Protein AF-0000000067282620 (afdb_homodimer)

Structure (mmCIF, N/CA/C/O backbone):
data_AF-0000000067282620-model_v1
#
loop_
_entity.id
_entity.type
_entity.pdbx_description
1 polymer 'Putative restriction endonuclease domain-containing protein'
#
loop_
_atom_site.group_PDB
_atom_site.id
_atom_site.type_symbol
_atom_site.label_atom_id
_atom_site.label_alt_id
_atom_site.label_comp_id
_atom_site.label_asym_id
_atom_site.label_entity_id
_atom_site.label_seq_id
_atom_site.pdbx_PDB_ins_code
_atom_site.Cartn_x
_atom_site.Cartn_y
_atom_site.Cartn_z
_atom_site.occupancy
_atom_site.B_iso_or_equiv
_atom_site.auth_seq_id
_atom_site.auth_comp_id
_atom_site.auth_asym_id
_atom_site.auth_atom_id
_atom_site.pdbx_PDB_model_num
ATOM 1 N N . MET A 1 1 ? 17.484 -0.849 -47.469 1 28.61 1 MET A N 1
ATOM 2 C CA . MET A 1 1 ? 17.656 -1.898 -46.469 1 28.61 1 MET A CA 1
ATOM 3 C C . MET A 1 1 ? 16.922 -1.557 -45.188 1 28.61 1 MET A C 1
ATOM 5 O O . MET A 1 1 ? 17.156 -0.508 -44.594 1 28.61 1 MET A O 1
ATOM 9 N N . LEU A 1 2 ? 15.68 -1.973 -45.031 1 34.75 2 LEU A N 1
ATOM 10 C CA . LEU A 1 2 ? 14.781 -1.646 -43.938 1 34.75 2 LEU A CA 1
ATOM 11 C C . LEU A 1 2 ? 15.398 -2.029 -42.594 1 34.75 2 LEU A C 1
ATOM 13 O O . LEU A 1 2 ? 15.711 -3.199 -42.344 1 34.75 2 LEU A O 1
ATOM 17 N N . GLN A 1 3 ? 16.203 -1.205 -41.875 1 32.97 3 GLN A N 1
ATOM 18 C CA . GLN A 1 3 ? 16.844 -1.386 -40.594 1 32.97 3 GLN A CA 1
ATOM 19 C C . GLN A 1 3 ? 15.867 -1.938 -39.562 1 32.97 3 GLN A C 1
ATOM 21 O O . GLN A 1 3 ? 14.852 -1.312 -39.281 1 32.97 3 GLN A O 1
ATOM 26 N N . TYR A 1 4 ? 15.594 -3.232 -39.562 1 32.47 4 TYR A N 1
ATOM 27 C CA . TYR A 1 4 ? 14.82 -4.016 -38.594 1 32.47 4 TYR A CA 1
ATOM 28 C C . TYR A 1 4 ? 15.234 -3.688 -37.156 1 32.47 4 TYR A C 1
ATOM 30 O O . TYR A 1 4 ? 16.391 -3.898 -36.781 1 32.47 4 TYR A O 1
ATOM 38 N N . ASN A 1 5 ? 14.789 -2.693 -36.531 1 41.19 5 ASN A N 1
ATOM 39 C CA . ASN A 1 5 ? 15.031 -2.467 -35.125 1 41.19 5 ASN A CA 1
ATOM 40 C C . ASN A 1 5 ? 14.562 -3.645 -34.281 1 41.19 5 ASN A C 1
ATOM 42 O O . ASN A 1 5 ? 13.367 -3.914 -34.188 1 41.19 5 ASN A O 1
ATOM 46 N N . PRO A 1 6 ? 15.43 -4.668 -34.031 1 45.75 6 PRO A N 1
ATOM 47 C CA . PRO A 1 6 ? 15.094 -5.859 -33.25 1 45.75 6 PRO A CA 1
ATOM 48 C C . PRO A 1 6 ? 14.156 -5.559 -32.094 1 45.75 6 PRO A C 1
ATOM 50 O O . PRO A 1 6 ? 13.484 -6.461 -31.578 1 45.75 6 PRO A O 1
ATOM 53 N N . LEU A 1 7 ? 14.359 -4.426 -31.594 1 50.19 7 LEU A N 1
ATOM 54 C CA . LEU A 1 7 ? 13.445 -4.09 -30.5 1 50.19 7 LEU A CA 1
ATOM 55 C C . LEU A 1 7 ? 12 -4.059 -31 1 50.19 7 LEU A C 1
ATOM 57 O O . LEU A 1 7 ? 11.07 -4.09 -30.188 1 50.19 7 LEU A O 1
ATOM 61 N N . ASP A 1 8 ? 11.828 -3.922 -32.312 1 51.12 8 ASP A N 1
ATOM 62 C CA . ASP A 1 8 ? 10.508 -3.832 -32.906 1 51.12 8 ASP A CA 1
ATOM 63 C C . ASP A 1 8 ? 9.719 -5.125 -32.688 1 51.12 8 ASP A C 1
ATOM 65 O O . ASP A 1 8 ? 8.492 -5.133 -32.812 1 51.12 8 ASP A O 1
ATOM 69 N N . CYS A 1 9 ? 10.43 -6.23 -32.406 1 59.09 9 CYS A N 1
ATOM 70 C CA . CYS A 1 9 ? 9.734 -7.512 -32.344 1 59.09 9 CYS A CA 1
ATOM 71 C C . CYS A 1 9 ? 9.484 -7.922 -30.891 1 59.09 9 CYS A C 1
ATOM 73 O O . CYS A 1 9 ? 9.008 -9.031 -30.641 1 59.09 9 CYS A O 1
ATOM 75 N N . LEU A 1 10 ? 9.883 -6.969 -29.969 1 66.19 10 LEU A N 1
ATOM 76 C CA . LEU A 1 10 ? 9.695 -7.398 -28.594 1 66.19 10 LEU A CA 1
ATOM 77 C C . LEU A 1 10 ? 8.289 -7.062 -28.109 1 66.19 10 LEU A C 1
ATOM 79 O O . LEU A 1 10 ? 7.719 -6.035 -28.5 1 66.19 10 LEU A O 1
ATOM 83 N N . PRO A 1 11 ? 7.656 -7.988 -27.406 1 68.94 11 PRO A N 1
ATOM 84 C CA . PRO A 1 11 ? 6.277 -7.766 -26.953 1 68.94 11 PRO A CA 1
ATOM 85 C C . PRO A 1 11 ? 6.152 -6.582 -26 1 68.94 11 PRO A C 1
ATOM 87 O O . PRO A 1 11 ? 7.086 -6.285 -25.25 1 68.94 11 PRO A O 1
ATOM 90 N N . SER A 1 12 ? 5.082 -5.84 -26.172 1 68.94 12 SER A N 1
ATOM 91 C CA . SER A 1 12 ? 4.73 -4.781 -25.234 1 68.94 12 SER A CA 1
ATOM 92 C C . SER A 1 12 ? 4.219 -5.363 -23.922 1 68.94 12 SER A C 1
ATOM 94 O O . SER A 1 12 ? 3.861 -6.539 -23.844 1 68.94 12 SER A O 1
ATOM 96 N N . SER A 1 13 ? 4.289 -4.566 -22.828 1 70.69 13 SER A N 1
ATOM 97 C CA . SER A 1 13 ? 3.721 -4.969 -21.547 1 70.69 13 SER A CA 1
ATOM 98 C C . SER A 1 13 ? 2.299 -5.492 -21.719 1 70.69 13 SER A C 1
ATOM 100 O O . SER A 1 13 ? 1.881 -6.402 -21 1 70.69 13 SER A O 1
ATOM 102 N N . ALA A 1 14 ? 1.51 -4.895 -22.656 1 67.75 14 ALA A N 1
ATOM 103 C CA . ALA A 1 14 ? 0.126 -5.293 -22.891 1 67.75 14 ALA A CA 1
ATOM 104 C C . ALA A 1 14 ? 0.056 -6.695 -23.484 1 67.75 14 ALA A C 1
ATOM 106 O O . ALA A 1 14 ? -0.948 -7.395 -23.328 1 67.75 14 ALA A O 1
ATOM 107 N N . GLU A 1 15 ? 1.157 -7.051 -24.141 1 65.06 15 GLU A N 1
ATOM 108 C CA . GLU A 1 15 ? 1.196 -8.32 -24.875 1 65.06 15 GLU A CA 1
ATOM 109 C C . GLU A 1 15 ? 1.812 -9.422 -24.016 1 65.06 15 GLU A C 1
ATOM 111 O O . GLU A 1 15 ? 1.669 -10.609 -24.328 1 65.06 15 GLU A O 1
ATOM 116 N N . LEU A 1 16 ? 2.516 -8.938 -23.125 1 64.56 16 LEU A N 1
ATOM 117 C CA . LEU A 1 16 ? 3.203 -9.906 -22.281 1 64.56 16 LEU A CA 1
ATOM 118 C C . LEU 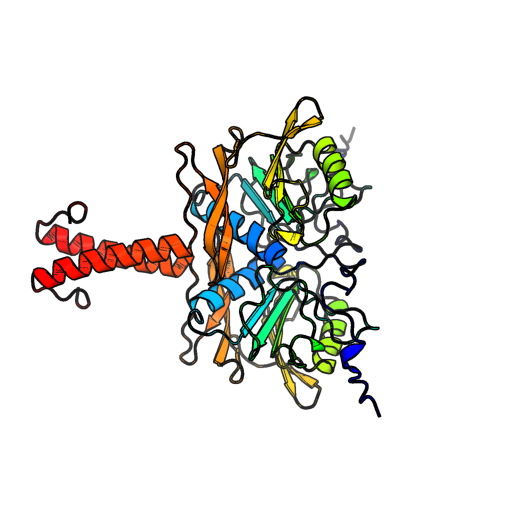A 1 16 ? 2.225 -10.594 -21.344 1 64.56 16 LEU A C 1
ATOM 120 O O . LEU A 1 16 ? 1.248 -9.984 -20.891 1 64.56 16 LEU A O 1
ATOM 124 N N . PRO A 1 17 ? 2.254 -11.969 -21.375 1 53.03 17 PRO A N 1
ATOM 125 C CA . PRO A 1 17 ? 1.319 -12.688 -20.5 1 53.03 17 PRO A CA 1
ATOM 126 C C . PRO A 1 17 ? 1.278 -12.133 -19.078 1 53.03 17 PRO A C 1
ATOM 128 O O . PRO A 1 17 ? 2.275 -11.594 -18.594 1 53.03 17 PRO A O 1
ATOM 131 N N . ASP A 1 18 ? 0.059 -11.781 -18.703 1 50.16 18 ASP A N 1
ATOM 132 C CA . ASP A 1 18 ? -0.019 -11.734 -17.25 1 50.16 18 ASP A CA 1
ATOM 133 C C . ASP A 1 18 ? 0.651 -12.953 -16.625 1 50.16 18 ASP A C 1
ATOM 135 O O . ASP A 1 18 ? 0.652 -14.039 -17.203 1 50.16 18 ASP A O 1
ATOM 139 N N . SER A 1 19 ? 1.735 -12.875 -16.062 1 43.75 19 SER A N 1
ATOM 140 C CA . SER A 1 19 ? 2.436 -14.047 -15.547 1 43.75 19 SER A CA 1
ATOM 141 C C . SER A 1 19 ? 1.463 -15.172 -15.227 1 43.75 19 SER A C 1
ATOM 143 O O . SER A 1 19 ? 0.627 -15.047 -14.328 1 43.75 19 SER A O 1
ATOM 145 N N . ASP A 1 20 ? 0.919 -15.812 -16.141 1 44.66 20 ASP A N 1
ATOM 146 C CA . ASP A 1 20 ? -0.034 -16.906 -15.984 1 44.66 20 ASP A CA 1
ATOM 147 C C . ASP A 1 20 ? 0.125 -17.578 -14.625 1 44.66 20 ASP A C 1
ATOM 149 O O . ASP A 1 20 ? -0.857 -18.031 -14.031 1 44.66 20 ASP A O 1
ATOM 153 N N . ASP A 1 21 ? 1.394 -17.938 -14.273 1 47.19 21 ASP A N 1
ATOM 154 C CA . ASP A 1 21 ? 1.599 -18.812 -13.125 1 47.19 21 ASP A CA 1
ATOM 155 C C . ASP A 1 21 ? 1.882 -18 -11.859 1 47.19 21 ASP A C 1
ATOM 157 O O . ASP A 1 21 ? 2.039 -18.578 -10.781 1 47.19 21 ASP A O 1
ATOM 161 N N . THR A 1 22 ? 2.117 -16.734 -12.031 1 52.91 22 THR A N 1
ATOM 162 C CA . THR A 1 22 ? 2.406 -16.016 -10.797 1 52.91 22 THR A CA 1
ATOM 163 C C . THR A 1 22 ? 1.599 -14.727 -10.711 1 52.91 22 THR A C 1
ATOM 165 O O . THR A 1 22 ? 1.734 -13.844 -11.562 1 52.91 22 THR A O 1
ATOM 168 N N . PRO A 1 23 ? 0.46 -14.758 -9.984 1 60 23 PRO A N 1
ATOM 169 C CA . PRO A 1 23 ? -0.313 -13.523 -9.852 1 60 23 PRO A CA 1
ATOM 170 C C . PRO A 1 23 ? 0.559 -12.312 -9.508 1 60 23 PRO A C 1
ATOM 172 O O . PRO A 1 23 ? 1.429 -12.398 -8.641 1 60 23 PRO A O 1
ATOM 175 N N . VAL A 1 24 ? 0.784 -11.445 -10.484 1 76.62 24 VAL A N 1
ATOM 176 C CA . VAL A 1 24 ? 1.475 -10.172 -10.305 1 76.62 24 VAL A CA 1
ATOM 177 C C . VAL A 1 24 ? 0.468 -9.023 -10.359 1 76.62 24 VAL A C 1
ATOM 179 O O . VAL A 1 24 ? -0.653 -9.195 -10.844 1 76.62 24 VAL A O 1
ATOM 182 N N . ASP A 1 25 ? 0.843 -8.031 -9.625 1 85.06 25 ASP A N 1
ATOM 183 C CA . ASP A 1 25 ? 0.034 -6.812 -9.68 1 85.06 25 ASP A CA 1
ATOM 184 C C . ASP A 1 25 ? 0.589 -5.832 -10.711 1 85.06 25 ASP A C 1
ATOM 186 O O . ASP A 1 25 ? 1.804 -5.742 -10.898 1 85.06 25 ASP A O 1
ATOM 190 N N . ASN A 1 26 ? -0.401 -5.289 -11.406 1 90.31 26 ASN A N 1
ATOM 191 C CA . ASN A 1 26 ? 0.007 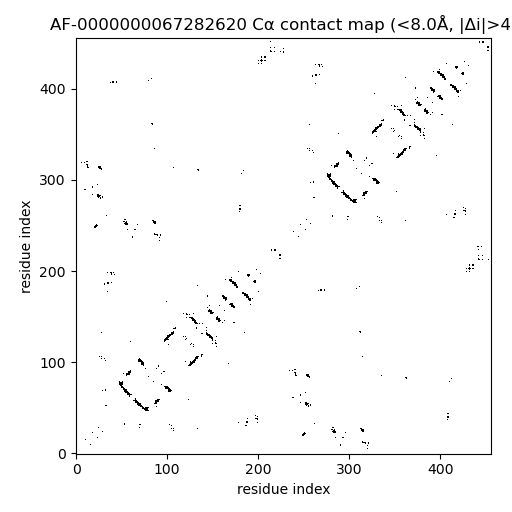-4.031 -12.023 1 90.31 26 ASN A CA 1
ATOM 192 C C . ASN A 1 26 ? 0.006 -2.883 -11.023 1 90.31 26 ASN A C 1
ATOM 194 O O . ASN A 1 26 ? -0.309 -3.08 -9.852 1 90.31 26 ASN A O 1
ATOM 198 N N . GLU A 1 27 ? 0.425 -1.759 -11.477 1 94.06 27 GLU A N 1
ATOM 199 C CA . GLU A 1 27 ? 0.611 -0.617 -10.586 1 94.06 27 GLU A CA 1
ATOM 200 C C . GLU A 1 27 ? -0.694 -0.239 -9.891 1 94.06 27 GLU A C 1
ATOM 202 O O . GLU A 1 27 ? -0.734 -0.094 -8.672 1 94.06 27 GLU A O 1
ATOM 207 N N . LEU A 1 28 ? -1.809 -0.119 -10.617 1 94.31 28 LEU A N 1
ATOM 208 C CA . LEU A 1 28 ? -3.072 0.348 -10.062 1 94.31 28 LEU A CA 1
ATOM 209 C C . LEU A 1 28 ? -3.715 -0.73 -9.195 1 94.31 28 LEU A C 1
ATOM 211 O O . LEU A 1 28 ? -4.387 -0.421 -8.211 1 94.31 28 LEU A O 1
ATOM 215 N N . GLN A 1 29 ? -3.479 -1.974 -9.508 1 93.44 29 GLN A N 1
ATOM 216 C CA . GLN A 1 29 ? -3.994 -3.074 -8.703 1 93.44 29 GLN A CA 1
ATOM 217 C C . GLN A 1 29 ? -3.373 -3.076 -7.309 1 93.44 29 GLN A C 1
ATOM 219 O O . GLN A 1 29 ? -3.992 -3.535 -6.348 1 93.44 29 GLN A O 1
ATOM 224 N N . ASN A 1 30 ? -2.168 -2.57 -7.242 1 95.88 30 ASN A N 1
ATOM 225 C CA . ASN A 1 30 ? -1.55 -2.393 -5.934 1 95.88 30 ASN A CA 1
ATOM 226 C C . ASN A 1 30 ? -2.033 -1.112 -5.258 1 95.88 30 ASN A C 1
ATOM 228 O O . ASN A 1 30 ? -2.455 -1.14 -4.098 1 95.88 30 ASN A O 1
ATOM 232 N N . LEU A 1 31 ? -2.055 -0.033 -5.977 1 97.31 31 LEU A N 1
ATOM 233 C CA . LEU A 1 31 ? -2.279 1.283 -5.391 1 97.31 31 LEU A CA 1
ATOM 234 C C . LEU A 1 31 ? -3.711 1.416 -4.883 1 97.31 31 LEU A C 1
ATOM 236 O O . LEU A 1 31 ? -3.943 1.951 -3.799 1 97.31 31 LEU A O 1
ATOM 240 N N . ILE A 1 32 ? -4.672 0.927 -5.594 1 97.88 32 ILE A N 1
ATOM 241 C CA . ILE A 1 32 ? -6.078 1.21 -5.32 1 97.88 32 ILE A CA 1
ATOM 242 C C . ILE A 1 32 ? -6.488 0.558 -4.004 1 97.88 32 ILE A C 1
ATOM 244 O O . ILE A 1 32 ? -6.984 1.232 -3.096 1 97.88 32 ILE A O 1
ATOM 248 N N . PRO A 1 33 ? -6.301 -0.745 -3.832 1 98.38 33 PRO A N 1
ATOM 249 C CA . PRO A 1 33 ? -6.707 -1.311 -2.543 1 98.38 33 PRO A CA 1
ATOM 250 C C . PRO A 1 33 ? -5.895 -0.754 -1.374 1 98.38 33 PRO A C 1
ATOM 252 O O . PRO A 1 33 ? -6.422 -0.61 -0.267 1 98.38 33 PRO A O 1
ATOM 255 N N . ASN A 1 34 ? -4.617 -0.454 -1.576 1 98.62 34 ASN A N 1
ATOM 256 C CA . ASN A 1 34 ? -3.797 0.059 -0.483 1 98.62 34 ASN A CA 1
ATOM 257 C C . ASN A 1 34 ? -4.203 1.479 -0.096 1 98.62 34 ASN A C 1
ATOM 259 O O . ASN A 1 34 ? -4.109 1.858 1.072 1 98.62 34 ASN A O 1
ATOM 263 N N . LEU A 1 35 ? -4.691 2.254 -1.069 1 98.69 35 LEU A N 1
ATOM 264 C CA . LEU A 1 35 ? -5.281 3.553 -0.759 1 98.69 35 LEU A CA 1
ATOM 265 C C . LEU A 1 35 ? -6.5 3.396 0.143 1 98.69 35 LEU A C 1
ATOM 267 O O . LEU A 1 35 ? -6.609 4.07 1.17 1 98.69 35 LEU A O 1
ATOM 271 N N . LEU A 1 36 ? -7.375 2.498 -0.233 1 98.88 36 LEU A N 1
ATOM 272 C CA . LEU A 1 36 ? -8.586 2.258 0.551 1 98.88 36 LEU A CA 1
ATOM 273 C C . LEU A 1 36 ? -8.234 1.784 1.957 1 98.88 36 LEU A C 1
ATOM 275 O O . LEU A 1 36 ? -8.852 2.211 2.934 1 98.88 36 LEU A O 1
ATOM 279 N N . ALA A 1 37 ? -7.246 0.935 2.051 1 98.75 37 ALA A N 1
ATOM 280 C CA . ALA A 1 37 ? -6.789 0.439 3.348 1 98.75 37 ALA A CA 1
ATOM 281 C C . ALA A 1 37 ? -6.246 1.574 4.207 1 98.75 37 ALA A C 1
ATOM 283 O O . ALA A 1 37 ? -6.539 1.651 5.402 1 98.75 37 ALA A O 1
ATOM 284 N N . ALA A 1 38 ? -5.469 2.434 3.635 1 98.5 38 ALA A N 1
ATOM 285 C CA . ALA A 1 38 ? -4.859 3.543 4.363 1 98.5 38 ALA A CA 1
ATOM 286 C C . ALA A 1 38 ? -5.926 4.496 4.902 1 98.5 38 ALA A C 1
ATOM 288 O O . ALA A 1 38 ? -5.828 4.965 6.039 1 98.5 38 ALA A O 1
ATOM 289 N N . ILE A 1 39 ? -6.91 4.781 4.102 1 98.69 39 ILE A N 1
ATOM 290 C CA . ILE A 1 39 ? -7.996 5.66 4.516 1 98.69 39 ILE A CA 1
ATOM 291 C C . ILE A 1 39 ? -8.742 5.043 5.695 1 98.69 39 ILE A C 1
ATOM 293 O O . ILE A 1 39 ? -9.031 5.727 6.684 1 98.69 39 ILE A O 1
ATOM 297 N N . LEU A 1 40 ? -9.023 3.754 5.602 1 98.56 40 LEU A N 1
ATOM 298 C CA . LEU A 1 40 ? -9.742 3.068 6.672 1 98.56 40 LEU A CA 1
ATOM 299 C C . LEU A 1 40 ? -8.922 3.061 7.957 1 98.56 40 LEU A C 1
ATOM 301 O O . LEU A 1 40 ? -9.469 3.248 9.047 1 98.56 40 LEU A O 1
ATOM 305 N N . ALA A 1 41 ? -7.625 2.811 7.801 1 98.19 41 ALA A N 1
ATOM 306 C CA . ALA A 1 41 ? -6.742 2.779 8.969 1 98.19 41 ALA A CA 1
ATOM 307 C C . ALA A 1 41 ? -6.793 4.102 9.727 1 98.19 41 ALA A C 1
ATOM 309 O O . ALA A 1 41 ? -6.699 4.117 10.953 1 98.19 41 ALA A O 1
ATOM 310 N N . LEU A 1 42 ? -6.922 5.137 8.984 1 97.19 42 LEU A N 1
ATOM 311 C CA . LEU A 1 42 ? -7.023 6.453 9.602 1 97.19 42 LEU A CA 1
ATOM 312 C C . LEU A 1 42 ? -8.414 6.68 10.18 1 97.19 42 LEU A C 1
ATOM 314 O O . LEU A 1 42 ? -8.555 7.082 11.336 1 97.19 42 LEU A O 1
ATOM 318 N N . ALA A 1 43 ? -9.438 6.41 9.43 1 97.69 43 ALA A N 1
ATOM 319 C CA . ALA A 1 43 ? -10.82 6.688 9.812 1 97.69 43 ALA A CA 1
ATOM 320 C C . ALA A 1 43 ? -11.242 5.828 11 1 97.69 43 ALA A C 1
ATOM 322 O O . ALA A 1 43 ? -12.008 6.281 11.859 1 97.69 43 ALA A O 1
ATOM 323 N N . TRP A 1 44 ? -10.75 4.617 11.008 1 98.19 44 TRP A N 1
ATOM 324 C CA . TRP A 1 44 ? -11.141 3.66 12.039 1 98.19 44 TRP A CA 1
ATOM 325 C C . TRP A 1 44 ? -9.969 3.363 12.977 1 98.19 44 TRP A C 1
ATOM 327 O O . TRP A 1 44 ? -9.789 2.221 13.406 1 98.19 44 TRP A O 1
ATOM 337 N N . SER A 1 45 ? -9.188 4.359 13.297 1 96.81 45 SER A N 1
ATOM 338 C CA . SER A 1 45 ? -7.965 4.188 14.07 1 96.81 45 SER A CA 1
ATOM 339 C C . SER A 1 45 ? -8.273 3.713 15.484 1 96.81 45 SER A C 1
ATOM 341 O O . SER A 1 45 ? -7.434 3.08 16.125 1 96.81 45 SER A O 1
ATOM 343 N N . GLN A 1 46 ? -9.492 3.938 15.969 1 96.56 46 GLN A N 1
ATOM 344 C CA . GLN A 1 46 ? -9.844 3.568 17.328 1 96.56 46 GLN A CA 1
ATOM 345 C C . GLN A 1 46 ? -10.594 2.24 17.359 1 96.56 46 GLN A C 1
ATOM 347 O O . GLN A 1 46 ? -10.867 1.702 18.438 1 96.56 46 GLN A O 1
ATOM 352 N N . ARG A 1 47 ? -10.961 1.786 16.219 1 96.88 47 ARG A N 1
ATOM 353 C CA . ARG A 1 47 ? -11.672 0.515 16.109 1 96.88 47 ARG A CA 1
ATOM 354 C C . ARG A 1 47 ? -10.695 -0.652 16.031 1 96.88 47 ARG A C 1
ATOM 356 O O . ARG A 1 47 ? -9.633 -0.54 15.414 1 96.88 47 ARG A O 1
ATOM 363 N N . THR A 1 48 ? -11.062 -1.848 16.594 1 97.12 48 THR A N 1
ATOM 364 C CA . THR A 1 48 ? -10.125 -2.967 16.609 1 97.12 48 THR A CA 1
ATOM 365 C C . THR A 1 48 ? -10.773 -4.223 16.031 1 97.12 48 THR A C 1
ATOM 367 O O . THR A 1 48 ? -10.172 -5.297 16.047 1 97.12 48 THR A O 1
ATOM 370 N N . ASP A 1 49 ? -11.969 -4.176 15.523 1 98.38 49 ASP A N 1
ATOM 371 C CA . ASP A 1 49 ? -12.719 -5.344 15.07 1 98.38 49 ASP A CA 1
ATOM 372 C C . ASP A 1 49 ? -12.906 -5.324 13.562 1 98.38 49 ASP A C 1
ATOM 374 O O . ASP A 1 49 ? -14.023 -5.508 13.062 1 98.38 49 ASP A O 1
ATOM 378 N N . TRP A 1 50 ? -11.852 -5.137 12.875 1 98.69 50 TRP A N 1
ATOM 379 C CA . TRP A 1 50 ? -11.906 -5.141 11.422 1 98.69 50 TRP A CA 1
ATOM 380 C C . TRP A 1 50 ? -10.562 -5.539 10.828 1 98.69 50 TRP A C 1
ATOM 382 O O . TRP A 1 50 ? -9.539 -5.488 11.508 1 98.69 50 TRP A O 1
ATOM 392 N N . PHE A 1 51 ? -10.617 -5.957 9.594 1 98.56 51 PHE A N 1
ATOM 393 C CA . PHE A 1 51 ? -9.398 -6.289 8.859 1 98.56 51 PHE A CA 1
ATOM 394 C C . PHE A 1 51 ? -9.586 -6.035 7.363 1 98.56 51 PHE A C 1
ATOM 396 O O . PHE A 1 51 ? -10.617 -6.395 6.789 1 98.56 51 PHE A O 1
ATOM 403 N N . PHE A 1 52 ? -8.656 -5.359 6.793 1 98.81 52 PHE A N 1
ATOM 404 C CA . PHE A 1 52 ? -8.625 -5.168 5.348 1 98.81 52 PHE A CA 1
ATOM 405 C C . PHE A 1 52 ? -7.438 -5.895 4.727 1 98.81 52 PHE A C 1
ATOM 407 O O . PHE A 1 52 ? -6.285 -5.535 4.973 1 98.81 52 PHE A O 1
ATOM 414 N N . GLY A 1 53 ? -7.672 -6.883 3.943 1 97.75 53 GLY A N 1
ATOM 415 C CA . GLY A 1 53 ? -6.633 -7.652 3.277 1 97.75 53 GLY A CA 1
ATOM 416 C C . GLY A 1 53 ? -6.418 -7.238 1.835 1 97.75 53 GLY A C 1
ATOM 417 O O . GLY A 1 53 ? -7.367 -6.879 1.137 1 97.75 53 GLY A O 1
ATOM 418 N N . VAL A 1 54 ? -5.16 -7.238 1.442 1 96.94 54 VAL A N 1
ATOM 419 C CA . VAL A 1 54 ? -4.793 -6.918 0.067 1 96.94 54 VAL A CA 1
ATOM 420 C C . VAL A 1 54 ? -3.986 -8.07 -0.535 1 96.94 54 VAL A C 1
ATOM 422 O O . VAL A 1 54 ? -2.969 -8.484 0.026 1 96.94 54 VAL A O 1
ATOM 425 N N . ASP A 1 55 ? -4.441 -8.555 -1.627 1 93.75 55 ASP A N 1
ATOM 426 C CA . ASP A 1 55 ? -3.775 -9.641 -2.34 1 93.75 55 ASP A CA 1
ATOM 427 C C . ASP A 1 55 ? -3.527 -10.836 -1.417 1 93.75 55 ASP A C 1
ATOM 429 O O . ASP A 1 55 ? -2.463 -11.453 -1.466 1 93.75 55 ASP A O 1
ATOM 433 N N . MET A 1 56 ? -4.457 -11.086 -0.571 1 94.19 56 MET A N 1
ATOM 434 C CA . MET A 1 56 ? -4.348 -12.148 0.421 1 94.19 56 MET A CA 1
ATOM 435 C C . MET A 1 56 ? -5.328 -13.281 0.121 1 94.19 56 MET A C 1
ATOM 437 O O . MET A 1 56 ? -6.48 -13.023 -0.231 1 94.19 56 MET A O 1
ATOM 441 N N . ALA A 1 57 ? -4.863 -14.477 0.34 1 92.38 57 ALA A N 1
ATOM 442 C CA . ALA A 1 57 ? -5.715 -15.633 0.103 1 92.38 57 ALA A CA 1
ATOM 443 C C . ALA A 1 57 ? -6.781 -15.766 1.188 1 92.38 57 ALA A C 1
ATOM 445 O O . ALA A 1 57 ? -6.496 -15.57 2.371 1 92.38 57 ALA A O 1
ATOM 446 N N . ILE A 1 58 ? -7.957 -16.047 0.763 1 94.88 58 ILE A N 1
ATOM 447 C CA . ILE A 1 58 ? -9.055 -16.422 1.646 1 94.88 58 ILE A CA 1
ATOM 448 C C . ILE A 1 58 ? -9.281 -17.938 1.562 1 94.88 58 ILE A C 1
ATOM 450 O O . ILE A 1 58 ? -9.734 -18.438 0.531 1 94.88 58 ILE A O 1
ATOM 454 N N . TYR A 1 59 ? -8.977 -18.656 2.613 1 92.31 59 TYR A N 1
ATOM 455 C CA . TYR A 1 59 ? -9.234 -20.078 2.689 1 92.31 59 TYR A CA 1
ATOM 456 C C . TYR A 1 59 ? -10.602 -20.359 3.314 1 92.31 59 TYR A C 1
ATOM 458 O O . TYR A 1 59 ? -10.852 -19.984 4.465 1 92.31 59 TYR A O 1
ATOM 466 N N . TYR A 1 60 ? -11.445 -20.984 2.547 1 93 60 TYR A N 1
ATOM 467 C CA . TYR A 1 60 ? -12.805 -21.219 3.01 1 93 60 TYR A CA 1
ATOM 468 C C . TYR A 1 60 ? -13.117 -22.719 3.078 1 93 60 TYR A C 1
ATOM 470 O O . TYR A 1 60 ? -14.141 -23.125 3.635 1 93 60 TYR A O 1
ATOM 478 N N . ALA A 1 61 ? -12.234 -23.516 2.494 1 85.62 61 ALA A N 1
ATOM 479 C CA . ALA A 1 61 ? -12.289 -24.969 2.584 1 85.62 61 ALA A CA 1
ATOM 480 C C . ALA A 1 61 ? -10.906 -25.594 2.352 1 85.62 61 ALA A C 1
ATOM 482 O O . ALA A 1 61 ? -10.164 -25.141 1.472 1 85.62 61 ALA A O 1
ATOM 483 N N . PRO A 1 62 ? -10.555 -26.578 3.135 1 77.81 62 PRO A N 1
ATOM 484 C CA . PRO A 1 62 ? -9.211 -27.156 3.047 1 77.81 62 PRO A CA 1
ATOM 485 C C . PRO A 1 62 ? -8.922 -27.766 1.679 1 77.81 62 PRO A C 1
ATOM 487 O O . PRO A 1 62 ? -7.773 -27.766 1.226 1 77.81 62 PRO A O 1
ATOM 490 N N . SER A 1 63 ? -9.898 -28.234 0.973 1 80.81 63 SER A N 1
ATOM 491 C CA . SER A 1 63 ? -9.672 -28.984 -0.261 1 80.81 63 SER A CA 1
ATOM 492 C C . SER A 1 63 ? -9.898 -28.109 -1.487 1 80.81 63 SER A C 1
ATOM 494 O O . SER A 1 63 ? -9.727 -28.547 -2.621 1 80.81 63 SER A O 1
ATOM 496 N N . GLN A 1 64 ? -10.188 -26.859 -1.229 1 82.75 64 GLN A N 1
ATOM 497 C CA . GLN A 1 64 ? -10.477 -25.969 -2.348 1 82.75 64 GLN A CA 1
ATOM 498 C C . GLN A 1 64 ? -9.398 -24.906 -2.5 1 82.75 64 GLN A C 1
ATOM 500 O O . GLN A 1 64 ? -8.75 -24.531 -1.521 1 82.75 64 GLN A O 1
ATOM 505 N N . SER A 1 65 ? -9.203 -24.453 -3.721 1 86.12 65 SER A N 1
ATOM 506 C CA . SER A 1 65 ? -8.32 -23.312 -3.959 1 86.12 65 SER A CA 1
ATOM 507 C C . SER A 1 65 ? -8.836 -22.047 -3.283 1 86.12 65 SER A C 1
ATOM 509 O O . SER A 1 65 ? -10.047 -21.781 -3.293 1 86.12 65 SER A O 1
ATOM 511 N N . PRO A 1 66 ? -7.973 -21.328 -2.668 1 90.12 66 PRO A N 1
ATOM 512 C CA . PRO A 1 66 ? -8.422 -20.094 -2.002 1 90.12 66 PRO A CA 1
ATOM 513 C C . PRO A 1 66 ? -8.859 -19.016 -2.99 1 90.12 66 PRO A C 1
ATOM 515 O O . PRO A 1 66 ? -8.508 -19.078 -4.172 1 90.12 66 PRO A O 1
ATOM 518 N N . LEU A 1 67 ? -9.68 -18.156 -2.525 1 91.75 67 LEU A N 1
ATOM 519 C CA . LEU A 1 67 ? -10.008 -16.938 -3.264 1 91.75 67 LEU A CA 1
ATOM 520 C C . LEU A 1 67 ? -8.992 -15.836 -2.971 1 91.75 67 LEU A C 1
ATOM 522 O O . LEU A 1 67 ? -8.547 -15.68 -1.832 1 91.75 67 LEU A O 1
ATOM 526 N N . VAL A 1 68 ? -8.594 -15.07 -4.004 1 92.56 68 VAL A N 1
ATOM 527 C CA . VAL A 1 68 ? -7.602 -14.016 -3.822 1 92.56 68 VAL A CA 1
ATOM 528 C C . VAL A 1 68 ? -8.125 -12.711 -4.414 1 92.56 68 VAL A C 1
ATOM 530 O O . VAL A 1 68 ? -7.793 -12.352 -5.547 1 92.56 68 VAL A O 1
ATOM 533 N N . PRO A 1 69 ? -8.961 -11.992 -3.664 1 94.69 69 PRO A N 1
ATOM 534 C CA . PRO A 1 69 ? -9.367 -10.664 -4.117 1 94.69 69 PRO A CA 1
ATOM 535 C C . PRO A 1 69 ? -8.219 -9.664 -4.133 1 94.69 69 PRO A C 1
ATOM 537 O O . PRO A 1 69 ? -7.215 -9.859 -3.439 1 94.69 69 PRO A O 1
ATOM 540 N N . ASP A 1 70 ? -8.359 -8.594 -4.918 1 94.25 70 ASP A N 1
ATOM 541 C CA . ASP A 1 70 ? -7.391 -7.504 -4.852 1 94.25 70 ASP A CA 1
ATOM 542 C C . ASP A 1 70 ? -7.434 -6.812 -3.49 1 94.25 70 ASP A C 1
ATOM 544 O O . ASP A 1 70 ? -6.414 -6.332 -3.002 1 94.25 70 ASP A O 1
ATOM 548 N N . GLY A 1 71 ? -8.547 -6.715 -2.949 1 97.38 71 GLY A N 1
ATOM 549 C CA . GLY A 1 71 ? -8.797 -6.238 -1.599 1 97.38 71 GLY A CA 1
ATOM 550 C C . GLY A 1 71 ? -10.062 -6.797 -0.988 1 97.38 71 GLY A C 1
ATOM 551 O O . GLY A 1 71 ? -11.008 -7.145 -1.706 1 97.38 71 GLY A O 1
ATOM 552 N N . PHE A 1 72 ? -10.062 -6.93 0.332 1 98.75 72 PHE A N 1
ATOM 553 C CA . PHE A 1 72 ? -11.305 -7.316 0.991 1 98.75 72 PHE A CA 1
ATOM 554 C C . PHE A 1 72 ? -11.359 -6.77 2.414 1 98.75 72 PHE A C 1
ATOM 556 O O . PHE A 1 72 ? -10.32 -6.488 3.012 1 98.75 72 PHE A O 1
ATOM 563 N N . LEU A 1 73 ? -12.586 -6.613 2.938 1 98.94 73 LEU A N 1
ATOM 564 C CA . LEU A 1 73 ? -12.836 -6.082 4.273 1 98.94 73 LEU A CA 1
ATOM 565 C C . LEU A 1 73 ? -13.656 -7.066 5.102 1 98.94 73 LEU A C 1
ATOM 567 O O . LEU A 1 73 ? -14.68 -7.578 4.645 1 98.94 73 LEU A O 1
ATOM 571 N N . SER A 1 74 ? -13.164 -7.426 6.234 1 98.88 74 SER A N 1
ATOM 572 C CA . SER A 1 74 ? -13.914 -8.195 7.223 1 98.88 74 SER A CA 1
ATOM 573 C C . SER A 1 74 ? -14.195 -7.363 8.469 1 98.88 74 SER A C 1
ATOM 575 O O . SER A 1 74 ? -13.328 -6.621 8.938 1 98.88 74 SER A O 1
ATOM 577 N N . LEU A 1 75 ? -15.375 -7.43 8.93 1 98.81 75 LEU A N 1
ATOM 578 C CA . LEU A 1 75 ? -15.781 -6.812 10.188 1 98.81 75 LEU A CA 1
ATOM 579 C C . LEU A 1 75 ? -15.977 -7.867 11.273 1 98.81 75 LEU A C 1
ATOM 581 O O . LEU A 1 75 ? -16.281 -9.023 10.969 1 98.81 75 LEU A O 1
ATOM 585 N N . GLY A 1 76 ? -15.734 -7.488 12.523 1 98.25 76 GLY A N 1
ATOM 586 C CA . GLY A 1 76 ? -15.953 -8.398 13.633 1 98.25 76 GLY A CA 1
ATOM 587 C C . GLY A 1 76 ? -14.789 -9.336 13.883 1 98.25 76 GLY A C 1
ATOM 588 O O . GLY A 1 76 ? -14.938 -10.352 14.562 1 98.25 76 GLY A O 1
ATOM 589 N N . VAL A 1 77 ? -13.688 -9.078 13.297 1 98.31 77 VAL A N 1
ATOM 590 C CA . VAL A 1 77 ? -12.477 -9.859 13.516 1 98.31 77 VAL A CA 1
ATOM 591 C C . VAL A 1 77 ? -11.406 -8.992 14.18 1 98.31 77 VAL A C 1
ATOM 593 O O . VAL A 1 77 ? -11.438 -7.766 14.055 1 98.31 77 VAL A O 1
ATOM 596 N N . GLU A 1 78 ? -10.477 -9.57 14.805 1 97.38 78 GLU A N 1
ATOM 597 C CA . GLU A 1 78 ? -9.398 -8.82 15.445 1 97.38 78 GLU A CA 1
ATOM 598 C C . GLU A 1 78 ? -8.531 -8.109 14.414 1 97.38 78 GLU A C 1
ATOM 600 O O . GLU A 1 78 ? -8.07 -8.734 13.453 1 97.38 78 GLU A O 1
ATOM 605 N N . ARG A 1 79 ? -8.359 -6.859 14.57 1 97.06 79 ARG A N 1
ATOM 606 C CA . ARG A 1 79 ? -7.629 -6.055 13.602 1 97.06 79 ARG A CA 1
ATOM 607 C C . ARG A 1 79 ? -6.184 -6.531 13.469 1 97.06 79 ARG A C 1
ATOM 609 O O . ARG A 1 79 ? -5.68 -6.711 12.359 1 97.06 79 ARG A O 1
ATOM 616 N N . PHE A 1 80 ? -5.496 -6.715 14.562 1 95.5 80 PHE A N 1
ATOM 617 C CA . PHE A 1 80 ? -4.105 -7.145 14.602 1 95.5 80 PHE A CA 1
ATOM 618 C C . PHE A 1 80 ? -3.971 -8.492 15.289 1 95.5 80 PHE A C 1
ATOM 620 O O . PHE A 1 80 ? -4.191 -8.609 16.5 1 95.5 80 PHE A O 1
ATOM 627 N N . VAL A 1 81 ? -3.607 -9.461 14.359 1 90.25 81 VAL A N 1
ATOM 628 C CA . VAL A 1 81 ? -3.42 -10.797 14.914 1 90.25 81 VAL A CA 1
ATOM 629 C C . VAL A 1 81 ? -1.93 -11.078 15.086 1 90.25 81 VAL A C 1
ATOM 631 O O . VAL A 1 81 ? -1.139 -10.859 14.164 1 90.25 81 VAL A O 1
ATOM 634 N N . ASP A 1 82 ? -1.423 -11.344 16.172 1 80.25 82 ASP A N 1
ATOM 635 C CA . ASP A 1 82 ? -0.061 -11.773 16.469 1 80.25 82 ASP A CA 1
ATOM 636 C C . ASP A 1 82 ? 0.962 -10.766 15.961 1 80.25 82 ASP A C 1
ATOM 638 O O . ASP A 1 82 ? 0.61 -9.828 15.234 1 80.25 82 ASP A O 1
ATOM 642 N N . GLU A 1 83 ? 2.191 -10.906 16.188 1 80.12 83 GLU A N 1
ATOM 643 C CA . GLU A 1 83 ? 3.281 -10.023 15.773 1 80.12 83 GLU A CA 1
ATOM 644 C C . GLU A 1 83 ? 3.598 -10.188 14.289 1 80.12 83 GLU A C 1
ATOM 646 O O . GLU A 1 83 ? 4.051 -9.242 13.641 1 80.12 83 GLU A O 1
ATOM 651 N N . ASP A 1 84 ? 3.189 -11.266 13.727 1 81.06 84 ASP A N 1
ATOM 652 C CA . ASP A 1 84 ? 3.578 -11.586 12.359 1 81.06 84 ASP A CA 1
ATOM 653 C C . ASP A 1 84 ? 2.475 -11.211 11.375 1 81.06 84 ASP A C 1
ATOM 655 O O . ASP A 1 84 ? 2.66 -11.305 10.156 1 81.06 84 ASP A O 1
ATOM 659 N N . GLY A 1 85 ? 1.373 -10.797 11.859 1 88.62 85 GLY A N 1
ATOM 660 C CA . GLY A 1 85 ? 0.25 -10.508 10.984 1 88.62 85 GLY A CA 1
ATOM 661 C C . GLY A 1 85 ? -0.382 -11.75 10.383 1 88.62 85 GLY A C 1
ATOM 662 O O . GLY A 1 85 ? 0.041 -12.867 10.68 1 88.62 85 GLY A O 1
ATOM 663 N N . ARG A 1 86 ? -1.394 -11.602 9.641 1 91.75 86 ARG A N 1
ATOM 664 C CA . ARG A 1 86 ? -2.061 -12.711 8.969 1 91.75 86 ARG A CA 1
ATOM 665 C C . ARG A 1 86 ? -1.245 -13.211 7.781 1 91.75 86 ARG A C 1
ATOM 667 O O . ARG A 1 86 ? -0.854 -12.422 6.918 1 91.75 86 ARG A O 1
ATOM 674 N N . LEU A 1 87 ? -0.982 -14.477 7.777 1 88.38 87 LEU A N 1
ATOM 675 C CA . LEU A 1 87 ? -0.351 -15.078 6.609 1 88.38 87 LEU A CA 1
ATOM 676 C C . LEU A 1 87 ? -1.357 -15.258 5.477 1 88.38 87 LEU A C 1
ATOM 678 O O . LEU A 1 87 ? -0.991 -15.219 4.301 1 88.38 87 LEU A O 1
ATOM 682 N N . SER A 1 88 ? -2.492 -15.508 5.789 1 91.69 88 SER A N 1
ATOM 683 C CA . SER A 1 88 ? -3.691 -15.625 4.965 1 91.69 88 SER A CA 1
ATOM 684 C C . SER A 1 88 ? -4.953 -15.406 5.793 1 91.69 88 SER A C 1
ATOM 686 O O . SER A 1 88 ? -4.887 -15.266 7.016 1 91.69 88 SER A O 1
ATOM 688 N N . TYR A 1 89 ? -6.059 -15.211 5.137 1 95.31 89 TYR A N 1
ATOM 689 C CA . TYR A 1 89 ? -7.34 -15.125 5.828 1 95.31 89 TYR A CA 1
ATOM 690 C C . TYR A 1 89 ? -8.031 -16.484 5.855 1 95.31 89 TYR A C 1
ATOM 692 O O . TYR A 1 89 ? -8.609 -16.922 4.855 1 95.31 89 TYR A O 1
ATOM 700 N N . VAL A 1 90 ? -7.953 -17.141 6.988 1 93.94 90 VAL A N 1
ATOM 701 C CA . VAL A 1 90 ? -8.477 -18.5 7.145 1 93.94 90 VAL A CA 1
ATOM 702 C C . VAL A 1 90 ? -9.789 -18.453 7.918 1 93.94 90 VAL A C 1
ATOM 704 O O . VAL A 1 90 ? -9.805 -18.156 9.117 1 93.94 90 VAL A O 1
ATOM 707 N N . LEU A 1 91 ? -10.867 -18.859 7.332 1 95.25 91 LEU A N 1
ATOM 708 C CA . LEU A 1 91 ? -12.195 -18.672 7.902 1 95.25 91 LEU A CA 1
ATOM 709 C C . LEU A 1 91 ? -12.312 -19.375 9.25 1 95.25 91 LEU A C 1
ATOM 711 O O . LEU A 1 91 ? -12.891 -18.828 10.195 1 95.25 91 LEU A O 1
ATOM 715 N N . TRP A 1 92 ? -11.797 -20.578 9.406 1 92.94 92 TRP A N 1
ATOM 716 C CA . TRP A 1 92 ? -11.961 -21.312 10.656 1 92.94 92 TRP A CA 1
ATOM 717 C C . TRP A 1 92 ? -11 -20.797 11.719 1 92.94 92 TRP A C 1
ATOM 719 O O . TRP A 1 92 ? -11.133 -21.125 12.898 1 92.94 92 TRP A O 1
ATOM 729 N N . GLU A 1 93 ? -10.07 -19.953 11.328 1 92.12 93 GLU A N 1
ATOM 730 C CA . GLU A 1 93 ? -9.273 -19.234 12.312 1 92.12 93 GLU A CA 1
ATOM 731 C C . GLU A 1 93 ? -9.914 -17.891 12.672 1 92.12 93 GLU A C 1
ATOM 733 O O . GLU A 1 93 ? -9.484 -17.234 13.617 1 92.12 93 GLU A O 1
ATOM 738 N N . GLU A 1 94 ? -10.938 -17.453 11.836 1 96.25 94 GLU A N 1
ATOM 739 C CA . GLU A 1 94 ? -11.625 -16.172 12.008 1 96.25 94 GLU A CA 1
ATOM 740 C C . GLU A 1 94 ? -13.078 -16.391 12.438 1 96.25 94 GLU A C 1
ATOM 742 O O . GLU A 1 94 ? -13.969 -15.641 12.023 1 96.25 94 GLU A O 1
ATOM 747 N N . ASP A 1 95 ? -13.312 -17.516 13.133 1 96.12 95 ASP A N 1
ATOM 748 C CA . ASP A 1 95 ? -14.633 -17.859 13.68 1 96.12 95 ASP A CA 1
ATOM 749 C C . ASP A 1 95 ? -15.672 -17.969 12.562 1 96.12 95 ASP A C 1
ATOM 751 O O . ASP A 1 95 ? -16.828 -17.594 12.758 1 96.12 95 ASP A O 1
ATOM 755 N N . GLY A 1 96 ? -15.203 -18.266 11.391 1 96.25 96 GLY A N 1
ATOM 756 C CA . GLY A 1 96 ? -16.109 -18.484 10.273 1 96.25 96 GLY A CA 1
ATOM 757 C C . GLY A 1 96 ? -16.609 -17.188 9.656 1 96.25 96 GLY A C 1
ATOM 758 O O . GLY A 1 96 ? -17.5 -17.203 8.805 1 96.25 96 GLY A O 1
ATOM 759 N N . ILE A 1 97 ? -16.062 -16.062 10.008 1 98.38 97 ILE A N 1
ATOM 760 C CA . ILE A 1 97 ? -16.531 -14.766 9.531 1 98.38 97 ILE A CA 1
ATOM 761 C C . ILE A 1 97 ? -16.062 -14.547 8.094 1 98.38 97 ILE A C 1
ATOM 763 O O . ILE A 1 97 ? -14.867 -14.523 7.824 1 98.38 97 ILE A O 1
ATOM 767 N N . VAL A 1 98 ? -17.047 -14.406 7.234 1 98.5 98 VAL A N 1
ATOM 768 C CA . VAL A 1 98 ? -16.812 -14.141 5.82 1 98.5 98 VAL A CA 1
ATOM 769 C C . VAL A 1 98 ? -16.578 -12.641 5.609 1 98.5 98 VAL A C 1
ATOM 771 O O . VAL A 1 98 ? -17.25 -11.812 6.234 1 98.5 98 VAL A O 1
ATOM 774 N N . PRO A 1 99 ? -15.648 -12.258 4.742 1 98.88 99 PRO A N 1
ATOM 775 C CA . PRO A 1 99 ? -15.523 -10.836 4.43 1 98.88 99 PRO A CA 1
ATOM 776 C C . PRO A 1 99 ? -16.844 -10.203 3.998 1 98.88 99 PRO A C 1
ATOM 778 O O . PRO A 1 99 ? -17.625 -10.828 3.281 1 98.88 99 PRO A O 1
ATOM 781 N N . VAL A 1 100 ? -17.031 -8.961 4.371 1 98.94 100 VAL A N 1
ATOM 782 C CA . VAL A 1 100 ? -18.281 -8.266 4.051 1 98.94 100 VAL A CA 1
ATOM 783 C C . VAL A 1 100 ? -18.156 -7.598 2.686 1 98.94 100 VAL A C 1
ATOM 785 O O . VAL A 1 100 ? -19.172 -7.277 2.053 1 98.94 100 VAL A O 1
ATOM 788 N N . PHE A 1 101 ? -16.969 -7.422 2.199 1 98.88 101 PHE A N 1
ATOM 789 C CA . PHE A 1 101 ? -16.688 -6.66 0.988 1 98.88 101 PHE A CA 1
ATOM 790 C C . PHE A 1 101 ? -15.469 -7.234 0.258 1 98.88 101 PHE A C 1
ATOM 792 O O . PHE A 1 101 ? -14.469 -7.586 0.885 1 98.88 101 PHE A O 1
ATOM 799 N N . ALA A 1 102 ? -15.523 -7.402 -1.052 1 98.56 102 ALA A N 1
ATOM 800 C CA . ALA A 1 102 ? -14.398 -7.762 -1.917 1 98.56 102 ALA A CA 1
ATOM 801 C C . ALA A 1 102 ? -14.281 -6.797 -3.094 1 98.56 102 ALA A C 1
ATOM 803 O O . ALA A 1 102 ? -15.297 -6.34 -3.633 1 98.56 102 ALA A O 1
ATOM 804 N N . LEU A 1 103 ? -13.062 -6.527 -3.5 1 97.81 103 LEU A N 1
ATOM 805 C CA . LEU A 1 103 ? -12.75 -5.602 -4.586 1 97.81 103 LEU A CA 1
ATOM 806 C C . LEU A 1 103 ? -11.891 -6.281 -5.645 1 97.81 103 LEU A C 1
ATOM 808 O O . LEU A 1 103 ? -10.914 -6.965 -5.312 1 97.81 103 LEU A O 1
ATOM 812 N N . GLU A 1 104 ? -12.25 -6.141 -6.867 1 94.56 104 GLU A N 1
ATOM 813 C CA . GLU A 1 104 ? -11.422 -6.488 -8.016 1 94.56 104 GLU A CA 1
ATOM 814 C C . GLU A 1 104 ? -11.094 -5.254 -8.859 1 94.56 104 GLU A C 1
ATOM 816 O O . GLU A 1 104 ? -11.992 -4.48 -9.203 1 94.56 104 GLU A O 1
ATOM 821 N N . VAL A 1 105 ? -9.852 -5.055 -9.07 1 93.69 105 VAL A N 1
ATOM 822 C CA . VAL A 1 105 ? -9.383 -4 -9.961 1 93.69 105 VAL A CA 1
ATOM 823 C C . VAL A 1 105 ? -8.969 -4.609 -11.305 1 93.69 105 VAL A C 1
ATOM 825 O O . VAL A 1 105 ? -7.977 -5.34 -11.375 1 93.69 105 VAL A O 1
ATOM 828 N N . VAL A 1 106 ? -9.656 -4.27 -12.32 1 86.62 106 VAL A N 1
ATOM 829 C CA . VAL A 1 106 ? -9.508 -4.922 -13.617 1 86.62 106 VAL A CA 1
ATOM 830 C C . VAL A 1 106 ? -8.5 -4.148 -14.469 1 86.62 106 VAL A C 1
ATOM 832 O O . VAL A 1 106 ? -8.578 -2.922 -14.57 1 86.62 106 VAL A O 1
ATOM 835 N N . SER A 1 107 ? -7.445 -4.73 -14.969 1 75.56 107 SER A N 1
ATOM 836 C CA . SER A 1 107 ? -6.41 -4.07 -15.758 1 75.56 107 SER A CA 1
ATOM 837 C C . SER A 1 107 ? -6.527 -4.43 -17.234 1 75.56 107 SER A C 1
ATOM 839 O O . SER A 1 107 ? -5.828 -3.863 -18.078 1 75.56 107 SER A O 1
ATOM 841 N N . LYS A 1 108 ? -7.039 -5.484 -17.547 1 68.94 108 LYS A N 1
ATOM 842 C CA . LYS A 1 108 ? -7.176 -5.887 -18.938 1 68.94 108 LYS A CA 1
ATOM 843 C C . LYS A 1 108 ? -8.641 -6.043 -19.328 1 68.94 108 LYS A C 1
ATOM 845 O O . LYS A 1 108 ? -9.531 -5.609 -18.594 1 68.94 108 LYS A O 1
ATOM 850 N N . THR A 1 109 ? -8.75 -6.449 -20.453 1 59.84 109 THR A N 1
ATOM 851 C CA . THR A 1 109 ? -10.109 -6.629 -20.938 1 59.84 109 THR A CA 1
ATOM 852 C C . THR A 1 109 ? -10.906 -7.531 -20 1 59.84 109 THR A C 1
ATOM 854 O O . THR A 1 109 ? -10.414 -8.578 -19.562 1 59.84 109 THR A O 1
ATOM 857 N N . TYR A 1 110 ? -11.914 -6.863 -19.562 1 58.19 110 TYR A N 1
ATOM 858 C CA . TYR A 1 110 ? -12.852 -7.602 -18.734 1 58.19 110 TYR A CA 1
ATOM 859 C C . TYR A 1 110 ? -13.172 -8.961 -19.344 1 58.19 110 TYR A C 1
ATOM 861 O O . TYR A 1 110 ? -13.539 -9.047 -20.516 1 58.19 110 TYR A O 1
ATOM 869 N N . GLY A 1 111 ? -12.68 -10 -18.703 1 60.62 111 GLY A N 1
ATOM 870 C CA . GLY A 1 111 ? -12.938 -11.297 -19.297 1 60.62 111 GLY A CA 1
ATOM 871 C C . GLY A 1 111 ? -13.648 -12.25 -18.344 1 60.62 111 GLY A C 1
ATOM 872 O O . GLY A 1 111 ? -14.133 -11.844 -17.297 1 60.62 111 GLY A O 1
ATOM 873 N N . GLY A 1 112 ? -13.883 -13.422 -18.703 1 63.56 112 GLY A N 1
ATOM 874 C CA . GLY A 1 112 ? -14.594 -14.508 -18.047 1 63.56 112 GLY A CA 1
ATOM 875 C C . GLY A 1 112 ? -14.102 -14.773 -16.641 1 63.56 112 GLY A C 1
ATOM 876 O O . GLY A 1 112 ? -14.836 -15.305 -15.805 1 63.56 112 GLY A O 1
ATOM 877 N N . GLU A 1 113 ? -12.938 -14.328 -16.234 1 70.62 113 GLU A N 1
ATOM 878 C CA . GLU A 1 113 ? -12.367 -14.531 -14.906 1 70.62 113 GLU A CA 1
ATOM 879 C C . GLU A 1 113 ? -13.148 -13.758 -13.844 1 70.62 113 GLU A C 1
ATOM 881 O O . GLU A 1 113 ? -13.367 -14.258 -12.742 1 70.62 113 GLU A O 1
ATOM 886 N N . TYR A 1 114 ? -13.695 -12.703 -14.234 1 75.56 114 TYR A N 1
ATOM 887 C CA . TYR A 1 114 ? -14.422 -11.883 -13.273 1 75.56 114 TYR A CA 1
ATOM 888 C C . TYR A 1 114 ? -15.828 -12.422 -13.047 1 75.56 114 TYR A C 1
ATOM 890 O O . TYR A 1 114 ? -16.391 -12.273 -11.961 1 75.56 114 TYR A O 1
ATOM 898 N N . GLU A 1 115 ? -16.312 -13.109 -13.992 1 79.25 115 GLU A N 1
ATOM 899 C CA . GLU A 1 115 ? -17.594 -13.766 -13.82 1 79.25 115 GLU A CA 1
ATO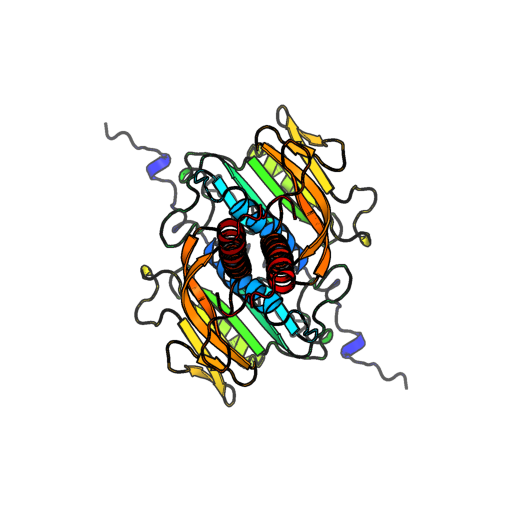M 900 C C . GLU A 1 115 ? -17.5 -14.945 -12.867 1 79.25 115 GLU A C 1
ATOM 902 O O . GLU A 1 115 ? -18.391 -15.164 -12.031 1 79.25 115 GLU A O 1
ATOM 907 N N . GLN A 1 116 ? -16.469 -15.664 -13.039 1 86.75 116 GLN A N 1
ATOM 908 C CA . GLN A 1 116 ? -16.25 -16.781 -12.141 1 86.75 116 GLN A CA 1
ATOM 909 C C . GLN A 1 116 ? -16.031 -16.312 -10.703 1 86.75 116 GLN A C 1
ATOM 911 O O . GLN A 1 116 ? -16.547 -16.906 -9.758 1 86.75 116 GLN A O 1
ATOM 916 N N . LYS A 1 117 ? -15.297 -15.266 -10.562 1 88.75 117 LYS A N 1
ATOM 917 C CA . LYS A 1 117 ? -15.086 -14.719 -9.227 1 88.75 117 LYS A CA 1
ATOM 918 C C . LYS A 1 117 ? -16.406 -14.258 -8.602 1 88.75 117 LYS A C 1
ATOM 920 O O . LYS A 1 117 ? -16.641 -14.438 -7.406 1 88.75 117 LYS A O 1
ATOM 925 N N . LYS A 1 118 ? -17.172 -13.742 -9.461 1 92.12 118 LYS A N 1
ATOM 926 C CA . LYS A 1 118 ? -18.484 -13.289 -9 1 92.12 118 LYS A CA 1
ATOM 927 C C . LYS A 1 118 ? -19.281 -14.445 -8.398 1 92.12 118 LYS A C 1
ATOM 929 O O . LYS A 1 118 ? -19.844 -14.312 -7.309 1 92.12 118 LYS A O 1
ATOM 934 N N . LEU A 1 119 ? -19.297 -15.539 -9.039 1 94.19 119 LEU A N 1
ATOM 935 C CA . LEU A 1 119 ? -20 -16.719 -8.562 1 94.19 119 LEU A CA 1
ATOM 936 C C . LEU A 1 119 ? -19.359 -17.25 -7.277 1 94.19 119 LEU A C 1
ATOM 938 O O . LEU A 1 119 ? -20.062 -17.594 -6.324 1 94.19 119 LEU A O 1
ATOM 942 N N . ASP A 1 120 ? -18.078 -17.297 -7.211 1 94.94 120 ASP A N 1
ATOM 943 C CA . ASP A 1 120 ? -17.344 -17.797 -6.055 1 94.94 120 ASP A CA 1
ATOM 944 C C . ASP A 1 120 ? -17.594 -16.938 -4.824 1 94.94 120 ASP A C 1
ATOM 946 O O . ASP A 1 120 ? -17.828 -17.453 -3.729 1 94.94 120 ASP A O 1
ATOM 950 N N . TYR A 1 121 ? -17.594 -15.602 -5.008 1 97.81 121 TYR A N 1
ATOM 951 C CA . TYR A 1 121 ? -17.828 -14.68 -3.895 1 97.81 121 TYR A CA 1
ATOM 952 C C . TYR A 1 121 ? -19.25 -14.797 -3.375 1 97.81 121 TYR A C 1
ATOM 954 O O . TYR A 1 121 ? -19.484 -14.773 -2.162 1 97.81 121 TYR A O 1
ATOM 962 N N . ALA A 1 122 ? -20.188 -14.969 -4.293 1 98 122 ALA A N 1
ATOM 963 C CA . ALA A 1 122 ? -21.578 -15.148 -3.902 1 98 122 ALA A CA 1
ATOM 964 C C . ALA A 1 122 ? -21.766 -16.422 -3.094 1 98 122 ALA A C 1
ATOM 966 O O . ALA A 1 122 ? -22.438 -16.422 -2.057 1 98 122 ALA A O 1
ATOM 967 N N . GLN A 1 123 ? -21.172 -17.469 -3.561 1 96.75 123 GLN A N 1
ATOM 968 C CA . GLN A 1 123 ? -21.266 -18.75 -2.877 1 96.75 123 GLN A CA 1
ATOM 969 C C . GLN A 1 123 ? -20.656 -18.672 -1.479 1 96.75 123 GLN A C 1
ATOM 971 O O . GLN A 1 123 ? -21.188 -19.281 -0.538 1 96.75 123 GLN A O 1
ATOM 976 N N . LEU A 1 124 ? -19.594 -17.953 -1.343 1 97.44 124 LEU A N 1
ATOM 977 C CA . LEU A 1 124 ? -18.922 -17.812 -0.052 1 97.44 124 LEU A CA 1
ATOM 978 C C . LEU A 1 124 ? -19.75 -16.938 0.891 1 97.44 124 LEU A C 1
ATOM 980 O O . LEU A 1 124 ? -19.656 -17.078 2.111 1 97.44 124 LEU A O 1
ATOM 984 N N . GLY A 1 125 ? -20.484 -15.984 0.306 1 98.31 125 GLY A N 1
ATOM 985 C CA . GLY A 1 125 ? -21.359 -15.156 1.123 1 98.31 125 GLY A CA 1
ATOM 986 C C . GLY A 1 125 ? -20.812 -13.758 1.339 1 98.31 125 GLY A C 1
ATOM 987 O O . GLY A 1 125 ? -21.203 -13.078 2.289 1 98.31 125 GLY A O 1
ATOM 988 N N . ILE A 1 126 ? -19.953 -13.344 0.475 1 98.81 126 ILE A N 1
ATOM 989 C CA . ILE A 1 126 ? -19.469 -11.969 0.555 1 98.81 126 ILE A CA 1
ATOM 990 C C . ILE A 1 126 ? -20.594 -11 0.189 1 98.81 126 ILE A C 1
ATOM 992 O O . ILE A 1 126 ? -21.141 -11.07 -0.91 1 98.81 126 ILE A O 1
ATOM 996 N N . LEU A 1 127 ? -20.844 -10.125 1.021 1 98.88 127 LEU A N 1
ATOM 997 C CA . LEU A 1 127 ? -22.047 -9.32 0.907 1 98.88 127 LEU A CA 1
ATOM 998 C C . LEU A 1 127 ? -21.922 -8.297 -0.219 1 98.88 127 LEU A C 1
ATOM 1000 O O . LEU A 1 127 ? -22.859 -8.117 -1.002 1 98.88 127 LEU A O 1
ATOM 1004 N N . TYR A 1 128 ? -20.812 -7.613 -0.313 1 98.88 128 TYR A N 1
ATOM 1005 C CA . TYR A 1 128 ? -20.594 -6.613 -1.35 1 98.88 128 TYR A CA 1
ATOM 1006 C C . TYR A 1 128 ? -19.422 -7.004 -2.246 1 98.88 128 TYR A C 1
ATOM 1008 O O . TYR A 1 128 ? -18.359 -7.406 -1.757 1 98.88 128 TYR A O 1
ATOM 1016 N N . TYR A 1 129 ? -19.609 -6.961 -3.514 1 98.25 129 TYR A N 1
ATOM 1017 C CA . TYR A 1 129 ? -18.594 -7.207 -4.523 1 98.25 129 TYR A CA 1
ATOM 1018 C C . TYR A 1 129 ? -18.422 -5.996 -5.434 1 98.25 129 TYR A C 1
ATOM 1020 O O . TYR A 1 129 ? -19.375 -5.566 -6.094 1 98.25 129 TYR A O 1
ATOM 1028 N N . ALA A 1 130 ? -17.25 -5.418 -5.445 1 97.38 130 ALA A N 1
ATOM 1029 C CA . ALA A 1 130 ? -16.953 -4.238 -6.246 1 97.38 130 ALA A CA 1
ATOM 1030 C C . ALA A 1 130 ? -15.992 -4.586 -7.387 1 97.38 130 ALA A C 1
ATOM 1032 O O . ALA A 1 130 ? -15 -5.281 -7.184 1 97.38 130 ALA A O 1
ATOM 1033 N N . ILE A 1 131 ? -16.328 -4.133 -8.508 1 94.5 131 ILE A N 1
ATOM 1034 C CA . ILE A 1 131 ? -15.469 -4.238 -9.688 1 94.5 131 ILE A CA 1
ATOM 1035 C C . ILE A 1 131 ? -15.102 -2.842 -10.188 1 94.5 131 ILE A C 1
ATOM 1037 O O . ILE A 1 131 ? -15.984 -2.043 -10.516 1 94.5 131 ILE A O 1
ATOM 1041 N N . TYR A 1 132 ? -13.828 -2.598 -10.219 1 94.94 132 TYR A N 1
ATOM 1042 C CA . TYR A 1 132 ? -13.344 -1.296 -10.664 1 94.94 132 TYR A CA 1
ATOM 1043 C C . TYR A 1 132 ? -12.461 -1.432 -11.898 1 94.94 132 TYR A C 1
ATOM 1045 O O . TYR A 1 132 ? -11.523 -2.229 -11.914 1 94.94 132 TYR A O 1
ATOM 1053 N N . VAL A 1 133 ? -12.812 -0.695 -12.898 1 90.62 133 VAL A N 1
ATOM 1054 C CA . VAL A 1 133 ? -12.039 -0.646 -14.133 1 90.62 133 VAL A CA 1
ATOM 1055 C C . VAL A 1 133 ? -11.391 0.73 -14.281 1 90.62 133 VAL A C 1
ATOM 1057 O O . VAL A 1 133 ? -12 1.649 -14.844 1 90.62 133 VAL A O 1
ATOM 1060 N N . PRO A 1 134 ? -10.18 0.839 -13.883 1 89.44 134 PRO A N 1
ATOM 1061 C CA . PRO A 1 134 ? -9.555 2.16 -13.828 1 89.44 134 PRO A CA 1
ATOM 1062 C C . PRO A 1 134 ? -9.266 2.738 -15.211 1 89.44 134 PRO A C 1
ATOM 1064 O O . PRO A 1 134 ? -9.203 3.959 -15.375 1 89.44 134 PRO A O 1
ATOM 1067 N N . THR A 1 135 ? -9.102 1.904 -16.156 1 82.44 135 THR A N 1
ATOM 1068 C CA . THR A 1 135 ? -8.703 2.369 -17.484 1 82.44 135 THR A CA 1
ATOM 1069 C C . THR A 1 135 ? -9.922 2.467 -18.406 1 82.44 135 THR A C 1
ATOM 1071 O O . THR A 1 135 ? -10.625 1.477 -18.625 1 82.44 135 THR A O 1
ATOM 1074 N N . ARG A 1 136 ? -10.109 3.566 -18.969 1 75.31 136 ARG A N 1
ATOM 1075 C CA . ARG A 1 136 ? -11.281 3.863 -19.797 1 75.31 136 ARG A CA 1
ATOM 1076 C C . ARG A 1 136 ? -11.352 2.936 -21 1 75.31 136 ARG A C 1
ATOM 1078 O O . ARG A 1 136 ? -12.43 2.5 -21.391 1 75.31 136 ARG A O 1
ATOM 1085 N N . ARG A 1 137 ? -10.234 2.658 -21.516 1 73.06 137 ARG A N 1
ATOM 1086 C CA . ARG A 1 137 ? -10.164 1.869 -22.734 1 73.06 137 ARG A CA 1
ATOM 1087 C C . ARG A 1 137 ? -10.75 0.476 -22.531 1 73.06 137 ARG A C 1
ATOM 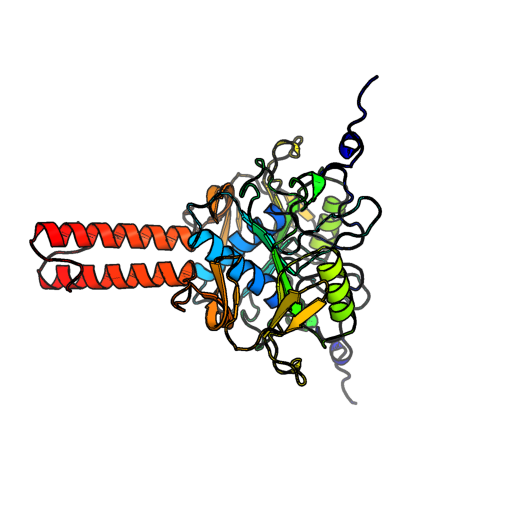1089 O O . ARG A 1 137 ? -11.18 -0.174 -23.484 1 73.06 137 ARG A O 1
ATOM 1096 N N . TYR A 1 138 ? -10.789 0.171 -21.266 1 68.44 138 TYR A N 1
ATOM 1097 C CA . TYR A 1 138 ? -11.227 -1.193 -20.984 1 68.44 138 TYR A CA 1
ATOM 1098 C C . TYR A 1 138 ? -12.68 -1.221 -20.531 1 68.44 138 TYR A C 1
ATOM 1100 O O . TYR A 1 138 ? -13.203 -2.279 -20.172 1 68.44 138 TYR A O 1
ATOM 1108 N N . ARG A 1 139 ? -13.367 -0.052 -20.344 1 67.25 139 ARG A N 1
ATOM 1109 C CA . ARG A 1 139 ? -14.711 0.045 -19.781 1 67.25 139 ARG A CA 1
ATOM 1110 C C . ARG A 1 139 ? -15.766 -0.355 -20.812 1 67.25 139 ARG A C 1
ATOM 1112 O O . ARG A 1 139 ? -16.922 -0.559 -20.453 1 67.25 139 ARG A O 1
ATOM 1119 N N . ARG A 1 140 ? -15.484 -0.943 -21.75 1 68.62 140 ARG A N 1
ATOM 1120 C CA . ARG A 1 140 ? -16.516 -1.222 -22.75 1 68.62 140 ARG A CA 1
ATOM 1121 C C . ARG A 1 140 ? -17.828 -0.523 -22.391 1 68.62 140 ARG A C 1
ATOM 1123 O O . ARG A 1 140 ? -17.859 0.697 -22.219 1 68.62 140 ARG A O 1
ATOM 1130 N N . LYS A 1 141 ? -18.922 -1.086 -22.297 1 70.69 141 LYS A N 1
ATOM 1131 C CA . LYS A 1 141 ? -20.234 -0.54 -21.969 1 70.69 141 LYS A CA 1
ATOM 1132 C C . LYS A 1 141 ? -20.5 -0.598 -20.469 1 70.69 141 LYS A C 1
ATOM 1134 O O . LYS A 1 141 ? -21.641 -0.484 -20.016 1 70.69 141 LYS A O 1
ATOM 1139 N N . ARG A 1 142 ? -19.422 -0.689 -19.781 1 77.88 142 ARG A N 1
ATOM 1140 C CA . ARG A 1 142 ? -19.609 -0.84 -18.344 1 77.88 142 ARG A CA 1
ATOM 1141 C C . ARG A 1 142 ? -19.219 0.442 -17.609 1 77.88 142 ARG A C 1
ATOM 1143 O O . ARG A 1 142 ? -18.469 1.265 -18.125 1 77.88 142 ARG A O 1
ATOM 1150 N N . GLU A 1 143 ? -19.875 0.578 -16.453 1 86.38 143 GLU A N 1
ATOM 1151 C CA . GLU A 1 143 ? -19.469 1.659 -15.547 1 86.38 143 GLU A CA 1
ATOM 1152 C C . GLU A 1 143 ? -18.078 1.426 -14.984 1 86.38 143 GLU A C 1
ATOM 1154 O O . GLU A 1 143 ? -17.656 0.28 -14.805 1 86.38 143 GLU A O 1
ATOM 1159 N N . PRO A 1 144 ? -17.406 2.438 -14.75 1 91.19 144 PRO A N 1
ATOM 1160 C CA . PRO A 1 144 ? -16.047 2.291 -14.219 1 91.19 144 PRO A CA 1
ATOM 1161 C C . PRO A 1 144 ? -16.016 1.563 -12.883 1 91.19 144 PRO A C 1
ATOM 1163 O O . PRO A 1 144 ? -15.047 0.858 -12.578 1 91.19 144 PRO A O 1
ATOM 1166 N N . LEU A 1 145 ? -17.078 1.787 -12.133 1 95.44 145 LEU A N 1
ATOM 1167 C CA . LEU A 1 145 ? -17.219 1.133 -10.836 1 95.44 145 LEU A CA 1
ATOM 1168 C C . LEU A 1 145 ? -18.594 0.492 -10.688 1 95.44 145 LEU A C 1
ATOM 1170 O O . LEU A 1 145 ? -19.609 1.173 -10.797 1 95.44 145 LEU A O 1
ATOM 1174 N N . GLU A 1 146 ? -18.562 -0.771 -10.5 1 95 146 GLU A N 1
ATOM 1175 C CA . GLU A 1 146 ? -19.781 -1.523 -10.227 1 95 146 GLU A CA 1
ATOM 1176 C C . GLU A 1 146 ? -19.75 -2.139 -8.836 1 95 146 GLU A C 1
ATOM 1178 O O . GLU A 1 146 ? -18.766 -2.781 -8.453 1 95 146 GLU A O 1
ATOM 1183 N N . ILE A 1 147 ? -20.812 -1.869 -8.109 1 97.62 147 ILE A N 1
ATOM 1184 C CA . ILE A 1 147 ? -20.953 -2.469 -6.785 1 97.62 147 ILE A CA 1
ATOM 1185 C C . ILE A 1 147 ? -22.172 -3.4 -6.773 1 97.62 147 ILE A C 1
ATOM 1187 O O . ILE A 1 147 ? -23.281 -3.002 -7.148 1 97.62 147 ILE A O 1
ATOM 1191 N N . TYR A 1 148 ? -21.906 -4.594 -6.426 1 97.88 148 TYR A N 1
ATOM 1192 C CA . TYR A 1 148 ? -22.969 -5.582 -6.297 1 97.88 148 TYR A CA 1
ATOM 1193 C C . TYR A 1 148 ? -23.25 -5.906 -4.832 1 97.88 148 TYR A C 1
ATOM 1195 O O . TYR A 1 148 ? -22.328 -5.941 -4.016 1 97.88 148 TYR A O 1
ATOM 1203 N N . ARG A 1 149 ? -24.484 -6.125 -4.527 1 98.75 149 ARG A N 1
ATOM 1204 C CA . ARG A 1 149 ? -24.891 -6.594 -3.211 1 98.75 149 ARG A CA 1
ATOM 1205 C C . ARG A 1 149 ? -25.516 -7.984 -3.295 1 98.75 149 ARG A C 1
ATOM 1207 O O . ARG A 1 149 ? -26.297 -8.273 -4.207 1 98.75 149 ARG A O 1
ATOM 1214 N N . LEU A 1 150 ? -25.141 -8.852 -2.377 1 98.75 150 LEU A N 1
ATOM 1215 C CA . LEU A 1 150 ? -25.688 -10.203 -2.346 1 98.75 150 LEU A CA 1
ATOM 1216 C C . LEU A 1 150 ? -27.109 -10.211 -1.789 1 98.75 150 LEU A C 1
ATOM 1218 O O . LEU A 1 150 ? -27.328 -9.789 -0.653 1 98.75 150 LEU A O 1
ATOM 1222 N N . VAL A 1 151 ? -28.094 -10.609 -2.549 1 98.06 151 VAL A N 1
ATOM 1223 C CA . VAL A 1 151 ? -29.5 -10.727 -2.172 1 98.06 151 VAL A CA 1
ATOM 1224 C C . VAL A 1 151 ? -30.016 -12.117 -2.523 1 98.06 151 VAL A C 1
ATOM 1226 O O . VAL A 1 151 ? -30.094 -12.469 -3.701 1 98.06 151 VAL A O 1
ATOM 1229 N N . GLU A 1 152 ? -30.344 -12.883 -1.499 1 96.69 152 GLU A N 1
ATOM 1230 C CA . GLU A 1 152 ? -30.859 -14.234 -1.678 1 96.69 152 GLU A CA 1
ATOM 1231 C C . GLU A 1 152 ? -29.969 -15.055 -2.596 1 96.69 152 GLU A C 1
ATOM 1233 O O . GLU A 1 152 ? -30.438 -15.648 -3.566 1 96.69 152 GLU A O 1
ATOM 1238 N N . GLY A 1 153 ? -28.719 -14.883 -2.434 1 95.94 153 GLY A N 1
ATOM 1239 C CA . GLY A 1 153 ? -27.75 -15.734 -3.107 1 95.94 153 GLY A CA 1
ATOM 1240 C C . GLY A 1 153 ? -27.297 -15.18 -4.445 1 95.94 153 GLY A C 1
ATOM 1241 O O . GLY A 1 153 ? -26.438 -15.773 -5.113 1 95.94 153 GLY A O 1
ATOM 1242 N N . ASN A 1 154 ? -27.859 -13.969 -4.785 1 96.69 154 ASN A N 1
ATOM 1243 C CA . ASN A 1 154 ? -27.516 -13.375 -6.07 1 96.69 154 ASN A CA 1
ATOM 1244 C C . ASN A 1 154 ? -26.984 -11.953 -5.91 1 96.69 154 ASN A C 1
ATOM 1246 O O . ASN A 1 154 ? -27.484 -11.188 -5.086 1 96.69 154 ASN A O 1
ATOM 1250 N N . TYR A 1 155 ? -25.969 -11.711 -6.746 1 97.69 155 TYR A N 1
ATOM 1251 C CA . TYR A 1 155 ? -25.453 -10.344 -6.738 1 97.69 155 TYR A CA 1
ATOM 1252 C C . TYR A 1 155 ? -26.344 -9.422 -7.562 1 97.69 155 TYR A C 1
ATOM 1254 O O . TYR A 1 155 ? -26.656 -9.719 -8.719 1 97.69 155 TYR A O 1
ATOM 1262 N N . VAL A 1 156 ? -26.75 -8.367 -6.988 1 98.12 156 VAL A N 1
ATOM 1263 C CA . VAL A 1 156 ? -27.562 -7.344 -7.645 1 98.12 156 VAL A CA 1
ATOM 1264 C C . VAL A 1 156 ? -26.781 -6.043 -7.75 1 98.12 156 VAL A C 1
ATOM 1266 O O . VAL A 1 156 ? -26.266 -5.535 -6.75 1 98.12 156 VAL A O 1
ATOM 1269 N N . LEU A 1 157 ? -26.688 -5.531 -8.938 1 96.94 157 LEU A N 1
ATOM 1270 C CA . LEU A 1 157 ? -25.984 -4.277 -9.172 1 96.94 157 LEU A CA 1
ATOM 1271 C C . LEU A 1 157 ? -26.656 -3.129 -8.422 1 96.94 157 LEU A C 1
ATOM 1273 O O . LEU A 1 157 ? -27.875 -2.969 -8.492 1 96.94 157 LEU A O 1
ATOM 1277 N N . GLN A 1 158 ? -25.844 -2.385 -7.641 1 97.94 158 GLN A N 1
ATOM 1278 C CA . GLN A 1 158 ? -26.359 -1.226 -6.914 1 97.94 158 GLN A CA 1
ATOM 1279 C C . GLN A 1 158 ? -26.281 0.037 -7.766 1 97.94 158 GLN A C 1
ATOM 1281 O O . GLN A 1 158 ? -25.266 0.279 -8.438 1 97.94 158 GLN A O 1
ATOM 1286 N N . PRO A 1 159 ? -27.312 0.84 -7.758 1 94.69 159 PRO A N 1
ATOM 1287 C CA . PRO A 1 159 ? -27.297 2.057 -8.57 1 94.69 159 PRO A CA 1
ATOM 1288 C C . PRO A 1 159 ? -26.484 3.184 -7.949 1 94.69 159 PRO A C 1
ATOM 1290 O O . PRO A 1 159 ? -26.312 3.219 -6.727 1 94.69 159 PRO A O 1
ATOM 1293 N N . GLY A 1 160 ? -26 4.113 -8.828 1 91.81 160 GLY A N 1
ATOM 1294 C CA . GLY A 1 160 ? -25.344 5.324 -8.359 1 91.81 160 GLY A CA 1
ATOM 1295 C C . GLY A 1 160 ? -23.828 5.262 -8.477 1 91.81 160 GLY A C 1
ATOM 1296 O O . GLY A 1 160 ? -23.25 4.176 -8.617 1 91.81 160 GLY A O 1
ATOM 1297 N N . ALA A 1 161 ? -23.266 6.434 -8.43 1 91.44 161 ALA A N 1
ATOM 1298 C CA . ALA A 1 161 ? -21.812 6.566 -8.539 1 91.44 161 ALA A CA 1
ATOM 1299 C C . ALA A 1 161 ? -21.141 6.379 -7.188 1 91.44 161 ALA A C 1
ATOM 1301 O O . ALA A 1 161 ? -19.938 6.102 -7.117 1 91.44 161 ALA A O 1
ATOM 1302 N N . ARG A 1 162 ? -21.875 6.633 -6.148 1 96.5 162 ARG A N 1
ATOM 1303 C CA . ARG A 1 162 ? -21.484 6.41 -4.762 1 96.5 162 ARG A CA 1
ATOM 1304 C C . ARG A 1 162 ? -22.484 5.508 -4.051 1 96.5 162 ARG A C 1
ATOM 1306 O O . ARG A 1 162 ? -23.672 5.855 -3.938 1 96.5 162 ARG A O 1
ATOM 1313 N N . VAL A 1 163 ? -22.016 4.43 -3.607 1 98.31 163 VAL A N 1
ATOM 1314 C CA . VAL A 1 163 ? -22.938 3.43 -3.072 1 98.31 163 VAL A CA 1
ATOM 1315 C C . VAL A 1 163 ? -22.75 3.318 -1.56 1 98.31 163 VAL A C 1
ATOM 1317 O O . VAL A 1 163 ? -21.672 2.986 -1.081 1 98.31 163 VAL A O 1
ATOM 1320 N N . TRP A 1 164 ? -23.828 3.666 -0.836 1 98.5 164 TRP A N 1
ATOM 1321 C CA . TRP A 1 164 ? -23.844 3.492 0.613 1 98.5 164 TRP A CA 1
ATOM 1322 C C . TRP A 1 164 ? -24.016 2.021 0.981 1 98.5 164 TRP A C 1
ATOM 1324 O O . TRP A 1 164 ? -24.875 1.332 0.428 1 98.5 164 TRP A O 1
ATOM 1334 N N . MET A 1 165 ? -23.188 1.515 1.822 1 98.81 165 MET A N 1
ATOM 1335 C CA . MET A 1 165 ? -23.25 0.155 2.35 1 98.81 165 MET A CA 1
ATOM 1336 C C . MET A 1 165 ? -23.531 0.163 3.848 1 98.81 165 MET A C 1
ATOM 1338 O O . MET A 1 165 ? -22.594 0.248 4.656 1 98.81 165 MET A O 1
ATOM 1342 N N . PRO A 1 166 ? -24.75 0.063 4.223 1 98.44 166 PRO A N 1
ATOM 1343 C CA . PRO A 1 166 ? -25.141 0.288 5.613 1 98.44 166 PRO A CA 1
ATOM 1344 C C . PRO A 1 166 ? -24.484 -0.7 6.578 1 98.44 166 PRO A C 1
ATOM 1346 O O . PRO A 1 166 ? -24.172 -0.344 7.719 1 98.44 166 PRO A O 1
ATOM 1349 N N . GLU A 1 167 ? -24.266 -1.968 6.164 1 98.5 167 GLU A N 1
ATOM 1350 C CA . GLU A 1 167 ? -23.672 -2.984 7.027 1 98.5 167 GLU A CA 1
ATOM 1351 C C . GLU A 1 167 ? -22.219 -2.639 7.367 1 98.5 167 GLU A C 1
ATOM 1353 O O . GLU A 1 167 ? -21.672 -3.121 8.367 1 98.5 167 GLU A O 1
ATOM 1358 N N . ILE A 1 168 ? -21.641 -1.793 6.52 1 98.69 168 ILE A N 1
ATOM 1359 C CA . ILE A 1 168 ? -20.266 -1.393 6.723 1 98.69 168 ILE A CA 1
ATOM 1360 C C . ILE A 1 168 ? -20.219 -0.019 7.391 1 98.69 168 ILE A C 1
ATOM 1362 O O . ILE A 1 168 ? -19.281 0.279 8.148 1 98.69 168 ILE A O 1
ATOM 1366 N N . GLY A 1 169 ? -21.219 0.77 7.195 1 98.5 169 GLY A N 1
ATOM 1367 C CA . GLY A 1 169 ? -21.234 2.143 7.672 1 98.5 169 GLY A CA 1
ATOM 1368 C C . GLY A 1 169 ? -20.375 3.074 6.844 1 98.5 169 GLY A C 1
ATOM 1369 O O . GLY A 1 169 ? -19.766 4.008 7.379 1 98.5 169 GLY A O 1
ATOM 1370 N N . LEU A 1 170 ? -20.172 2.793 5.57 1 98.81 170 LEU A N 1
ATOM 1371 C CA . LEU A 1 170 ? -19.391 3.584 4.625 1 98.81 170 LEU A CA 1
ATOM 1372 C C . LEU A 1 170 ? -20.016 3.525 3.23 1 98.81 170 LEU A C 1
ATOM 1374 O O . LEU A 1 170 ? -20.766 2.598 2.92 1 98.81 170 LEU A O 1
ATOM 1378 N N . ALA A 1 171 ? -19.75 4.488 2.496 1 98.81 171 ALA A N 1
ATOM 1379 C CA . ALA A 1 171 ? -19.969 4.426 1.055 1 98.81 171 ALA A CA 1
ATOM 1380 C C . ALA A 1 171 ? -18.641 4.324 0.297 1 98.81 171 ALA A C 1
ATOM 1382 O O . ALA A 1 171 ? -17.594 4.684 0.824 1 98.81 171 ALA A O 1
ATOM 1383 N N . ILE A 1 172 ? -18.734 3.775 -0.858 1 98.81 172 ILE A N 1
ATOM 1384 C CA . ILE A 1 172 ? -17.578 3.74 -1.75 1 98.81 172 ILE A CA 1
ATOM 1385 C C . ILE A 1 172 ? -17.922 4.438 -3.064 1 98.81 172 ILE A C 1
ATOM 1387 O O . ILE A 1 172 ? -19.062 4.332 -3.553 1 98.81 172 ILE A O 1
ATOM 1391 N N . GLY A 1 173 ? -17.016 5.18 -3.562 1 98.5 173 GLY A N 1
ATOM 1392 C CA . GLY A 1 173 ? -17.188 5.895 -4.816 1 98.5 173 GLY A CA 1
ATOM 1393 C C . GLY A 1 173 ? -15.867 6.312 -5.449 1 98.5 173 GLY A C 1
ATOM 1394 O O . GLY A 1 173 ? -14.797 5.926 -4.977 1 98.5 173 GLY A O 1
ATOM 1395 N N . ARG A 1 174 ? -15.984 6.984 -6.582 1 97.38 174 ARG A N 1
ATOM 1396 C CA . ARG A 1 174 ? -14.828 7.449 -7.348 1 97.38 174 ARG A CA 1
ATOM 1397 C C . ARG A 1 174 ? -14.727 8.969 -7.312 1 97.38 174 ARG A C 1
ATOM 1399 O O . ARG A 1 174 ? -15.742 9.672 -7.336 1 97.38 174 ARG A O 1
ATOM 1406 N N . GLU A 1 175 ? -13.555 9.469 -7.273 1 97.19 175 GLU A N 1
ATOM 1407 C CA . GLU A 1 175 ? -13.305 10.906 -7.301 1 97.19 175 GLU A CA 1
ATOM 1408 C C . GLU A 1 175 ? -11.891 11.211 -7.789 1 97.19 175 GLU A C 1
ATOM 1410 O O . GLU A 1 175 ? -10.969 10.438 -7.547 1 97.19 175 GLU A O 1
ATOM 1415 N N . GLN A 1 176 ? -11.797 12.375 -8.5 1 96.31 176 GLN A N 1
ATOM 1416 C CA . GLN A 1 176 ? -10.469 12.852 -8.859 1 96.31 176 GLN A CA 1
ATOM 1417 C C . GLN A 1 176 ? -9.664 13.234 -7.621 1 96.31 176 GLN A C 1
ATOM 1419 O O . GLN A 1 176 ? -10.203 13.82 -6.68 1 96.31 176 GLN A O 1
ATOM 1424 N N . GLY A 1 177 ? -8.438 12.773 -7.555 1 95.94 177 GLY A N 1
ATOM 1425 C CA . GLY A 1 177 ? -7.566 13.094 -6.438 1 95.94 177 GLY A CA 1
ATOM 1426 C C . GLY A 1 177 ? -6.117 12.719 -6.688 1 95.94 177 GLY A C 1
ATOM 1427 O O . GLY A 1 177 ? -5.77 12.266 -7.777 1 95.94 177 GLY A O 1
ATOM 1428 N N . THR A 1 178 ? -5.305 13.086 -5.762 1 95.75 178 THR A N 1
ATOM 1429 C CA . THR A 1 178 ? -3.879 12.781 -5.848 1 95.75 178 THR A CA 1
ATOM 1430 C C . THR A 1 178 ? -3.465 11.805 -4.754 1 95.75 178 THR A C 1
ATOM 1432 O O . THR A 1 178 ? -3.795 11.992 -3.584 1 95.75 178 THR A O 1
ATOM 1435 N N . TYR A 1 179 ? -2.867 10.758 -5.164 1 96.75 179 TYR A N 1
ATOM 1436 C CA . TYR A 1 179 ? -2.332 9.75 -4.254 1 96.75 179 TYR A CA 1
ATOM 1437 C C . TYR A 1 179 ? -0.926 9.336 -4.672 1 96.75 179 TYR A C 1
ATOM 1439 O O . TYR A 1 179 ? -0.704 8.93 -5.816 1 96.75 179 TYR A O 1
ATOM 1447 N N . GLN A 1 180 ? 0.017 9.445 -3.734 1 97.12 180 GLN A N 1
ATOM 1448 C CA . GLN A 1 180 ? 1.436 9.195 -3.963 1 97.12 180 GLN A CA 1
ATOM 1449 C C . GLN A 1 180 ? 1.931 9.93 -5.207 1 97.12 180 GLN A C 1
ATOM 1451 O O . GLN A 1 180 ? 2.648 9.352 -6.027 1 97.12 180 GLN A O 1
ATOM 1456 N N . GLY A 1 181 ? 1.371 11.102 -5.359 1 94.81 181 GLY A N 1
ATOM 1457 C CA . GLY A 1 181 ? 1.839 12.016 -6.387 1 94.81 181 GLY A CA 1
ATOM 1458 C C . GLY A 1 181 ? 1.092 11.875 -7.699 1 94.81 181 GLY A C 1
ATOM 1459 O O . GLY A 1 181 ? 1.23 12.711 -8.594 1 94.81 181 GLY A O 1
ATOM 1460 N N . ARG A 1 182 ? 0.292 10.883 -7.832 1 95.25 182 ARG A N 1
ATOM 1461 C CA . ARG A 1 182 ? -0.443 10.664 -9.07 1 95.25 182 ARG A CA 1
ATOM 1462 C C . ARG A 1 182 ? -1.856 11.227 -8.984 1 95.25 182 ARG A C 1
ATOM 1464 O O . ARG A 1 182 ? -2.607 10.883 -8.062 1 95.25 182 ARG A O 1
ATOM 1471 N N . THR A 1 183 ? -2.178 12.094 -9.93 1 95.12 183 THR A N 1
ATOM 1472 C CA . THR A 1 183 ? -3.527 12.633 -10.016 1 95.12 183 THR A CA 1
ATOM 1473 C C . THR A 1 183 ? -4.359 11.867 -11.039 1 95.12 183 THR A C 1
ATOM 1475 O O . THR A 1 183 ? -3.969 11.75 -12.203 1 95.12 183 THR A O 1
ATOM 1478 N N . ARG A 1 184 ? -5.418 11.344 -10.57 1 95.25 184 ARG A N 1
ATOM 1479 C CA . ARG A 1 184 ? -6.34 10.555 -11.383 1 95.25 184 ARG A CA 1
ATOM 1480 C C . ARG A 1 184 ? -7.617 10.242 -10.617 1 95.25 184 ARG A C 1
ATOM 1482 O O . ARG A 1 184 ? -7.844 10.781 -9.531 1 95.25 184 ARG A O 1
ATOM 1489 N N . GLU A 1 185 ? -8.477 9.492 -11.273 1 95.38 185 GLU A N 1
ATOM 1490 C CA . GLU A 1 185 ? -9.641 8.977 -10.555 1 95.38 185 GLU A CA 1
ATOM 1491 C C . GLU A 1 185 ? -9.258 7.824 -9.633 1 95.38 185 GLU A C 1
ATOM 1493 O O . GLU A 1 185 ? -8.625 6.859 -10.062 1 95.38 185 GLU A O 1
ATOM 1498 N N . TRP A 1 186 ? -9.516 8 -8.383 1 97.31 186 TRP A N 1
ATOM 1499 C CA . TRP A 1 186 ? -9.258 6.984 -7.371 1 97.31 186 TRP A CA 1
ATOM 1500 C C . TRP A 1 186 ? -10.555 6.512 -6.723 1 97.31 186 TRP A C 1
ATOM 1502 O O . TRP A 1 186 ? -11.625 7.066 -6.988 1 97.31 186 TRP A O 1
ATOM 1512 N N . LEU A 1 187 ? -10.508 5.449 -6.004 1 98.56 187 LEU A N 1
ATOM 1513 C CA . LEU A 1 187 ? -11.602 5.016 -5.148 1 98.56 187 LEU A CA 1
ATOM 1514 C C . LEU A 1 187 ? -11.445 5.578 -3.736 1 98.56 187 LEU A C 1
ATOM 1516 O O . LEU A 1 187 ? -10.344 5.602 -3.193 1 98.56 187 LEU A O 1
ATOM 1520 N N . TYR A 1 188 ? -12.562 6.02 -3.164 1 98.88 188 TYR A N 1
ATOM 1521 C CA . TYR A 1 188 ? -12.562 6.57 -1.814 1 98.88 188 TYR A CA 1
ATOM 1522 C C . TYR A 1 188 ? -13.719 6.012 -0.996 1 98.88 188 TYR A C 1
ATOM 1524 O O . TYR A 1 188 ? -14.703 5.523 -1.555 1 98.88 188 TYR A O 1
ATOM 1532 N N . TRP A 1 189 ? -13.547 6.102 0.303 1 98.88 189 TRP A N 1
ATOM 1533 C CA . TRP A 1 189 ? -14.633 5.887 1.252 1 98.88 189 TRP A CA 1
ATOM 1534 C C . TRP A 1 189 ? -15.336 7.203 1.578 1 98.88 189 TRP A C 1
ATOM 1536 O O . TRP A 1 189 ? -14.703 8.258 1.603 1 98.88 189 TRP A O 1
ATOM 1546 N N . TYR A 1 190 ? -16.578 7.082 1.876 1 98.81 190 TYR A N 1
ATOM 1547 C CA . TYR A 1 190 ? -17.375 8.227 2.289 1 98.81 190 TYR A CA 1
ATOM 1548 C C . TYR A 1 190 ? -18.172 7.91 3.547 1 98.81 190 TYR A C 1
ATOM 1550 O O . TYR A 1 190 ? -18.562 6.762 3.768 1 98.81 190 TYR A O 1
ATOM 1558 N N . ASP A 1 191 ? -18.375 8.938 4.309 1 98.38 191 ASP A N 1
ATOM 1559 C CA . ASP A 1 191 ? -19.172 8.719 5.516 1 98.38 191 ASP A CA 1
ATOM 1560 C C . ASP A 1 191 ? -20.672 8.859 5.219 1 98.38 191 ASP A C 1
ATOM 1562 O O . ASP A 1 191 ? -21.062 8.977 4.059 1 98.38 191 ASP A O 1
ATOM 1566 N N . GLN A 1 192 ? -21.5 8.734 6.258 1 97.06 192 GLN A N 1
ATOM 1567 C CA . GLN A 1 192 ? -22.953 8.695 6.121 1 97.06 192 GLN A CA 1
ATOM 1568 C C . GLN A 1 192 ? -23.484 10.008 5.539 1 97.06 192 GLN A C 1
ATOM 1570 O O . GLN A 1 192 ? -24.516 10.016 4.867 1 97.06 192 GLN A O 1
ATOM 1575 N N . GLU A 1 193 ? -22.75 11.078 5.766 1 97.62 193 GLU A N 1
ATOM 1576 C CA . GLU A 1 193 ? -23.172 12.391 5.277 1 97.62 193 GLU A CA 1
ATOM 1577 C C . GLU A 1 193 ? -22.672 12.633 3.854 1 97.62 193 GLU A C 1
ATOM 1579 O O . GLU A 1 193 ? -22.953 13.68 3.266 1 97.62 193 GLU A O 1
ATOM 1584 N N . GLY A 1 194 ? -21.891 11.734 3.295 1 96.56 194 GLY A N 1
ATOM 1585 C CA . GLY A 1 194 ? -21.406 11.859 1.932 1 96.56 194 GLY A CA 1
ATOM 1586 C C . GLY A 1 194 ? -20.062 12.547 1.84 1 96.56 194 GLY A C 1
ATOM 1587 O O . GLY A 1 194 ? -19.625 12.93 0.75 1 96.56 194 GLY A O 1
ATOM 1588 N N . ARG A 1 195 ? -19.453 12.773 2.992 1 97.62 195 ARG A N 1
ATOM 1589 C CA . ARG A 1 195 ? -18.141 13.406 2.998 1 97.62 195 ARG A CA 1
ATOM 1590 C C . ARG A 1 195 ? -17.047 12.383 2.734 1 97.62 195 ARG A C 1
ATOM 1592 O O . ARG A 1 195 ? -17.047 11.297 3.312 1 97.62 195 ARG A O 1
ATOM 1599 N N . LYS A 1 196 ? -16.141 12.727 1.846 1 98.5 196 LYS A N 1
ATOM 1600 C CA . LYS A 1 196 ? -14.992 11.883 1.54 1 98.5 196 LYS A CA 1
ATOM 1601 C C . LYS A 1 196 ? -14.062 11.758 2.746 1 98.5 196 LYS A C 1
ATOM 1603 O O . LYS A 1 196 ? -13.727 12.758 3.383 1 98.5 196 LYS A O 1
ATOM 1608 N N . LEU A 1 197 ? -13.688 10.578 3.066 1 98.69 197 LEU A N 1
ATOM 1609 C CA . LEU A 1 197 ? -12.688 10.375 4.109 1 98.69 197 LEU A CA 1
ATOM 1610 C C . LEU A 1 197 ? -11.289 10.688 3.586 1 98.69 197 LEU A C 1
ATOM 1612 O O . LEU A 1 197 ? -10.906 10.211 2.516 1 98.69 197 LEU A O 1
ATOM 1616 N N . PRO A 1 198 ? -10.547 11.469 4.312 1 97.81 198 PRO A N 1
ATOM 1617 C CA . PRO A 1 198 ? -9.25 11.93 3.797 1 97.81 198 PRO A CA 1
ATOM 1618 C C . PRO A 1 198 ? -8.188 10.828 3.814 1 97.81 198 PRO A C 1
ATOM 1620 O O . PRO A 1 198 ? -8.211 9.961 4.688 1 97.81 198 PRO A O 1
ATOM 1623 N N . THR A 1 199 ? -7.297 10.875 2.865 1 97.69 199 THR A N 1
ATOM 1624 C CA . THR A 1 199 ? -6.074 10.078 2.889 1 97.69 199 THR A CA 1
ATOM 1625 C C . THR A 1 199 ? -5.082 10.641 3.902 1 97.69 199 THR A C 1
ATOM 1627 O O . THR A 1 199 ? -5.223 11.781 4.348 1 97.69 199 THR A O 1
ATOM 1630 N N . PRO A 1 200 ? -4.07 9.852 4.277 1 96.44 200 PRO A N 1
ATOM 1631 C CA . PRO A 1 200 ? -3.039 10.398 5.16 1 96.44 200 PRO A CA 1
ATOM 1632 C C . PRO A 1 200 ? -2.354 11.633 4.57 1 96.44 200 PRO A C 1
ATOM 1634 O O . PRO A 1 200 ? -2.082 12.594 5.293 1 96.44 200 PRO A O 1
ATOM 1637 N N . GLU A 1 201 ? -2.146 11.625 3.291 1 96.25 201 GLU A N 1
ATOM 1638 C CA . GLU A 1 201 ? -1.528 12.766 2.629 1 96.25 201 GLU A CA 1
ATOM 1639 C C . GLU A 1 201 ? -2.428 14 2.699 1 96.25 201 GLU A C 1
ATOM 1641 O O . GLU A 1 201 ? -1.951 15.109 2.941 1 96.25 201 GLU A O 1
ATOM 1646 N N . GLU A 1 202 ? -3.674 13.766 2.438 1 96.75 202 GLU A N 1
ATOM 1647 C CA . GLU A 1 202 ? -4.633 14.867 2.494 1 96.75 202 GLU A CA 1
ATOM 1648 C C . GLU A 1 202 ? -4.742 15.43 3.908 1 96.75 202 GLU A C 1
ATOM 1650 O O . GLU A 1 202 ? -4.84 16.641 4.09 1 96.75 202 GLU A O 1
ATOM 1655 N N . LEU A 1 203 ? -4.746 14.57 4.867 1 97 203 LEU A N 1
ATOM 1656 C CA . LEU A 1 203 ? -4.785 15.008 6.258 1 97 203 LEU A CA 1
ATOM 1657 C C . LEU A 1 203 ? -3.549 15.836 6.605 1 97 203 LEU A C 1
ATOM 1659 O O . LEU A 1 203 ? -3.65 16.859 7.273 1 97 203 LEU A O 1
ATOM 1663 N N . ALA A 1 204 ? -2.396 15.367 6.219 1 96.5 204 ALA A N 1
ATOM 1664 C CA . ALA A 1 204 ? -1.157 16.109 6.457 1 96.5 204 ALA A CA 1
ATOM 1665 C C . ALA A 1 204 ? -1.22 17.5 5.84 1 96.5 204 ALA A C 1
ATOM 1667 O O . ALA A 1 204 ? -0.815 18.484 6.469 1 96.5 204 ALA A O 1
ATOM 1668 N N . GLN A 1 205 ? -1.696 17.547 4.668 1 96.25 205 GLN A N 1
ATOM 1669 C CA . GLN A 1 205 ? -1.816 18.828 3.984 1 96.25 205 GLN A CA 1
ATOM 1670 C C . GLN A 1 205 ? -2.785 19.766 4.715 1 96.25 205 GLN A C 1
ATOM 1672 O O . GLN A 1 205 ? -2.535 20.953 4.828 1 96.25 205 GLN A O 1
ATOM 1677 N N . GLN A 1 206 ? -3.904 19.219 5.09 1 96.5 206 GLN A N 1
ATOM 1678 C CA . GLN A 1 206 ? -4.891 20 5.836 1 96.5 206 GLN A CA 1
ATOM 1679 C C . GLN A 1 206 ? -4.281 20.578 7.113 1 96.5 206 GLN A C 1
ATOM 1681 O O . GLN A 1 206 ? -4.469 21.75 7.422 1 96.5 206 GLN A O 1
ATOM 1686 N N . GLU A 1 207 ? -3.592 19.766 7.781 1 96.69 207 GLU A N 1
ATOM 1687 C CA . GLU A 1 207 ? -2.967 20.203 9.031 1 96.69 207 GLU A CA 1
ATOM 1688 C C . GLU A 1 207 ? -1.873 21.234 8.766 1 96.69 207 GLU A C 1
ATOM 1690 O O . GLU A 1 207 ? -1.687 22.156 9.555 1 96.69 207 GLU A O 1
ATOM 1695 N N . ARG A 1 208 ? -1.221 21.031 7.746 1 96.94 208 ARG A N 1
ATOM 1696 C CA . ARG A 1 208 ? -0.205 22 7.363 1 96.94 208 ARG A CA 1
ATOM 1697 C C . ARG A 1 208 ? -0.833 23.359 7.07 1 96.94 208 ARG A C 1
ATOM 1699 O O . ARG A 1 208 ? -0.319 24.391 7.504 1 96.94 208 ARG A O 1
ATOM 1706 N N . GLN A 1 209 ? -1.854 23.359 6.359 1 96.75 209 GLN A N 1
ATOM 1707 C CA . GLN A 1 209 ? -2.551 24.609 6.035 1 96.75 209 GLN A CA 1
ATOM 1708 C C . GLN A 1 209 ? -3.08 25.281 7.297 1 96.75 209 GLN A C 1
ATOM 1710 O O . GLN A 1 209 ? -2.992 26.5 7.43 1 96.75 209 GLN A O 1
ATOM 1715 N N . ARG A 1 210 ? -3.617 24.469 8.094 1 96.81 210 ARG A N 1
ATOM 1716 C CA . ARG A 1 210 ? -4.086 24.984 9.375 1 96.81 210 ARG A CA 1
ATOM 1717 C C . ARG A 1 210 ? -2.943 25.641 10.148 1 96.81 210 ARG A C 1
ATOM 1719 O O . ARG A 1 210 ? -3.086 26.75 10.648 1 96.81 210 ARG A O 1
ATOM 1726 N N . ALA A 1 211 ? -1.854 25.016 10.242 1 97.06 211 ALA A N 1
ATOM 1727 C CA . ALA A 1 211 ? -0.685 25.531 10.945 1 97.06 211 ALA A CA 1
ATOM 1728 C C . ALA A 1 211 ? -0.191 26.828 10.312 1 97.06 211 ALA A C 1
ATOM 1730 O O . ALA A 1 211 ? 0.186 27.766 11.008 1 97.06 211 ALA A O 1
ATOM 1731 N N . GLU A 1 212 ? -0.227 26.812 9.086 1 96.88 212 GLU A N 1
ATOM 1732 C CA . GLU A 1 212 ? 0.23 28.016 8.375 1 96.88 212 GLU A CA 1
ATOM 1733 C C . GLU A 1 212 ? -0.687 29.203 8.641 1 96.88 212 GLU A C 1
ATOM 1735 O O . GLU A 1 212 ? -0.217 30.328 8.797 1 96.88 212 GLU A O 1
ATOM 1740 N N . GLN A 1 213 ? -1.917 28.953 8.641 1 96.94 213 GLN A N 1
ATOM 1741 C CA . GLN A 1 213 ? -2.877 30.016 8.953 1 96.94 213 GLN A CA 1
ATOM 1742 C C . GLN A 1 213 ? -2.664 30.547 10.359 1 96.94 213 GLN A C 1
ATOM 1744 O O . GLN A 1 213 ? -2.689 31.766 10.578 1 96.94 213 GLN A O 1
ATOM 1749 N N . LEU A 1 214 ? -2.504 29.688 11.234 1 97.31 214 LEU A N 1
ATOM 1750 C CA . LEU A 1 214 ? -2.27 30.062 12.625 1 97.31 214 LEU A CA 1
ATOM 1751 C C . LEU A 1 214 ? -0.948 30.812 12.766 1 97.31 214 LEU A C 1
ATOM 1753 O O . LEU A 1 214 ? -0.866 31.797 13.5 1 97.31 214 LEU A O 1
ATOM 1757 N N . ALA A 1 215 ? 0.066 30.344 12.102 1 97.5 215 ALA A N 1
ATOM 1758 C CA . ALA A 1 215 ? 1.372 31 12.125 1 97.5 215 ALA A CA 1
ATOM 1759 C C . ALA A 1 215 ? 1.286 32.406 11.547 1 97.5 215 ALA A C 1
ATOM 1761 O O . ALA A 1 215 ? 1.92 33.344 12.062 1 97.5 215 ALA A O 1
ATOM 1762 N N . GLN A 1 216 ? 0.544 32.531 10.508 1 96.94 216 GLN A N 1
ATOM 1763 C CA . GLN A 1 216 ? 0.369 33.844 9.891 1 96.94 216 GLN A CA 1
ATOM 1764 C C . GLN A 1 216 ? -0.303 34.812 10.852 1 96.94 216 GLN A C 1
ATOM 1766 O O . GLN A 1 216 ? 0.087 35.969 10.93 1 96.94 216 GLN A O 1
ATOM 1771 N N . LYS A 1 217 ? -1.319 34.344 11.508 1 96.69 217 LYS A N 1
ATOM 1772 C CA . LYS A 1 217 ? -1.999 35.188 12.484 1 96.69 217 LYS A CA 1
ATOM 1773 C C . LYS A 1 217 ? -1.042 35.656 13.586 1 96.69 217 LYS A C 1
ATOM 1775 O O . LYS A 1 217 ? -1.091 36.781 14.023 1 96.69 217 LYS A O 1
ATOM 1780 N N . LEU A 1 218 ? -0.23 34.781 14.016 1 97 218 LEU A N 1
ATOM 1781 C CA . LEU A 1 218 ? 0.756 35.125 15.039 1 97 218 LEU A CA 1
ATOM 1782 C C . LEU A 1 218 ? 1.749 36.156 14.516 1 97 218 LEU A C 1
ATOM 1784 O O . LEU A 1 218 ? 2.121 37.094 15.234 1 97 218 LEU A O 1
ATOM 1788 N N . ARG A 1 219 ? 2.145 35.969 13.289 1 96.88 219 ARG A N 1
ATOM 1789 C CA . ARG A 1 219 ? 3.045 36.969 12.68 1 96.88 219 ARG A CA 1
ATOM 1790 C C . ARG A 1 219 ? 2.396 38.344 12.617 1 96.88 219 ARG A C 1
ATOM 1792 O O . ARG A 1 219 ? 3.061 39.344 12.836 1 96.88 219 ARG A O 1
ATOM 1799 N N . GLU A 1 220 ? 1.175 38.344 12.289 1 96.06 220 GLU A N 1
ATOM 1800 C CA . GLU A 1 220 ? 0.433 39.594 12.258 1 96.06 220 GLU A CA 1
ATOM 1801 C C . GLU A 1 220 ? 0.432 40.281 13.625 1 96.06 220 GLU A C 1
ATOM 1803 O O . GLU A 1 220 ? 0.321 41.5 13.719 1 96.06 220 GLU A O 1
ATOM 1808 N N . LEU A 1 221 ? 0.551 39.5 14.68 1 94.62 221 LEU A N 1
ATOM 1809 C CA . LEU A 1 22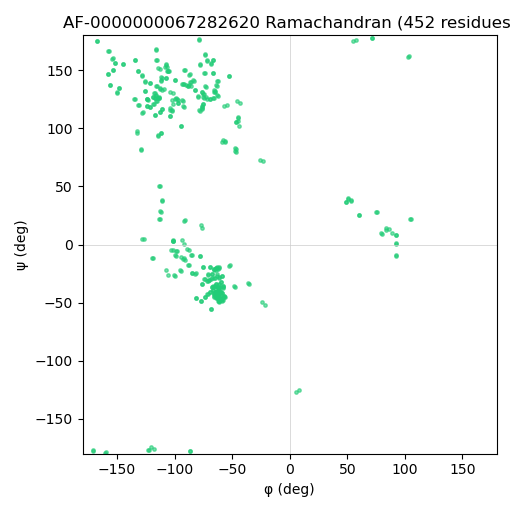1 ? 0.544 40.031 16.047 1 94.62 221 LEU A CA 1
ATOM 1810 C C . LEU A 1 221 ? 1.963 40.281 16.531 1 94.62 221 LEU A C 1
ATOM 1812 O O . LEU A 1 221 ? 2.168 40.656 17.703 1 94.62 221 LEU A O 1
ATOM 1816 N N . GLY A 1 222 ? 2.912 40.062 15.609 1 95.31 222 GLY A N 1
ATOM 1817 C CA . GLY A 1 222 ? 4.297 40.375 15.922 1 95.31 222 GLY A CA 1
ATOM 1818 C C . GLY A 1 222 ? 5.023 39.25 16.625 1 95.31 222 GLY A C 1
ATOM 1819 O O . GLY A 1 222 ? 6.066 39.469 17.25 1 95.31 222 GLY A O 1
ATOM 1820 N N . ILE A 1 223 ? 4.461 38.031 16.656 1 96.06 223 ILE A N 1
ATOM 1821 C CA . ILE A 1 223 ? 5.051 36.875 17.328 1 96.06 223 ILE A CA 1
ATOM 1822 C C . ILE A 1 223 ? 5.664 35.938 16.297 1 96.06 223 ILE A C 1
ATOM 1824 O O . ILE A 1 223 ? 5.023 35.625 15.289 1 96.06 223 ILE A O 1
ATOM 1828 N N . ASP A 1 224 ? 6.902 35.5 16.484 1 96.44 224 ASP A N 1
ATOM 1829 C CA . ASP A 1 224 ? 7.57 34.531 15.602 1 96.44 224 ASP A CA 1
ATOM 1830 C C . ASP A 1 224 ? 7.102 33.125 15.891 1 96.44 224 ASP A C 1
ATOM 1832 O O . ASP A 1 224 ? 7.441 32.531 16.922 1 96.44 224 ASP A O 1
ATOM 1836 N N . PRO A 1 225 ? 6.457 32.5 14.961 1 95.56 225 PRO A N 1
ATOM 1837 C CA . PRO A 1 225 ? 5.895 31.188 15.211 1 95.56 225 PRO A CA 1
ATOM 1838 C C . PRO A 1 225 ? 6.973 30.109 15.375 1 95.56 225 PRO A C 1
ATOM 1840 O O . PRO A 1 225 ? 6.703 29.031 15.922 1 95.56 225 PRO A O 1
ATOM 1843 N N . ASP A 1 226 ? 8.172 30.328 14.922 1 92.69 226 ASP A N 1
ATOM 1844 C CA . ASP A 1 226 ? 9.234 29.328 14.977 1 92.69 226 ASP A CA 1
ATOM 1845 C C . ASP A 1 226 ? 9.953 29.359 16.328 1 92.69 226 ASP A C 1
ATOM 1847 O O . ASP A 1 226 ? 10.812 28.516 16.594 1 92.69 226 ASP A O 1
ATOM 1851 N N . LYS A 1 227 ? 9.695 30.344 17.188 1 90.38 227 LYS A N 1
ATOM 1852 C CA . LYS A 1 227 ? 10.344 30.5 18.484 1 90.38 227 LYS A CA 1
ATOM 1853 C C . LYS A 1 227 ? 9.359 30.281 19.625 1 90.38 227 LYS A C 1
ATOM 1855 O O . LYS A 1 227 ? 9.562 30.781 20.734 1 90.38 227 LYS A O 1
ATOM 1860 N N . ILE A 1 228 ? 8.375 29.641 19.344 1 83.62 228 ILE A N 1
ATOM 1861 C CA . ILE A 1 228 ? 7.398 29.422 20.406 1 83.62 228 ILE A CA 1
ATOM 1862 C C . ILE A 1 228 ? 7.676 28.094 21.094 1 83.62 228 ILE A C 1
ATOM 1864 O O . ILE A 1 228 ? 8.188 27.156 20.484 1 83.62 228 ILE A O 1
ATOM 1868 N N . MET B 1 1 ? -15.922 -40.406 26.047 1 28.86 1 MET B N 1
ATOM 1869 C CA . MET B 1 1 ? -16.016 -40.25 24.609 1 28.86 1 MET B CA 1
ATOM 1870 C C . MET B 1 1 ? -15.359 -38.938 24.156 1 28.86 1 MET B C 1
ATOM 1872 O O . MET B 1 1 ? -15.719 -37.875 24.625 1 28.86 1 MET B O 1
ATOM 1876 N N . LEU B 1 2 ? -14.109 -38.938 23.766 1 34.91 2 LEU B N 1
ATOM 1877 C CA . LEU B 1 2 ? -13.281 -37.781 23.438 1 34.91 2 LEU B CA 1
ATOM 1878 C C . LEU B 1 2 ? -13.906 -36.969 22.312 1 34.91 2 LEU B C 1
ATOM 1880 O O . LEU B 1 2 ? -14.117 -37.5 21.203 1 34.91 2 LEU B O 1
ATOM 1884 N N . GLN B 1 3 ? -14.812 -35.969 22.484 1 33.31 3 GLN B N 1
ATOM 1885 C CA . GLN B 1 3 ? -15.484 -35.094 21.547 1 33.31 3 GLN B CA 1
ATOM 1886 C C . GLN B 1 3 ? -14.492 -34.5 20.547 1 33.31 3 GLN B C 1
ATOM 1888 O O . GLN B 1 3 ? -13.555 -33.812 20.953 1 33.31 3 GLN B O 1
ATOM 1893 N N . TYR B 1 4 ? -14.102 -35.219 19.5 1 33 4 TYR B N 1
ATOM 1894 C CA . TYR B 1 4 ? -13.297 -34.844 18.359 1 33 4 TYR B CA 1
ATOM 1895 C C . TYR B 1 4 ? -13.789 -33.5 17.766 1 33 4 TYR B C 1
ATOM 1897 O O . TYR B 1 4 ? -14.93 -33.406 17.328 1 33 4 TYR B O 1
ATOM 1905 N N . ASN B 1 5 ? -13.438 -32.375 18.219 1 41.5 5 ASN B N 1
ATOM 1906 C CA . ASN B 1 5 ? -13.766 -31.094 17.578 1 41.5 5 ASN B CA 1
ATOM 1907 C C . ASN B 1 5 ? -13.227 -31.047 16.156 1 41.5 5 ASN B C 1
ATOM 1909 O O . ASN B 1 5 ? -12.016 -31.031 15.938 1 41.5 5 ASN B O 1
ATOM 1913 N N . PRO B 1 6 ? -14.016 -31.484 15.125 1 45.41 6 PRO B N 1
ATOM 1914 C CA . PRO B 1 6 ? -13.617 -31.5 13.719 1 45.41 6 PRO B CA 1
ATOM 1915 C C . PRO B 1 6 ? -12.742 -30.297 13.344 1 45.41 6 PRO B C 1
ATOM 1917 O O . PRO B 1 6 ? -12.008 -30.359 12.359 1 45.41 6 PRO B O 1
ATOM 1920 N N . LEU B 1 7 ? -13.023 -29.266 13.977 1 49.81 7 LEU B N 1
ATOM 1921 C CA . LEU B 1 7 ? -12.188 -28.109 13.672 1 49.81 7 LEU B CA 1
ATOM 1922 C C . LEU B 1 7 ? -10.727 -28.391 14.031 1 49.81 7 LEU B C 1
ATOM 1924 O O . LEU B 1 7 ? -9.828 -27.672 13.602 1 49.81 7 LEU B O 1
ATOM 1928 N N . ASP B 1 8 ? -10.516 -29.375 14.906 1 51.12 8 ASP B N 1
ATOM 1929 C CA . ASP B 1 8 ? -9.18 -29.734 15.375 1 51.12 8 ASP B CA 1
ATOM 1930 C C . ASP B 1 8 ? -8.312 -30.25 14.227 1 51.12 8 ASP B C 1
ATOM 1932 O O . ASP B 1 8 ? -7.082 -30.266 14.336 1 51.12 8 ASP B O 1
ATOM 1936 N N . CYS B 1 9 ? -8.945 -30.688 13.133 1 58.91 9 CYS B N 1
ATOM 1937 C CA . CYS B 1 9 ? -8.164 -31.312 12.078 1 58.91 9 CYS B CA 1
ATOM 1938 C C . CYS B 1 9 ? -7.926 -30.344 10.922 1 58.91 9 CYS B C 1
ATOM 1940 O O . CYS B 1 9 ? -7.383 -30.734 9.883 1 58.91 9 CYS B O 1
ATOM 1942 N N . LEU B 1 10 ? -8.422 -29.094 11.148 1 65.12 10 LEU B N 1
ATOM 1943 C CA . LEU B 1 10 ? -8.242 -28.188 10.016 1 65.12 10 LEU B CA 1
ATOM 1944 C C . LEU B 1 10 ? -6.871 -27.516 10.062 1 65.12 10 LEU B C 1
ATOM 1946 O O . LEU B 1 10 ? -6.359 -27.219 11.148 1 65.12 10 LEU B O 1
ATOM 1950 N N . PRO B 1 11 ? -6.184 -27.422 8.914 1 67.12 11 PRO B N 1
ATOM 1951 C CA . PRO B 1 11 ? -4.832 -26.859 8.898 1 67.12 11 PRO B CA 1
ATOM 1952 C C . PRO B 1 11 ? -4.809 -25.391 9.32 1 67.12 11 PRO B C 1
ATOM 1954 O O . PRO B 1 11 ? -5.781 -24.656 9.102 1 67.12 11 PRO B O 1
ATOM 1957 N N . SER B 1 12 ? -3.791 -25.047 10.078 1 67.25 12 SER B N 1
ATOM 1958 C CA . SER B 1 12 ? -3.533 -23.641 10.414 1 67.25 12 SER B CA 1
ATOM 1959 C C . SER B 1 12 ? -3.021 -22.875 9.203 1 67.25 12 SER B C 1
ATOM 1961 O O . SER B 1 12 ? -2.6 -23.469 8.211 1 67.25 12 SER B O 1
ATOM 1963 N N . SER B 1 13 ? -3.17 -21.547 9.234 1 70.31 13 SER B N 1
ATOM 1964 C CA . SER B 1 13 ? -2.617 -20.688 8.195 1 70.31 13 SER B CA 1
ATOM 1965 C C . SER B 1 13 ? -1.16 -21.047 7.906 1 70.31 13 SER B C 1
ATOM 1967 O O . SER B 1 13 ? -0.705 -20.938 6.766 1 70.31 13 SER B O 1
ATOM 1969 N N . ALA B 1 14 ? -0.385 -21.438 8.984 1 67.19 14 ALA B N 1
ATOM 1970 C CA . ALA B 1 14 ? 1.026 -21.781 8.836 1 67.19 14 ALA B CA 1
ATOM 1971 C C . ALA B 1 14 ? 1.196 -23.062 8.031 1 67.19 14 ALA B C 1
ATOM 1973 O O . ALA B 1 14 ? 2.232 -23.266 7.395 1 67.19 14 ALA B O 1
ATOM 1974 N N . GLU B 1 15 ? 0.13 -23.891 8.078 1 64.94 15 GLU B N 1
ATOM 1975 C CA . GLU B 1 15 ? 0.191 -25.203 7.453 1 64.94 15 GLU B CA 1
ATOM 1976 C C . GLU B 1 15 ? -0.381 -25.172 6.039 1 64.94 15 GLU B C 1
ATOM 1978 O O . GLU B 1 15 ? -0.152 -26.078 5.25 1 64.94 15 GLU B O 1
ATOM 1983 N N . LEU B 1 16 ? -1.14 -24.219 5.93 1 61.75 16 LEU B N 1
ATOM 1984 C CA . LEU B 1 16 ? -1.792 -24.125 4.629 1 61.75 16 LEU B CA 1
ATOM 1985 C C . LEU B 1 16 ? -0.8 -23.688 3.555 1 61.75 16 LEU B C 1
ATOM 1987 O O . LEU B 1 16 ? 0.135 -22.938 3.836 1 61.75 16 LEU B O 1
ATOM 1991 N N . PRO B 1 17 ? -0.73 -24.531 2.477 1 52.09 17 PRO B N 1
ATOM 1992 C CA . PRO B 1 17 ? 0.228 -24.188 1.424 1 52.09 17 PRO B CA 1
ATOM 1993 C C . PRO B 1 17 ? 0.226 -22.703 1.085 1 52.09 17 PRO B C 1
ATOM 1995 O O . PRO B 1 17 ? -0.805 -22.031 1.215 1 52.09 17 PRO B O 1
ATOM 1998 N N . ASP B 1 18 ? 1.402 -22.141 1.242 1 49.47 18 ASP B N 1
ATOM 1999 C CA . ASP B 1 18 ? 1.476 -20.922 0.45 1 49.47 18 ASP B CA 1
ATOM 2000 C C . ASP B 1 18 ? 0.895 -21.141 -0.946 1 49.47 18 ASP B C 1
ATOM 2002 O O . ASP B 1 18 ? 1.017 -22.219 -1.515 1 49.47 18 ASP B O 1
ATOM 2006 N N . SER B 1 19 ? -0.207 -20.766 -1.246 1 43.31 19 SER B N 1
ATOM 2007 C CA . SER B 1 19 ? -0.815 -21.078 -2.533 1 43.31 19 SER B CA 1
ATOM 2008 C C . SER B 1 19 ? 0.245 -21.391 -3.584 1 43.31 19 SER B C 1
ATOM 2010 O O . SER B 1 19 ? 1.03 -20.516 -3.963 1 43.31 19 SER B O 1
ATOM 2012 N N . ASP B 1 20 ? 0.871 -22.438 -3.518 1 44 20 ASP B N 1
ATOM 2013 C CA . ASP B 1 20 ? 1.898 -22.859 -4.465 1 44 20 ASP B CA 1
ATOM 2014 C C . ASP B 1 20 ? 1.74 -22.141 -5.805 1 44 20 ASP B C 1
ATOM 2016 O O . ASP B 1 20 ? 2.73 -21.828 -6.465 1 44 20 ASP B O 1
ATOM 2020 N N . ASP B 1 21 ? 0.493 -22.203 -6.352 1 46.34 21 ASP B N 1
ATOM 2021 C CA . ASP B 1 21 ? 0.308 -21.797 -7.742 1 46.34 21 ASP B CA 1
ATOM 2022 C C . ASP B 1 21 ? -0.072 -20.312 -7.836 1 46.34 21 ASP B C 1
ATOM 2024 O O . ASP B 1 21 ? -0.244 -19.781 -8.93 1 46.34 21 ASP B O 1
ATOM 2028 N N . THR B 1 22 ? -0.418 -19.719 -6.738 1 51.69 22 THR B N 1
ATOM 2029 C CA . THR B 1 22 ? -0.782 -18.312 -6.91 1 51.69 22 THR B CA 1
ATOM 2030 C C . THR B 1 22 ? -0.1 -17.453 -5.859 1 51.69 22 THR B C 1
ATOM 2032 O O . THR B 1 22 ? -0.333 -17.609 -4.664 1 51.69 22 THR B O 1
ATOM 2035 N N . PRO B 1 23 ? 1.064 -16.844 -6.215 1 59.56 23 PRO B N 1
ATOM 2036 C CA . PRO B 1 23 ? 1.726 -15.977 -5.242 1 59.56 23 PRO B CA 1
ATOM 2037 C C . PRO B 1 23 ? 0.758 -15.008 -4.566 1 59.56 23 PRO B C 1
ATOM 2039 O O . PRO B 1 23 ? -0.075 -14.391 -5.234 1 59.56 23 PRO B O 1
ATOM 2042 N N . VAL B 1 24 ? 0.407 -15.266 -3.301 1 76.81 24 VAL B N 1
ATOM 2043 C CA . VAL B 1 24 ? -0.38 -14.375 -2.449 1 76.81 24 VAL B CA 1
ATOM 2044 C C . VAL B 1 24 ? 0.528 -13.703 -1.422 1 76.81 24 VAL B C 1
ATOM 2046 O O . VAL B 1 24 ? 1.651 -14.156 -1.187 1 76.81 24 VAL B O 1
ATOM 2049 N N . ASP B 1 25 ? 0.096 -12.531 -1.101 1 85 25 ASP B N 1
ATOM 2050 C CA . ASP B 1 25 ? 0.817 -11.82 -0.047 1 85 25 ASP B CA 1
ATOM 2051 C C . ASP B 1 25 ? 0.233 -12.141 1.327 1 85 25 ASP B C 1
ATOM 2053 O O . ASP B 1 25 ? -0.979 -12.32 1.466 1 85 25 ASP B O 1
ATOM 2057 N N . ASN B 1 26 ? 1.208 -12.336 2.221 1 90.31 26 ASN B N 1
ATOM 2058 C CA . ASN B 1 26 ? 0.741 -12.156 3.59 1 90.31 26 ASN B CA 1
ATOM 2059 C C . ASN B 1 26 ? 0.646 -10.68 3.959 1 90.31 26 ASN B C 1
ATOM 2061 O O . ASN B 1 26 ? 0.935 -9.812 3.135 1 90.31 26 ASN B O 1
ATOM 2065 N N . GLU B 1 27 ? 0.177 -10.438 5.121 1 94.06 27 GLU B N 1
ATOM 2066 C CA . GLU B 1 27 ? -0.099 -9.062 5.543 1 94.06 27 GLU B CA 1
ATOM 2067 C C . GLU B 1 27 ? 1.161 -8.203 5.492 1 94.06 27 GLU B C 1
ATOM 2069 O O . GLU B 1 27 ? 1.157 -7.121 4.906 1 94.06 27 GLU B O 1
ATOM 2074 N N . LEU B 1 28 ? 2.291 -8.664 6.047 1 94.25 28 LEU B N 1
ATOM 2075 C CA . LEU B 1 28 ? 3.51 -7.867 6.148 1 94.25 28 LEU B CA 1
ATOM 2076 C C . LEU B 1 28 ? 4.188 -7.738 4.785 1 94.25 28 LEU B C 1
ATOM 2078 O O . LEU B 1 28 ? 4.809 -6.715 4.492 1 94.25 28 LEU B O 1
ATOM 2082 N N . GLN B 1 29 ? 4.027 -8.711 3.936 1 93.31 29 GLN B N 1
ATOM 2083 C CA . GLN B 1 29 ? 4.586 -8.656 2.588 1 93.31 29 GLN B CA 1
ATOM 2084 C C . GLN B 1 29 ? 3.924 -7.551 1.769 1 93.31 29 GLN B C 1
ATOM 2086 O O . GLN B 1 29 ? 4.539 -6.992 0.858 1 93.31 29 GLN B O 1
ATOM 2091 N N . ASN B 1 30 ? 2.686 -7.285 2.113 1 95.88 30 ASN B N 1
ATOM 2092 C CA . ASN B 1 30 ? 2.02 -6.145 1.49 1 95.88 30 ASN B CA 1
ATOM 2093 C C . ASN B 1 30 ? 2.408 -4.832 2.162 1 95.88 30 ASN B C 1
ATOM 2095 O O . ASN B 1 30 ? 2.797 -3.877 1.489 1 95.88 30 ASN B O 1
ATOM 2099 N N . LEU B 1 31 ? 2.396 -4.801 3.455 1 97.31 31 LEU B N 1
ATOM 2100 C CA . LEU B 1 31 ? 2.527 -3.555 4.203 1 97.31 31 LEU B CA 1
ATOM 2101 C C . LEU B 1 31 ? 3.934 -2.982 4.062 1 97.31 31 LEU B C 1
ATOM 2103 O O . LEU B 1 31 ? 4.102 -1.774 3.881 1 97.31 31 LEU B O 1
ATOM 2107 N N . ILE B 1 32 ? 4.938 -3.783 4.094 1 97.88 32 ILE B N 1
ATOM 2108 C CA . ILE B 1 32 ? 6.316 -3.318 4.211 1 97.88 32 ILE B CA 1
ATOM 2109 C C . ILE B 1 32 ? 6.723 -2.588 2.936 1 97.88 32 ILE B C 1
ATOM 2111 O O . ILE B 1 32 ? 7.152 -1.432 2.982 1 97.88 32 ILE B O 1
ATOM 2115 N N . PRO B 1 33 ? 6.609 -3.199 1.758 1 98.38 33 PRO B N 1
ATOM 2116 C CA . PRO B 1 33 ? 7.004 -2.441 0.568 1 98.38 33 PRO B CA 1
ATOM 2117 C C . PRO B 1 33 ? 6.129 -1.214 0.331 1 98.38 33 PRO B C 1
ATOM 2119 O O . PRO B 1 33 ? 6.609 -0.195 -0.169 1 98.38 33 PRO B O 1
ATOM 2122 N N . ASN B 1 34 ? 4.84 -1.29 0.658 1 98.62 34 ASN B N 1
ATOM 2123 C CA . ASN B 1 34 ? 3.961 -0.149 0.43 1 98.62 34 ASN B CA 1
ATOM 2124 C C . ASN B 1 34 ? 4.273 1 1.384 1 98.62 34 ASN B C 1
ATOM 2126 O O . ASN B 1 34 ? 4.129 2.17 1.023 1 98.62 34 ASN B O 1
ATOM 2130 N N . LEU B 1 35 ? 4.75 0.68 2.594 1 98.69 35 LEU B N 1
ATOM 2131 C CA . LEU B 1 35 ? 5.254 1.708 3.498 1 98.69 35 LEU B CA 1
ATOM 2132 C C . LEU B 1 35 ? 6.453 2.426 2.891 1 98.69 35 LEU B C 1
ATOM 2134 O O . LEU B 1 35 ? 6.496 3.658 2.859 1 98.69 35 LEU B O 1
ATOM 2138 N N . LEU B 1 36 ? 7.387 1.654 2.395 1 98.88 36 LEU B N 1
ATOM 2139 C CA . LEU B 1 36 ? 8.586 2.229 1.784 1 98.88 36 LEU B CA 1
ATOM 2140 C C . LEU B 1 36 ? 8.219 3.092 0.582 1 98.88 36 LEU B C 1
ATOM 2142 O O . LEU B 1 36 ? 8.789 4.168 0.391 1 98.88 36 LEU B O 1
ATOM 2146 N N . ALA B 1 37 ? 7.281 2.623 -0.195 1 98.75 37 ALA B N 1
ATOM 2147 C CA . ALA B 1 37 ? 6.816 3.377 -1.356 1 98.75 37 ALA B CA 1
ATOM 2148 C C . ALA B 1 37 ? 6.184 4.699 -0.935 1 98.75 37 ALA B C 1
ATOM 2150 O O . ALA B 1 37 ? 6.438 5.738 -1.548 1 98.75 37 ALA B O 1
ATOM 2151 N N . ALA B 1 38 ? 5.375 4.68 0.072 1 98.5 38 ALA B N 1
ATOM 2152 C CA . ALA B 1 38 ? 4.684 5.875 0.547 1 98.5 38 ALA B CA 1
ATOM 2153 C C . ALA B 1 38 ? 5.676 6.922 1.052 1 98.5 38 ALA B C 1
ATOM 2155 O O . ALA B 1 38 ? 5.516 8.117 0.787 1 98.5 38 ALA B O 1
ATOM 2156 N N . ILE B 1 39 ? 6.668 6.484 1.772 1 98.75 39 ILE B N 1
ATOM 2157 C CA . ILE B 1 39 ? 7.691 7.387 2.291 1 98.75 39 ILE B CA 1
ATOM 2158 C C . ILE B 1 39 ? 8.438 8.047 1.132 1 98.75 39 ILE B C 1
ATOM 2160 O O . ILE B 1 39 ? 8.656 9.258 1.135 1 98.75 39 ILE B O 1
ATOM 2164 N N . LEU B 1 40 ? 8.789 7.25 0.131 1 98.56 40 LEU B N 1
ATOM 2165 C CA . LEU B 1 40 ? 9.508 7.777 -1.022 1 98.56 40 LEU B CA 1
ATOM 2166 C C . LEU B 1 40 ? 8.648 8.781 -1.784 1 98.56 40 LEU B C 1
ATOM 2168 O O . LEU B 1 40 ? 9.156 9.812 -2.24 1 98.56 40 LEU B O 1
ATOM 2172 N N . ALA B 1 41 ? 7.379 8.43 -1.93 1 98.25 41 ALA B N 1
ATOM 2173 C CA . ALA B 1 41 ? 6.465 9.32 -2.646 1 98.25 41 ALA B CA 1
ATOM 2174 C C . ALA B 1 41 ? 6.422 10.695 -1.996 1 98.25 41 ALA B C 1
ATOM 2176 O O . ALA B 1 41 ? 6.289 11.711 -2.686 1 98.25 41 ALA B O 1
ATOM 2177 N N . LEU B 1 42 ? 6.512 10.695 -0.726 1 97.19 42 LEU B N 1
ATOM 2178 C CA . LEU B 1 42 ? 6.52 11.953 0.006 1 97.19 42 LEU B CA 1
ATOM 2179 C C . LEU B 1 42 ? 7.883 12.633 -0.098 1 97.19 42 LEU B C 1
ATOM 2181 O O . LEU B 1 42 ? 7.965 13.82 -0.43 1 97.19 42 LEU B O 1
ATOM 2185 N N . ALA B 1 43 ? 8.938 11.93 0.135 1 97.75 43 ALA B N 1
ATOM 2186 C CA . ALA B 1 43 ? 10.289 12.477 0.183 1 97.75 43 ALA B CA 1
ATOM 2187 C C . ALA B 1 43 ? 10.727 12.984 -1.188 1 97.75 43 ALA B C 1
ATOM 2189 O O . ALA B 1 43 ? 11.438 13.984 -1.287 1 97.75 43 ALA B O 1
ATOM 2190 N N . TRP B 1 44 ? 10.297 12.273 -2.199 1 98.19 44 TRP B N 1
ATOM 2191 C CA . TRP B 1 44 ? 10.711 12.586 -3.562 1 98.19 44 TRP B CA 1
ATOM 2192 C C . TRP B 1 44 ? 9.539 13.125 -4.375 1 98.19 44 TRP B C 1
ATOM 2194 O O . TRP B 1 44 ? 9.406 12.812 -5.562 1 98.19 44 TRP B O 1
ATOM 2204 N N . SER B 1 45 ? 8.695 13.898 -3.758 1 96.81 45 SER B N 1
ATOM 2205 C CA . SER B 1 45 ? 7.461 14.375 -4.379 1 96.81 45 SER B CA 1
ATOM 2206 C C . SER B 1 45 ? 7.758 15.281 -5.566 1 96.81 45 SER B C 1
ATOM 2208 O O . SER B 1 45 ? 6.941 15.398 -6.484 1 96.81 45 SER B O 1
ATOM 2210 N N . GLN B 1 46 ? 8.953 15.867 -5.621 1 96.56 46 GLN B N 1
ATOM 2211 C CA . GLN B 1 46 ? 9.289 16.797 -6.695 1 96.56 46 GLN B CA 1
ATOM 2212 C C . GLN B 1 46 ? 10.117 16.109 -7.781 1 96.56 46 GLN B C 1
ATOM 2214 O O . GLN B 1 46 ? 10.398 16.703 -8.82 1 96.56 46 GLN B O 1
ATOM 2219 N N . ARG B 1 47 ? 10.523 14.93 -7.492 1 96.88 47 ARG B N 1
ATOM 2220 C CA . ARG B 1 47 ? 11.305 14.148 -8.453 1 96.88 47 ARG B CA 1
ATOM 2221 C C . ARG B 1 47 ? 10.398 13.367 -9.391 1 96.88 47 ARG B C 1
ATOM 2223 O O . ARG B 1 47 ? 9.352 12.875 -8.984 1 96.88 47 ARG B O 1
ATOM 2230 N N . THR B 1 48 ? 10.812 13.18 -10.68 1 97.12 48 THR B N 1
ATOM 2231 C CA . THR B 1 48 ? 9.953 12.5 -11.641 1 97.12 48 THR B CA 1
ATOM 2232 C C . THR B 1 48 ? 10.688 11.352 -12.312 1 97.12 48 THR B C 1
ATOM 2234 O O . THR B 1 48 ? 10.148 10.711 -13.219 1 97.12 48 THR B O 1
ATOM 2237 N N . ASP B 1 49 ? 11.883 11.023 -11.945 1 98.44 49 ASP B N 1
ATOM 2238 C CA . ASP B 1 49 ? 12.719 10.039 -12.625 1 98.44 49 ASP B CA 1
ATOM 2239 C C . ASP B 1 49 ? 12.953 8.812 -11.734 1 98.44 49 ASP B C 1
ATOM 2241 O O . ASP B 1 49 ? 14.094 8.375 -11.57 1 98.44 49 ASP B O 1
ATOM 2245 N N . TRP B 1 50 ? 11.906 8.297 -11.227 1 98.69 50 TRP B N 1
ATOM 2246 C CA . TRP B 1 50 ? 12.008 7.105 -10.391 1 98.69 50 TRP B CA 1
ATOM 2247 C C . TRP B 1 50 ? 10.703 6.312 -10.414 1 98.69 50 TRP B C 1
ATOM 2249 O O . TRP B 1 50 ? 9.656 6.84 -10.805 1 98.69 50 TRP B O 1
ATOM 2259 N N . PHE B 1 51 ? 10.82 5.066 -10.055 1 98.56 51 PHE B N 1
ATOM 2260 C CA . PHE B 1 51 ? 9.648 4.203 -9.945 1 98.56 51 PHE B CA 1
ATOM 2261 C C . PHE B 1 51 ? 9.859 3.137 -8.875 1 98.56 51 PHE B C 1
ATOM 2263 O O . PHE B 1 51 ? 10.922 2.52 -8.812 1 98.56 51 PHE B O 1
ATOM 2270 N N . PHE B 1 52 ? 8.906 3.01 -8.016 1 98.81 52 PHE B N 1
ATOM 2271 C CA . PHE B 1 52 ? 8.914 1.931 -7.035 1 98.81 52 PHE B CA 1
ATOM 2272 C C . PHE B 1 52 ? 7.785 0.943 -7.316 1 98.81 52 PHE B C 1
ATOM 2274 O O . PHE B 1 52 ? 6.609 1.285 -7.195 1 98.81 52 PHE B O 1
ATOM 2281 N N . GLY B 1 53 ? 8.094 -0.247 -7.668 1 97.81 53 GLY B N 1
ATOM 2282 C CA . GLY B 1 53 ? 7.121 -1.29 -7.949 1 97.81 53 GLY B CA 1
ATOM 2283 C C . GLY B 1 53 ? 6.926 -2.248 -6.789 1 97.81 53 GLY B C 1
ATOM 2284 O O . GLY B 1 53 ? 7.875 -2.564 -6.066 1 97.81 53 GLY B O 1
ATOM 2285 N N . VAL B 1 54 ? 5.684 -2.648 -6.605 1 97 54 VAL B N 1
ATOM 2286 C CA . VAL B 1 54 ? 5.34 -3.613 -5.566 1 97 54 VAL B CA 1
ATOM 2287 C C . VAL B 1 54 ? 4.621 -4.809 -6.188 1 97 54 VAL B C 1
ATOM 2289 O O . VAL B 1 54 ? 3.611 -4.645 -6.879 1 97 54 VAL B O 1
ATOM 2292 N N . ASP B 1 55 ? 5.141 -5.965 -5.941 1 93.75 55 ASP B N 1
ATOM 2293 C CA . ASP B 1 55 ? 4.562 -7.207 -6.445 1 93.75 55 ASP B CA 1
ATOM 2294 C C . ASP B 1 55 ? 4.355 -7.141 -7.957 1 93.75 55 ASP B C 1
ATOM 2296 O O . ASP B 1 55 ? 3.33 -7.594 -8.469 1 93.75 55 ASP B O 1
ATOM 2300 N N . MET B 1 56 ? 5.273 -6.535 -8.625 1 94.25 56 MET B N 1
ATOM 2301 C CA . MET B 1 56 ? 5.191 -6.336 -10.07 1 94.25 56 MET B CA 1
ATOM 2302 C C . MET B 1 56 ? 6.246 -7.168 -10.797 1 94.25 56 MET B C 1
ATOM 2304 O O . MET B 1 56 ? 7.391 -7.246 -10.352 1 94.25 56 MET B O 1
ATOM 2308 N N . ALA B 1 57 ? 5.84 -7.703 -11.906 1 92.31 57 ALA B N 1
ATOM 2309 C CA . ALA B 1 57 ? 6.766 -8.508 -12.703 1 92.31 57 ALA B CA 1
ATOM 2310 C C . ALA B 1 57 ? 7.801 -7.637 -13.398 1 92.31 57 ALA B C 1
ATOM 2312 O O . ALA B 1 57 ? 7.473 -6.57 -13.922 1 92.31 57 ALA B O 1
ATOM 2313 N N . ILE B 1 58 ? 9.008 -8.078 -13.344 1 94.88 58 ILE B N 1
ATOM 2314 C CA . ILE B 1 58 ? 10.094 -7.508 -14.125 1 94.88 58 ILE B CA 1
ATOM 2315 C C . ILE B 1 58 ? 10.414 -8.422 -15.305 1 94.88 58 ILE B C 1
ATOM 2317 O O . ILE B 1 58 ? 10.922 -9.531 -15.125 1 94.88 58 ILE B O 1
ATOM 2321 N N . TYR B 1 59 ? 10.117 -7.984 -16.516 1 92.19 59 TYR B N 1
ATOM 2322 C CA . TYR B 1 59 ? 10.461 -8.727 -17.719 1 92.19 59 TYR B CA 1
ATOM 2323 C C . TYR B 1 59 ? 11.812 -8.289 -18.266 1 92.19 59 TYR B C 1
ATOM 2325 O O . TYR B 1 59 ? 12 -7.121 -18.609 1 92.19 59 TYR B O 1
ATOM 2333 N N . TYR B 1 60 ? 12.719 -9.234 -18.312 1 92.94 60 TYR B N 1
ATOM 2334 C CA . TYR B 1 60 ? 14.078 -8.906 -18.734 1 92.94 60 TYR B CA 1
ATOM 2335 C C . TYR B 1 60 ? 14.469 -9.68 -19.984 1 92.94 60 TYR B C 1
ATOM 2337 O O . TYR B 1 60 ? 15.492 -9.391 -20.609 1 92.94 60 TYR B O 1
ATOM 2345 N N . ALA B 1 61 ? 13.656 -10.656 -20.328 1 85.69 61 ALA B N 1
ATOM 2346 C CA . ALA B 1 61 ? 13.789 -11.414 -21.578 1 85.69 61 ALA B CA 1
ATOM 2347 C C . ALA B 1 61 ? 12.453 -12.031 -21.984 1 85.69 61 ALA B C 1
ATOM 2349 O O . ALA B 1 61 ? 11.727 -12.555 -21.141 1 85.69 61 ALA B O 1
ATOM 2350 N N . PRO B 1 62 ? 12.133 -11.961 -23.25 1 77.81 62 PRO B N 1
ATOM 2351 C CA . PRO B 1 62 ? 10.828 -12.438 -23.719 1 77.81 62 PRO B CA 1
ATOM 2352 C C . PRO B 1 62 ? 10.617 -13.93 -23.453 1 77.81 62 PRO B C 1
ATOM 2354 O O . PRO B 1 62 ? 9.492 -14.367 -23.219 1 77.81 62 PRO B O 1
ATOM 2357 N N . SER B 1 63 ? 11.641 -14.719 -23.391 1 80.81 63 SER B N 1
ATOM 2358 C CA . SER B 1 63 ? 11.508 -16.172 -23.312 1 80.81 63 SER B CA 1
ATOM 2359 C C . SER B 1 63 ? 11.719 -16.656 -21.891 1 80.81 63 SER B C 1
ATOM 2361 O O . SER B 1 63 ? 11.609 -17.859 -21.609 1 80.81 63 SER B O 1
ATOM 2363 N N . GLN B 1 64 ? 11.906 -15.727 -21 1 82.75 64 GLN B N 1
ATOM 2364 C CA . GLN B 1 64 ? 12.18 -16.125 -19.625 1 82.75 64 GLN B CA 1
ATOM 2365 C C . GLN B 1 64 ? 11.047 -15.703 -18.703 1 82.75 64 GLN B C 1
ATOM 2367 O O . GLN B 1 64 ? 10.344 -14.727 -18.969 1 82.75 64 GLN B O 1
ATOM 2372 N N . SER B 1 65 ? 10.859 -16.453 -17.625 1 86.12 65 SER B N 1
ATOM 2373 C CA . SER B 1 65 ? 9.914 -16.062 -16.594 1 86.12 65 SER B CA 1
ATOM 2374 C C . SER B 1 65 ? 10.344 -14.758 -15.93 1 86.12 65 SER B C 1
ATOM 2376 O O . SER B 1 65 ? 11.531 -14.547 -15.664 1 86.12 65 SER B O 1
ATOM 2378 N N . PRO B 1 66 ? 9.422 -13.891 -15.711 1 90.06 66 PRO B N 1
ATOM 2379 C CA . PRO B 1 66 ? 9.781 -12.617 -15.07 1 90.06 66 PRO B CA 1
ATOM 2380 C C . PRO B 1 66 ? 10.195 -12.789 -13.609 1 90.06 66 PRO B C 1
ATOM 2382 O O . PRO B 1 66 ? 9.883 -13.812 -12.992 1 90.06 66 PRO B O 1
ATOM 2385 N N . LEU B 1 67 ? 10.945 -11.867 -13.148 1 91.81 67 LEU B N 1
ATOM 2386 C CA . LEU B 1 67 ? 11.227 -11.766 -11.719 1 91.81 67 LEU B CA 1
ATOM 2387 C C . LEU B 1 67 ? 10.141 -10.953 -11.016 1 91.81 67 LEU B C 1
ATOM 2389 O O . LEU B 1 67 ? 9.641 -9.961 -11.555 1 91.81 67 LEU B O 1
ATOM 2393 N N . VAL B 1 68 ? 9.734 -11.391 -9.805 1 92.56 68 VAL B N 1
ATOM 2394 C CA . VAL B 1 68 ? 8.68 -10.695 -9.078 1 92.56 68 VAL B CA 1
ATOM 2395 C C . VAL B 1 68 ? 9.148 -10.406 -7.652 1 92.56 68 VAL B C 1
ATOM 2397 O O . VAL B 1 68 ? 8.828 -11.148 -6.723 1 92.56 68 VAL B O 1
ATOM 2400 N N . PRO B 1 69 ? 9.914 -9.328 -7.469 1 94.69 69 PRO B N 1
ATOM 2401 C CA . PRO B 1 69 ? 10.258 -8.914 -6.105 1 94.69 69 PRO B CA 1
ATOM 2402 C C . PRO B 1 69 ? 9.047 -8.43 -5.312 1 94.69 69 PRO B C 1
ATOM 2404 O O . PRO B 1 69 ? 8.039 -8.023 -5.902 1 94.69 69 PRO B O 1
ATOM 2407 N N . ASP B 1 70 ? 9.148 -8.453 -3.975 1 94.25 70 ASP B N 1
ATOM 2408 C CA . ASP B 1 70 ? 8.117 -7.832 -3.146 1 94.25 70 ASP B CA 1
ATOM 2409 C C . ASP B 1 70 ? 8.086 -6.32 -3.357 1 94.25 70 ASP B C 1
ATOM 2411 O O . ASP B 1 70 ? 7.023 -5.699 -3.268 1 94.25 70 ASP B O 1
ATOM 2415 N N . GLY B 1 71 ? 9.172 -5.754 -3.555 1 97.38 71 GLY B N 1
ATOM 2416 C CA . GLY B 1 71 ? 9.352 -4.359 -3.924 1 97.38 71 GLY B CA 1
ATOM 2417 C C . GLY B 1 71 ? 10.633 -4.105 -4.695 1 97.38 71 GLY B C 1
ATOM 2418 O O . GLY B 1 71 ? 11.617 -4.832 -4.535 1 97.38 71 GLY B O 1
ATOM 2419 N N . PHE B 1 72 ? 10.602 -3.102 -5.562 1 98.75 72 PHE B N 1
ATOM 2420 C CA . PHE B 1 72 ? 11.844 -2.711 -6.215 1 98.75 72 PHE B CA 1
ATOM 2421 C C . PHE B 1 72 ? 11.82 -1.231 -6.578 1 98.75 72 PHE B C 1
ATOM 2423 O O . PHE B 1 72 ? 10.75 -0.637 -6.719 1 98.75 72 PHE B O 1
ATOM 2430 N N . LEU B 1 73 ? 13.023 -0.644 -6.715 1 98.94 73 LEU B N 1
ATOM 2431 C CA . LEU B 1 73 ? 13.211 0.767 -7.039 1 98.94 73 LEU B CA 1
ATOM 2432 C C . LEU B 1 73 ? 14.047 0.931 -8.297 1 98.94 73 LEU B C 1
ATOM 2434 O O . LEU B 1 73 ? 15.117 0.324 -8.422 1 98.94 73 LEU B O 1
ATOM 2438 N N . SER B 1 74 ? 13.539 1.625 -9.258 1 98.88 74 SER B N 1
ATOM 2439 C CA . SER B 1 74 ? 14.297 2.043 -10.438 1 98.88 74 SER B CA 1
ATOM 2440 C C . SER B 1 74 ? 14.492 3.555 -10.461 1 98.88 74 SER B C 1
ATOM 2442 O O . SER B 1 74 ? 13.578 4.309 -10.141 1 98.88 74 SER B O 1
ATOM 2444 N N . LEU B 1 75 ? 15.672 3.957 -10.734 1 98.81 75 LEU B N 1
ATOM 2445 C CA . LEU B 1 75 ? 16 5.363 -10.938 1 98.81 75 LEU B CA 1
ATOM 2446 C C . LEU B 1 75 ? 16.234 5.664 -12.414 1 98.81 75 LEU B C 1
ATOM 2448 O O . LEU B 1 75 ? 16.609 4.777 -13.18 1 98.81 75 LEU B O 1
ATOM 2452 N N . GLY B 1 76 ? 15.93 6.883 -12.828 1 98.25 76 GLY B N 1
ATOM 2453 C CA . GLY B 1 76 ? 16.156 7.293 -14.203 1 98.25 76 GLY B CA 1
ATOM 2454 C C . GLY B 1 76 ? 15.047 6.891 -15.148 1 98.25 76 GLY B C 1
ATOM 2455 O O . GLY B 1 76 ? 15.234 6.867 -16.359 1 98.25 76 GLY B O 1
ATOM 2456 N N . VAL B 1 77 ? 13.945 6.508 -14.633 1 98.31 77 VAL B N 1
ATOM 2457 C CA . VAL B 1 77 ? 12.781 6.168 -15.438 1 98.31 77 VAL B CA 1
ATOM 2458 C C . VAL B 1 77 ? 11.641 7.141 -15.133 1 98.31 77 VAL B C 1
ATOM 2460 O O . VAL B 1 77 ? 11.602 7.742 -14.062 1 98.31 77 VAL B O 1
ATOM 2463 N N . GLU B 1 78 ? 10.727 7.27 -16 1 97.38 78 GLU B N 1
ATOM 2464 C CA . GLU B 1 78 ? 9.594 8.164 -15.789 1 97.38 78 GLU B CA 1
ATOM 2465 C C . GLU B 1 78 ? 8.711 7.668 -14.641 1 97.38 78 GLU B C 1
ATOM 2467 O O . GLU B 1 78 ? 8.312 6.504 -14.617 1 97.38 78 GLU B O 1
ATOM 2472 N N . ARG B 1 79 ? 8.469 8.5 -13.711 1 97.12 79 ARG B N 1
ATOM 2473 C CA . ARG B 1 79 ? 7.723 8.125 -12.516 1 97.12 79 ARG B CA 1
ATOM 2474 C C . ARG B 1 79 ? 6.312 7.668 -12.875 1 97.12 79 ARG B C 1
ATOM 2476 O O . ARG B 1 79 ? 5.855 6.629 -12.398 1 97.12 79 ARG B O 1
ATOM 2483 N N . PHE B 1 80 ? 5.602 8.414 -13.664 1 95.5 80 PHE B N 1
ATOM 2484 C CA . PHE B 1 80 ? 4.238 8.117 -14.078 1 95.5 80 PHE B CA 1
ATOM 2485 C C . PHE B 1 80 ? 4.16 7.902 -15.586 1 95.5 80 PHE B C 1
ATOM 2487 O O . PHE B 1 80 ? 4.359 8.836 -16.359 1 95.5 80 PHE B O 1
ATOM 2494 N N . VAL B 1 81 ? 3.881 6.582 -15.859 1 90.62 81 VAL B N 1
ATOM 2495 C CA . VAL B 1 81 ? 3.752 6.273 -17.281 1 90.62 81 VAL B CA 1
ATOM 2496 C C . VAL B 1 81 ? 2.275 6.156 -17.641 1 90.62 81 VAL B C 1
ATOM 2498 O O . VAL B 1 81 ? 1.503 5.496 -16.953 1 90.62 81 VAL B O 1
ATOM 2501 N N . ASP B 1 82 ? 1.756 6.824 -18.531 1 80.38 82 ASP B N 1
ATOM 2502 C CA . ASP B 1 82 ? 0.414 6.727 -19.094 1 80.38 82 ASP B CA 1
ATOM 2503 C C . ASP B 1 82 ? -0.65 6.84 -18 1 80.38 82 ASP B C 1
ATOM 2505 O O . ASP B 1 82 ? -0.332 6.812 -16.812 1 80.38 82 ASP B O 1
ATOM 2509 N N . GLU B 1 83 ? -1.862 6.879 -18.281 1 80.25 83 GLU B N 1
ATOM 2510 C CA . GLU B 1 83 ? -2.988 7 -17.359 1 80.25 83 GLU B CA 1
ATOM 2511 C C . GLU B 1 83 ? -3.258 5.68 -16.641 1 80.25 83 GLU B C 1
ATOM 2513 O O . GLU B 1 83 ? -3.744 5.668 -15.508 1 80.25 83 GLU B O 1
ATOM 2518 N N . ASP B 1 84 ? -2.783 4.625 -17.188 1 81.12 84 ASP B N 1
ATOM 2519 C CA . ASP B 1 84 ? -3.115 3.299 -16.672 1 81.12 84 ASP B CA 1
ATOM 2520 C C . ASP B 1 84 ? -2.008 2.77 -15.758 1 81.12 84 ASP B C 1
ATOM 2522 O O . ASP B 1 84 ? -2.156 1.713 -15.148 1 81.12 84 ASP B O 1
ATOM 2526 N N . GLY B 1 85 ? -0.953 3.465 -15.672 1 88.75 85 GLY B N 1
ATOM 2527 C CA . GLY B 1 85 ? 0.179 2.98 -14.898 1 88.75 85 GLY B CA 1
ATOM 2528 C C . GLY B 1 85 ? 0.899 1.819 -15.555 1 88.75 85 GLY B C 1
ATOM 2529 O O . GLY B 1 85 ? 0.532 1.396 -16.656 1 88.75 85 GLY B O 1
ATOM 2530 N N . ARG B 1 86 ? 1.926 1.362 -14.969 1 91.75 86 ARG B N 1
ATOM 2531 C CA . ARG B 1 86 ? 2.676 0.22 -15.484 1 91.75 86 ARG B CA 1
ATOM 2532 C C . ARG B 1 86 ? 1.928 -1.084 -15.227 1 91.75 86 ARG B C 1
ATOM 2534 O O . ARG B 1 86 ? 1.522 -1.363 -14.102 1 91.75 86 ARG B O 1
ATOM 2541 N N . LEU B 1 87 ? 1.738 -1.826 -16.281 1 88.31 87 LEU B N 1
ATOM 2542 C CA . LEU B 1 87 ? 1.178 -3.164 -16.125 1 88.31 87 LEU B CA 1
ATOM 2543 C C . LEU B 1 87 ? 2.229 -4.137 -15.594 1 88.31 87 LEU B C 1
ATOM 2545 O O . LEU B 1 87 ? 1.896 -5.09 -14.883 1 88.31 87 LEU B O 1
ATOM 2549 N N . SER B 1 88 ? 3.363 -3.963 -15.953 1 91.62 88 SER B N 1
ATOM 2550 C CA . SER B 1 88 ? 4.59 -4.637 -15.539 1 91.62 88 SER B CA 1
ATOM 2551 C C . SER B 1 88 ? 5.812 -3.76 -15.797 1 91.62 88 SER B C 1
ATOM 2553 O O . SER B 1 88 ? 5.699 -2.684 -16.391 1 91.62 88 SER B O 1
ATOM 2555 N N . TYR B 1 89 ? 6.93 -4.121 -15.227 1 95.31 89 TYR B N 1
ATOM 2556 C CA . TYR B 1 89 ? 8.188 -3.436 -15.523 1 95.31 89 TYR B CA 1
ATOM 2557 C C . TYR B 1 89 ? 8.953 -4.148 -16.625 1 95.31 89 TYR B C 1
ATOM 2559 O O . TYR B 1 89 ? 9.594 -5.176 -16.391 1 95.31 89 TYR B O 1
ATOM 2567 N N . VAL B 1 90 ? 8.875 -3.598 -17.812 1 93.88 90 VAL B N 1
ATOM 2568 C CA . VAL B 1 90 ? 9.469 -4.211 -19 1 93.88 90 VAL B CA 1
ATOM 2569 C C . VAL B 1 90 ? 10.758 -3.475 -19.375 1 93.88 90 VAL B C 1
ATOM 2571 O O . VAL B 1 90 ? 10.719 -2.322 -19.812 1 93.88 90 VAL B O 1
ATOM 2574 N N . LEU B 1 91 ? 11.875 -4.125 -19.312 1 95.06 91 LEU B N 1
ATOM 2575 C CA . LEU B 1 91 ? 13.172 -3.465 -19.453 1 95.06 91 LEU B CA 1
ATOM 2576 C C . LEU B 1 91 ? 13.289 -2.758 -20.797 1 95.06 91 LEU B C 1
ATOM 2578 O O . LEU B 1 91 ? 13.797 -1.639 -20.875 1 95.06 91 LEU B O 1
ATOM 2582 N N . TRP B 1 92 ? 12.836 -3.344 -21.891 1 92.62 92 TRP B N 1
ATOM 2583 C CA . TRP B 1 92 ? 13 -2.732 -23.203 1 92.62 92 TRP B CA 1
ATOM 2584 C C . TRP B 1 92 ? 11.977 -1.62 -23.422 1 92.62 92 TRP B C 1
ATOM 2586 O O . TRP B 1 92 ? 12.086 -0.846 -24.375 1 92.62 92 TRP B O 1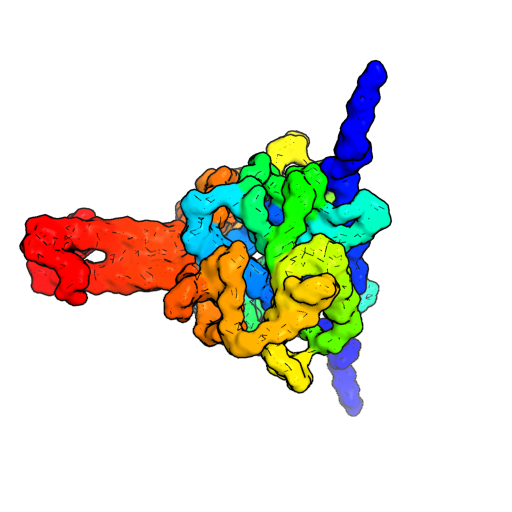
ATOM 2596 N N . GLU B 1 93 ? 11.008 -1.52 -22.516 1 91.88 93 GLU B N 1
ATOM 2597 C CA . GLU B 1 93 ? 10.141 -0.346 -22.531 1 91.88 93 GLU B CA 1
ATOM 2598 C C . GLU B 1 93 ? 10.688 0.748 -21.609 1 91.88 93 GLU B C 1
ATOM 2600 O O . GLU B 1 93 ? 10.188 1.875 -21.625 1 91.88 93 GLU B O 1
ATOM 2605 N N . GLU B 1 94 ? 11.727 0.372 -20.75 1 96.19 94 GLU B N 1
ATOM 2606 C CA . GLU B 1 94 ? 12.336 1.282 -19.781 1 96.19 94 GLU B CA 1
ATOM 2607 C C . GLU B 1 94 ? 13.789 1.593 -20.156 1 96.19 94 GLU B C 1
ATOM 2609 O O . GLU B 1 94 ? 14.641 1.729 -19.281 1 96.19 94 GLU B O 1
ATOM 2614 N N . ASP B 1 95 ? 14.07 1.538 -21.469 1 96 95 ASP B N 1
ATOM 2615 C CA . ASP B 1 95 ? 15.383 1.867 -22.016 1 96 95 ASP B CA 1
ATOM 2616 C C . ASP B 1 95 ? 16.469 0.955 -21.438 1 96 95 ASP B C 1
ATOM 2618 O O . ASP B 1 95 ? 17.594 1.387 -21.219 1 96 95 ASP B O 1
ATOM 2622 N N . GLY B 1 96 ? 16.047 -0.208 -21.031 1 96.12 96 GLY B N 1
ATOM 2623 C CA . GLY B 1 96 ? 17 -1.195 -20.547 1 96.12 96 GLY B CA 1
ATOM 2624 C C . GLY B 1 96 ? 17.438 -0.938 -19.109 1 96.12 96 GLY B C 1
ATOM 2625 O O . GLY B 1 96 ? 18.344 -1.6 -18.609 1 96.12 96 GLY B O 1
ATOM 2626 N N . ILE B 1 97 ? 16.812 -0.033 -18.422 1 98.31 97 ILE B N 1
ATOM 2627 C CA . ILE B 1 97 ? 17.219 0.344 -17.062 1 98.31 97 ILE B CA 1
ATOM 2628 C C . ILE B 1 97 ? 16.781 -0.732 -16.078 1 98.31 97 ILE B C 1
ATOM 2630 O O . ILE B 1 97 ? 15.594 -1.013 -15.938 1 98.31 97 ILE B O 1
ATOM 2634 N N . VAL B 1 98 ? 17.781 -1.299 -15.43 1 98.5 98 VAL B N 1
ATOM 2635 C CA . VAL B 1 98 ? 17.562 -2.32 -14.414 1 98.5 98 VAL B CA 1
ATOM 2636 C C . VAL B 1 98 ? 17.266 -1.653 -13.07 1 98.5 98 VAL B C 1
ATOM 2638 O O . VAL B 1 98 ? 17.875 -0.634 -12.727 1 98.5 98 VAL B O 1
ATOM 2641 N N . PRO B 1 99 ? 16.344 -2.209 -12.289 1 98.88 99 PRO B N 1
ATOM 2642 C CA . PRO B 1 99 ? 16.141 -1.659 -10.945 1 98.88 99 PRO B CA 1
ATOM 2643 C C . PRO B 1 99 ? 17.438 -1.575 -10.141 1 98.88 99 PRO B C 1
ATOM 2645 O O . PRO B 1 99 ? 18.281 -2.475 -10.227 1 98.88 99 PRO B O 1
ATOM 2648 N N . VAL B 1 100 ? 17.547 -0.547 -9.336 1 98.94 100 VAL B N 1
ATOM 2649 C CA . VAL B 1 100 ? 18.75 -0.343 -8.547 1 98.94 100 VAL B CA 1
ATOM 2650 C C . VAL B 1 100 ? 18.641 -1.086 -7.219 1 98.94 100 VAL B C 1
ATOM 2652 O O . VAL B 1 100 ? 19.641 -1.361 -6.562 1 98.94 100 VAL B O 1
ATOM 2655 N N . PHE B 1 101 ? 17.453 -1.461 -6.832 1 98.88 101 PHE B N 1
ATOM 2656 C CA . PHE B 1 101 ? 17.172 -2.035 -5.527 1 98.88 101 PHE B CA 1
ATOM 2657 C C . PHE B 1 101 ? 16.016 -3.029 -5.613 1 98.88 101 PHE B C 1
ATOM 2659 O O . PHE B 1 101 ? 15.016 -2.773 -6.293 1 98.88 101 PHE B O 1
ATOM 2666 N N . ALA B 1 102 ? 16.125 -4.191 -5 1 98.56 102 ALA B N 1
ATOM 2667 C CA . ALA B 1 102 ? 15.047 -5.168 -4.832 1 98.56 102 ALA B CA 1
ATOM 2668 C C . ALA B 1 102 ? 14.906 -5.59 -3.373 1 98.56 102 ALA B C 1
ATOM 2670 O O . ALA B 1 102 ? 15.906 -5.719 -2.662 1 98.56 102 ALA B O 1
ATOM 2671 N N . LEU B 1 103 ? 13.695 -5.844 -2.959 1 97.81 103 LEU B N 1
ATOM 2672 C CA . LEU B 1 103 ? 13.359 -6.227 -1.591 1 97.81 103 LEU B CA 1
ATOM 2673 C C . LEU B 1 103 ? 12.57 -7.527 -1.566 1 97.81 103 LEU B C 1
ATOM 2675 O O . LEU B 1 103 ? 11.633 -7.703 -2.35 1 97.81 103 LEU B O 1
ATOM 2679 N N . GLU B 1 104 ? 12.953 -8.43 -0.736 1 94.5 104 GLU B N 1
ATOM 2680 C CA . GLU B 1 104 ? 12.172 -9.617 -0.386 1 94.5 104 GLU B CA 1
ATOM 2681 C C . GLU B 1 104 ? 11.805 -9.617 1.094 1 94.5 104 GLU B C 1
ATOM 2683 O O . GLU B 1 104 ? 12.656 -9.406 1.954 1 94.5 104 GLU B O 1
ATOM 2688 N N . VAL B 1 105 ? 10.562 -9.75 1.34 1 93.69 105 VAL B N 1
ATOM 2689 C CA . VAL B 1 105 ? 10.062 -9.914 2.701 1 93.69 105 VAL B CA 1
ATOM 2690 C C . VAL B 1 105 ? 9.719 -11.383 2.957 1 93.69 105 VAL B C 1
ATOM 2692 O O . VAL B 1 105 ? 8.773 -11.914 2.377 1 93.69 105 VAL B O 1
ATOM 2695 N N . VAL B 1 106 ? 10.422 -11.977 3.846 1 86.56 106 VAL B N 1
ATOM 2696 C CA . VAL B 1 106 ? 10.344 -13.414 4.047 1 86.56 106 VAL B CA 1
ATOM 2697 C C . VAL B 1 106 ? 9.328 -13.734 5.141 1 86.56 106 VAL B C 1
ATOM 2699 O O . VAL B 1 106 ? 9.336 -13.109 6.207 1 86.56 106 VAL B O 1
ATOM 2702 N N . SER B 1 107 ? 8.32 -14.555 4.922 1 75.81 107 SER B N 1
ATOM 2703 C CA . SER B 1 107 ? 7.273 -14.875 5.887 1 75.81 107 SER B CA 1
ATOM 2704 C C . SER B 1 107 ? 7.438 -16.297 6.422 1 75.81 107 SER B C 1
ATOM 2706 O O . SER B 1 107 ? 6.699 -16.719 7.316 1 75.81 107 SER B O 1
ATOM 2708 N N . LYS B 1 108 ? 8.062 -17.094 5.781 1 69.25 108 LYS B N 1
ATOM 2709 C CA . LYS B 1 108 ? 8.258 -18.469 6.246 1 69.25 108 LYS B CA 1
ATOM 2710 C C . LYS B 1 108 ? 9.742 -18.781 6.402 1 69.25 108 LYS B C 1
ATOM 2712 O O . LYS B 1 108 ? 10.578 -17.875 6.406 1 69.25 108 LYS B O 1
ATOM 2717 N N . THR B 1 109 ? 9.898 -19.953 6.672 1 59.91 109 THR B N 1
ATOM 2718 C CA . THR B 1 109 ? 11.281 -20.375 6.848 1 59.91 109 THR B CA 1
ATOM 2719 C C . THR B 1 109 ? 12.109 -20.078 5.602 1 59.91 109 THR B C 1
ATOM 2721 O O . THR B 1 109 ? 11.664 -20.328 4.48 1 59.91 109 THR B O 1
ATOM 2724 N N . TYR B 1 110 ? 13.047 -19.266 5.934 1 58.12 110 TYR B N 1
ATOM 2725 C CA . TYR B 1 110 ? 14 -18.953 4.879 1 58.12 110 TYR B CA 1
ATOM 2726 C C . TYR B 1 110 ? 14.43 -20.203 4.133 1 58.12 110 TYR B C 1
ATOM 2728 O O . TYR B 1 110 ? 14.836 -21.188 4.746 1 58.12 110 TYR B O 1
ATOM 2736 N N . GLY B 1 111 ? 13.969 -20.312 2.902 1 60.53 111 GLY B N 1
ATOM 2737 C CA . GLY B 1 111 ? 14.32 -21.531 2.182 1 60.53 111 GLY B CA 1
ATOM 2738 C C . GLY B 1 111 ? 15.055 -21.25 0.88 1 60.53 111 GLY B C 1
ATOM 2739 O O . GLY B 1 111 ? 15.484 -20.125 0.627 1 60.53 111 GLY B O 1
ATOM 2740 N N . GLY B 1 112 ? 15.367 -22.203 0.14 1 63.53 112 GLY B N 1
ATOM 2741 C CA . GLY B 1 112 ? 16.125 -22.234 -1.101 1 63.53 112 GLY B CA 1
ATOM 2742 C C . GLY B 1 112 ? 15.609 -21.266 -2.145 1 63.53 112 GLY B C 1
ATOM 2743 O O . GLY B 1 112 ? 16.359 -20.844 -3.029 1 63.53 112 GLY B O 1
ATOM 2744 N N . GL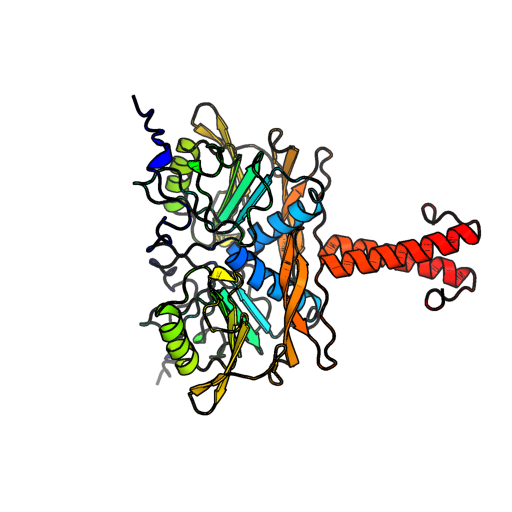U B 1 113 ? 14.398 -20.766 -2.062 1 70.69 113 GLU B N 1
ATOM 2745 C CA . GLU B 1 113 ? 13.805 -19.828 -3.01 1 70.69 113 GLU B CA 1
ATOM 2746 C C . GLU B 1 113 ? 14.5 -18.469 -2.957 1 70.69 113 GLU B C 1
ATOM 2748 O O . GLU B 1 113 ? 14.719 -17.844 -3.992 1 70.69 113 GLU B O 1
ATOM 2753 N N . TYR B 1 114 ? 15.008 -18.156 -1.854 1 75.88 114 TYR B N 1
ATOM 2754 C CA . TYR B 1 114 ? 15.656 -16.859 -1.711 1 75.88 114 TYR B CA 1
ATOM 2755 C C . TYR B 1 114 ? 17.078 -16.891 -2.244 1 75.88 114 TYR B C 1
ATOM 2757 O O . TYR B 1 114 ? 17.594 -15.883 -2.725 1 75.88 114 TYR B O 1
ATOM 2765 N N . GLU B 1 115 ? 17.641 -18.031 -2.25 1 79.25 115 GLU B N 1
ATOM 2766 C CA . GLU B 1 115 ? 18.953 -18.188 -2.85 1 79.25 115 GLU B CA 1
ATOM 2767 C C . GLU B 1 115 ? 18.891 -18.078 -4.371 1 79.25 115 GLU B C 1
ATOM 2769 O O . GLU B 1 115 ? 19.766 -17.469 -4.996 1 79.25 115 GLU B O 1
ATOM 2774 N N . GLN B 1 116 ? 17.906 -18.688 -4.895 1 86.62 116 GLN B N 1
ATOM 2775 C CA . GLN B 1 116 ? 17.734 -18.594 -6.34 1 86.62 116 GLN B CA 1
ATOM 2776 C C . GLN B 1 116 ? 17.438 -17.156 -6.77 1 86.62 116 GLN B C 1
ATOM 2778 O O . GLN B 1 116 ? 17.953 -16.688 -7.785 1 86.62 116 GLN B O 1
ATOM 2783 N N . LYS B 1 117 ? 16.641 -16.5 -6.016 1 88.62 117 LYS B N 1
ATOM 2784 C CA . LYS B 1 117 ? 16.359 -15.094 -6.324 1 88.62 117 LYS B CA 1
ATOM 2785 C C . LYS B 1 117 ? 17.625 -14.25 -6.266 1 88.62 117 LYS B C 1
ATOM 2787 O O . LYS B 1 117 ? 17.828 -13.359 -7.094 1 88.62 117 LYS B O 1
ATOM 2792 N N . LYS B 1 118 ? 18.391 -14.617 -5.332 1 92.12 118 LYS B N 1
ATOM 2793 C CA . LYS B 1 118 ? 19.656 -13.898 -5.191 1 92.12 118 LYS B CA 1
ATOM 2794 C C . LYS B 1 118 ? 20.5 -14.016 -6.461 1 92.12 118 LYS B C 1
ATOM 2796 O O . LYS B 1 118 ? 21.016 -13.016 -6.961 1 92.12 118 LYS B O 1
ATOM 2801 N N . LEU B 1 119 ? 20.594 -15.172 -6.992 1 94.19 119 LEU B N 1
ATOM 2802 C CA . LEU B 1 119 ? 21.344 -15.414 -8.219 1 94.19 119 LEU B CA 1
ATOM 2803 C C . LEU B 1 119 ? 20.703 -14.695 -9.398 1 94.19 119 LEU B C 1
ATOM 2805 O O . LEU B 1 119 ? 21.391 -14.07 -10.211 1 94.19 119 LEU B O 1
ATOM 2809 N N . ASP B 1 120 ? 19.422 -14.742 -9.508 1 94.94 120 ASP B N 1
ATOM 2810 C CA . ASP B 1 120 ? 18.672 -14.117 -10.602 1 94.94 120 ASP B CA 1
ATOM 2811 C C . ASP B 1 120 ? 18.844 -12.602 -10.586 1 94.94 120 ASP B C 1
ATOM 2813 O O . ASP B 1 120 ? 19.062 -11.984 -11.633 1 94.94 120 ASP B O 1
ATOM 2817 N N . TYR B 1 121 ? 18.766 -12 -9.398 1 97.75 121 TYR B N 1
ATOM 2818 C CA . TYR B 1 121 ? 18.906 -10.547 -9.273 1 97.75 121 TYR B CA 1
ATOM 2819 C C . TYR B 1 121 ? 20.328 -10.109 -9.625 1 97.75 121 TYR B C 1
ATOM 2821 O O . TYR B 1 121 ? 20.516 -9.086 -10.289 1 97.75 121 TYR B O 1
ATOM 2829 N N . ALA B 1 122 ? 21.297 -10.898 -9.203 1 97.94 122 ALA B N 1
ATOM 2830 C CA . ALA B 1 122 ? 22.688 -10.602 -9.531 1 97.94 122 ALA B CA 1
ATOM 2831 C C . ALA B 1 122 ? 22.922 -10.656 -11.039 1 97.94 122 ALA B C 1
ATOM 2833 O O . ALA B 1 122 ? 23.547 -9.766 -11.609 1 97.94 122 ALA B O 1
ATOM 2834 N N . GLN B 1 123 ? 22.406 -11.656 -11.648 1 96.81 123 GLN B N 1
ATOM 2835 C CA . GLN B 1 123 ? 22.547 -11.828 -13.086 1 96.81 123 GLN B CA 1
ATOM 2836 C C . GLN B 1 123 ? 21.891 -10.672 -13.844 1 96.81 123 GLN B C 1
ATOM 2838 O O . GLN B 1 123 ? 22.422 -10.211 -14.859 1 96.81 123 GLN B O 1
ATOM 2843 N N . LEU B 1 124 ? 20.781 -10.211 -13.367 1 97.38 124 LEU B N 1
ATOM 2844 C CA . LEU B 1 124 ? 20.062 -9.109 -14 1 97.38 124 LEU B CA 1
ATOM 2845 C C . LEU B 1 124 ? 20.812 -7.797 -13.805 1 97.38 124 LEU B C 1
ATOM 2847 O O . LEU B 1 124 ? 20.688 -6.875 -14.609 1 97.38 124 LEU B O 1
ATOM 2851 N N . GLY B 1 125 ? 21.516 -7.691 -12.672 1 98.31 125 GLY B N 1
ATOM 2852 C CA . GLY B 1 125 ? 22.312 -6.496 -12.43 1 98.31 125 GLY B CA 1
ATOM 2853 C C . GLY B 1 125 ? 21.688 -5.555 -11.422 1 98.31 125 GLY B C 1
ATOM 2854 O O . GLY B 1 125 ? 22 -4.363 -11.406 1 98.31 125 GLY B O 1
ATOM 2855 N N . ILE B 1 126 ? 20.828 -6.078 -10.609 1 98.81 126 ILE B N 1
ATOM 2856 C CA . ILE B 1 126 ? 20.266 -5.258 -9.547 1 98.81 126 ILE B CA 1
ATOM 2857 C C . ILE B 1 126 ? 21.328 -4.941 -8.508 1 98.81 126 ILE B C 1
ATOM 2859 O O . ILE B 1 126 ? 21.922 -5.848 -7.922 1 98.81 126 ILE B O 1
ATOM 2863 N N . LEU B 1 127 ? 21.516 -3.744 -8.258 1 98.88 127 LEU B N 1
ATOM 2864 C CA . LEU B 1 127 ? 22.688 -3.312 -7.5 1 98.88 127 LEU B CA 1
ATOM 2865 C C . LEU B 1 127 ? 22.531 -3.662 -6.023 1 98.88 127 LEU B C 1
ATOM 2867 O O . LEU B 1 127 ? 23.484 -4.148 -5.395 1 98.88 127 LEU B O 1
ATOM 2871 N N . TYR B 1 128 ? 21.391 -3.402 -5.438 1 98.88 128 TYR B N 1
ATOM 2872 C CA . TYR B 1 128 ? 21.141 -3.695 -4.031 1 98.88 128 TYR B CA 1
ATOM 2873 C C . TYR B 1 128 ? 20.031 -4.719 -3.875 1 98.88 128 TYR B C 1
ATOM 2875 O O . TYR B 1 128 ? 18.969 -4.602 -4.512 1 98.88 128 TYR B O 1
ATOM 2883 N N . TYR B 1 129 ? 20.25 -5.727 -3.107 1 98.19 129 TYR B N 1
ATOM 2884 C CA . TYR B 1 129 ? 19.281 -6.754 -2.764 1 98.19 129 TYR B CA 1
ATOM 2885 C C . TYR B 1 129 ? 19.062 -6.82 -1.257 1 98.19 129 TYR B C 1
ATOM 2887 O O . TYR B 1 129 ? 20 -7.062 -0.498 1 98.19 129 TYR B O 1
ATOM 2895 N N . ALA B 1 130 ? 17.875 -6.566 -0.822 1 97.38 130 ALA B N 1
ATOM 2896 C CA . ALA B 1 130 ? 17.516 -6.57 0.596 1 97.38 130 ALA B CA 1
ATOM 2897 C C . ALA B 1 130 ? 16.625 -7.754 0.936 1 97.38 130 ALA B C 1
ATOM 2899 O O . ALA B 1 130 ? 15.656 -8.039 0.217 1 97.38 130 ALA B O 1
ATOM 2900 N N . ILE B 1 131 ? 16.953 -8.391 1.974 1 94.44 131 ILE B N 1
ATOM 2901 C CA . ILE B 1 131 ? 16.141 -9.469 2.537 1 94.44 131 ILE B CA 1
ATOM 2902 C C . ILE B 1 131 ? 15.703 -9.102 3.955 1 94.44 131 ILE B C 1
ATOM 2904 O O . ILE B 1 131 ? 16.547 -8.859 4.824 1 94.44 131 ILE B O 1
ATOM 2908 N N . TYR B 1 132 ? 14.422 -9.062 4.125 1 95 132 TYR B N 1
ATOM 2909 C CA . TYR B 1 132 ? 13.875 -8.711 5.434 1 95 132 TYR B CA 1
ATOM 2910 C C . TYR B 1 132 ? 13.039 -9.852 6.004 1 95 132 TYR B C 1
ATOM 2912 O O . TYR B 1 132 ? 12.148 -10.375 5.328 1 95 132 TYR B O 1
ATOM 2920 N N . VAL B 1 133 ? 13.375 -10.227 7.195 1 90.62 133 VAL B N 1
ATOM 2921 C CA . VAL B 1 133 ? 12.633 -11.25 7.922 1 90.62 133 VAL B CA 1
ATOM 2922 C C . VAL B 1 133 ? 11.914 -10.625 9.109 1 90.62 133 VAL B C 1
ATOM 2924 O O . VAL B 1 133 ? 12.484 -10.516 10.203 1 90.62 133 VAL B O 1
ATOM 2927 N N . PRO B 1 134 ? 10.688 -10.297 8.938 1 89.38 134 PRO B N 1
ATOM 2928 C CA . PRO B 1 134 ? 9.984 -9.531 9.969 1 89.38 134 PRO B CA 1
ATOM 2929 C C . PRO B 1 134 ? 9.695 -10.352 11.227 1 89.38 134 PRO B C 1
ATOM 2931 O O . PRO B 1 134 ? 9.562 -9.789 12.32 1 89.38 134 PRO B O 1
ATOM 2934 N N . THR B 1 135 ? 9.617 -11.609 11.078 1 82.44 135 THR B N 1
ATOM 2935 C CA . THR B 1 135 ? 9.234 -12.453 12.203 1 82.44 135 THR B CA 1
ATOM 2936 C C . THR B 1 135 ? 10.469 -13.086 12.852 1 82.44 135 THR B C 1
ATOM 2938 O O . THR B 1 135 ? 11.234 -13.781 12.18 1 82.44 135 THR B O 1
ATOM 2941 N N . ARG B 1 136 ? 10.625 -12.906 14.078 1 75.06 136 ARG B N 1
ATOM 2942 C CA . ARG B 1 136 ? 11.797 -13.344 14.828 1 75.06 136 ARG B CA 1
ATOM 2943 C C . ARG B 1 136 ? 11.945 -14.859 14.766 1 75.06 136 ARG B C 1
ATOM 2945 O O . ARG B 1 136 ? 13.062 -15.375 14.672 1 75.06 136 ARG B O 1
ATOM 2952 N N . ARG B 1 137 ? 10.859 -15.5 14.781 1 73 137 ARG B N 1
ATOM 2953 C CA . ARG B 1 137 ? 10.867 -16.969 14.836 1 73 137 ARG B CA 1
ATOM 2954 C C . ARG B 1 137 ? 11.531 -17.547 13.594 1 73 137 ARG B C 1
ATOM 2956 O O . ARG B 1 137 ? 12.016 -18.688 13.625 1 73 137 ARG B O 1
ATOM 2963 N N . TYR B 1 138 ? 11.57 -16.688 12.625 1 68.56 138 TYR B N 1
ATOM 2964 C CA . TYR B 1 138 ? 12.078 -17.219 11.367 1 68.56 138 TYR B CA 1
ATOM 2965 C C . TYR B 1 138 ? 13.516 -16.781 11.125 1 68.56 138 TYR B C 1
ATOM 2967 O O . TYR B 1 138 ? 14.094 -17.062 10.07 1 68.56 138 TYR B O 1
ATOM 2975 N N . ARG B 1 139 ? 14.133 -15.906 11.984 1 66.94 139 ARG B N 1
ATOM 2976 C CA . ARG B 1 139 ? 15.445 -15.312 11.773 1 66.94 139 ARG B CA 1
ATOM 2977 C C . ARG B 1 139 ? 16.547 -16.328 12.055 1 66.94 139 ARG B C 1
ATOM 2979 O O . ARG B 1 139 ? 17.719 -16.078 11.734 1 66.94 139 ARG B O 1
ATOM 2986 N N . ARG B 1 140 ? 16.312 -17.438 12.141 1 69.19 140 ARG B N 1
ATOM 2987 C CA . ARG B 1 140 ? 17.391 -18.359 12.508 1 69.19 140 ARG B CA 1
ATOM 2988 C C . ARG B 1 140 ? 18.656 -17.609 12.914 1 69.19 140 ARG B C 1
ATOM 2990 O O . ARG B 1 140 ? 18.625 -16.781 13.82 1 69.19 140 ARG B O 1
ATOM 2997 N N . LYS B 1 141 ? 19.75 -17.781 12.422 1 71.44 141 LYS B N 1
ATOM 2998 C CA . LYS B 1 141 ? 21.031 -17.141 12.711 1 71.44 141 LYS B CA 1
ATOM 2999 C C . LYS B 1 141 ? 21.25 -15.93 11.805 1 71.44 141 LYS B C 1
ATOM 3001 O O . LYS B 1 141 ? 22.375 -15.445 11.672 1 71.44 141 LYS B O 1
ATOM 3006 N N . ARG B 1 142 ? 20.172 -15.492 11.312 1 78 142 ARG B N 1
ATOM 3007 C CA . ARG B 1 142 ? 20.312 -14.383 10.367 1 78 142 ARG B CA 1
ATOM 3008 C C . ARG B 1 142 ? 19.844 -13.07 10.984 1 78 142 ARG B C 1
ATOM 3010 O O . ARG B 1 142 ? 19.062 -13.078 11.938 1 78 142 ARG B O 1
ATOM 3017 N N . GLU B 1 143 ? 20.453 -12.016 10.461 1 86.38 143 GLU B N 1
ATOM 3018 C CA . GLU B 1 143 ? 19.969 -10.688 10.82 1 86.38 143 GLU B CA 1
ATOM 3019 C C . GLU B 1 143 ? 18.578 -10.438 10.266 1 86.38 143 GLU B C 1
ATOM 3021 O O . GLU B 1 143 ? 18.219 -10.969 9.211 1 86.38 143 GLU B O 1
ATOM 3026 N N . PRO B 1 144 ? 17.844 -9.711 10.945 1 91.19 144 PRO B N 1
ATOM 3027 C CA . PRO B 1 144 ? 16.484 -9.438 10.477 1 91.19 144 PRO B CA 1
ATOM 3028 C C . PRO B 1 144 ? 16.453 -8.75 9.117 1 91.19 144 PRO B C 1
ATOM 3030 O O . PRO B 1 144 ? 15.516 -8.961 8.336 1 91.19 144 PRO B O 1
ATOM 3033 N N . LEU B 1 145 ? 17.484 -7.953 8.906 1 95.44 145 LEU B N 1
ATOM 3034 C CA . LEU B 1 145 ? 17.609 -7.25 7.637 1 95.44 145 LEU B CA 1
ATOM 3035 C C . LEU B 1 145 ? 19.016 -7.414 7.066 1 95.44 145 LEU B C 1
ATOM 3037 O O . LEU B 1 145 ? 20 -7.059 7.719 1 95.44 145 LEU B O 1
ATOM 3041 N N . GLU B 1 146 ? 19.047 -7.98 5.926 1 95.06 146 GLU B N 1
ATOM 3042 C CA . GLU B 1 146 ? 20.312 -8.117 5.191 1 95.06 146 GLU B CA 1
ATOM 3043 C C . GLU B 1 146 ? 20.266 -7.324 3.885 1 95.06 146 GLU B C 1
ATOM 3045 O O . GLU B 1 146 ? 19.312 -7.441 3.111 1 95.06 146 GLU B O 1
ATOM 3050 N N . ILE B 1 147 ? 21.297 -6.52 3.721 1 97.62 147 ILE B N 1
ATOM 3051 C CA . ILE B 1 147 ? 21.438 -5.77 2.475 1 97.62 147 ILE B CA 1
ATOM 3052 C C . ILE B 1 147 ? 22.688 -6.227 1.741 1 97.62 147 ILE B C 1
ATOM 3054 O O . ILE B 1 147 ? 23.781 -6.25 2.32 1 97.62 147 ILE B O 1
ATOM 3058 N N . TYR B 1 148 ? 22.5 -6.637 0.561 1 97.94 148 TYR B N 1
ATOM 3059 C CA . TYR B 1 148 ? 23.609 -7.035 -0.294 1 97.94 148 TYR B CA 1
ATOM 3060 C C . TYR B 1 148 ? 23.859 -6.004 -1.387 1 97.94 148 TYR B C 1
ATOM 3062 O O . TYR B 1 148 ? 22.906 -5.406 -1.91 1 97.94 148 TYR B O 1
ATOM 3070 N N . ARG B 1 149 ? 25.094 -5.812 -1.705 1 98.75 149 ARG B N 1
ATOM 3071 C CA . ARG B 1 149 ? 25.484 -4.977 -2.83 1 98.75 149 ARG B CA 1
ATOM 3072 C C . ARG B 1 149 ? 26.188 -5.805 -3.904 1 98.75 149 ARG B C 1
ATOM 3074 O O . ARG B 1 149 ? 27.016 -6.668 -3.592 1 98.75 149 ARG B O 1
ATOM 3081 N N . LEU B 1 150 ? 25.844 -5.562 -5.141 1 98.75 150 LEU B N 1
ATOM 3082 C CA . LEU B 1 150 ? 26.453 -6.277 -6.254 1 98.75 150 LEU B CA 1
ATOM 3083 C C . LEU B 1 150 ? 27.859 -5.738 -6.539 1 98.75 150 LEU B C 1
ATOM 3085 O O . LEU B 1 150 ? 28.016 -4.551 -6.832 1 98.75 150 LEU B O 1
ATOM 3089 N N . VAL B 1 151 ? 28.875 -6.52 -6.395 1 98.06 151 VAL B N 1
ATOM 3090 C CA . VAL B 1 151 ? 30.266 -6.195 -6.664 1 98.06 151 VAL B CA 1
ATOM 3091 C C . VAL B 1 151 ? 30.875 -7.246 -7.59 1 98.06 151 VAL B C 1
ATOM 3093 O O . VAL B 1 151 ? 31.031 -8.406 -7.207 1 98.06 151 VAL B O 1
ATOM 3096 N N . GLU B 1 152 ? 31.234 -6.832 -8.797 1 96.69 152 GLU B N 1
ATOM 3097 C CA . GLU B 1 152 ? 31.844 -7.719 -9.789 1 96.69 152 GLU B CA 1
ATOM 3098 C C . GLU B 1 152 ? 31.016 -8.992 -9.961 1 96.69 152 GLU B C 1
ATOM 3100 O O . GLU B 1 152 ? 31.547 -10.102 -9.883 1 96.69 152 GLU B O 1
ATOM 3105 N N . GLY B 1 153 ? 29.734 -8.836 -9.945 1 95.88 153 GLY B N 1
ATOM 3106 C CA . GLY B 1 153 ? 28.844 -9.93 -10.281 1 95.88 153 GLY B CA 1
ATOM 3107 C C . GLY B 1 153 ? 28.406 -10.742 -9.078 1 95.88 153 GLY B C 1
ATOM 3108 O O . GLY B 1 153 ? 27.609 -11.672 -9.211 1 95.88 153 GLY B O 1
ATOM 3109 N N . ASN B 1 154 ? 28.906 -10.289 -7.883 1 96.62 154 ASN B N 1
ATOM 3110 C CA . ASN B 1 154 ? 28.578 -11.023 -6.672 1 96.62 154 ASN B CA 1
ATOM 3111 C C . ASN B 1 154 ? 27.953 -10.117 -5.613 1 96.62 154 ASN B C 1
ATOM 3113 O O . ASN B 1 154 ? 28.391 -8.977 -5.441 1 96.62 154 ASN B O 1
ATOM 3117 N N . TYR B 1 155 ? 26.953 -10.719 -4.965 1 97.75 155 TYR B N 1
ATOM 3118 C CA . TYR B 1 155 ? 26.359 -9.969 -3.867 1 97.75 155 TYR B CA 1
ATOM 3119 C C . TYR B 1 155 ? 27.219 -10.062 -2.613 1 97.75 155 TYR B C 1
ATOM 3121 O O . TYR B 1 155 ? 27.594 -11.164 -2.188 1 97.75 155 TYR B O 1
ATOM 3129 N N . VAL B 1 156 ? 27.562 -8.969 -2.062 1 98.12 156 VAL B N 1
ATOM 3130 C CA . VAL B 1 156 ? 28.328 -8.875 -0.828 1 98.12 156 VAL B CA 1
ATOM 3131 C C . VAL B 1 156 ? 27.469 -8.266 0.277 1 98.12 156 VAL B C 1
ATOM 3133 O O . VAL B 1 156 ? 26.906 -7.188 0.104 1 98.12 156 VAL B O 1
ATOM 3136 N N . LEU B 1 157 ? 27.391 -8.953 1.374 1 97 157 LEU B N 1
ATOM 3137 C CA . LEU B 1 157 ? 26.609 -8.469 2.514 1 97 157 LEU B CA 1
ATOM 3138 C C . LEU B 1 157 ? 27.203 -7.164 3.045 1 97 157 LEU B C 1
ATOM 3140 O O . LEU B 1 157 ? 28.406 -7.055 3.248 1 97 157 LEU B O 1
ATOM 3144 N N . GLN B 1 158 ? 26.328 -6.141 3.182 1 97.94 158 GLN B N 1
ATOM 3145 C CA . GLN B 1 158 ? 26.75 -4.852 3.73 1 97.94 158 GLN B CA 1
ATOM 3146 C C . GLN B 1 158 ? 26.625 -4.836 5.25 1 97.94 158 GLN B C 1
ATOM 3148 O O . GLN B 1 158 ? 25.609 -5.293 5.801 1 97.94 158 GLN B O 1
ATOM 3153 N N . PRO B 1 159 ? 27.594 -4.324 5.941 1 94.75 159 PRO B N 1
ATOM 3154 C CA . PRO B 1 159 ? 27.547 -4.297 7.406 1 94.75 159 PRO B CA 1
ATOM 3155 C C . PRO B 1 159 ? 26.656 -3.188 7.945 1 94.75 159 PRO B C 1
ATOM 3157 O O . PRO B 1 159 ? 26.438 -2.178 7.27 1 94.75 159 PRO B O 1
ATOM 3160 N N . GLY B 1 160 ? 26.125 -3.418 9.195 1 91.94 160 GLY B N 1
ATOM 3161 C CA . GLY B 1 160 ? 25.391 -2.383 9.898 1 91.94 160 GLY B CA 1
ATOM 3162 C C . GLY B 1 160 ? 23.891 -2.594 9.867 1 91.94 160 GLY B C 1
ATOM 3163 O O . GLY B 1 160 ? 23.391 -3.354 9.039 1 91.94 160 GLY B O 1
ATOM 3164 N N . ALA B 1 161 ? 23.266 -1.903 10.789 1 91.56 161 ALA B N 1
ATOM 3165 C CA . ALA B 1 161 ? 21.812 -2.002 10.922 1 91.56 161 ALA B CA 1
ATOM 3166 C C . ALA B 1 161 ? 21.109 -1.038 9.969 1 91.56 161 ALA B C 1
ATOM 3168 O O . ALA B 1 161 ? 19.922 -1.208 9.664 1 91.56 161 ALA B O 1
ATOM 3169 N N . ARG B 1 162 ? 21.797 -0.006 9.594 1 96.56 162 ARG B N 1
ATOM 3170 C CA . ARG B 1 162 ? 21.391 0.981 8.609 1 96.56 162 ARG B CA 1
ATOM 3171 C C . ARG B 1 162 ? 22.422 1.107 7.492 1 96.56 162 ARG B C 1
ATOM 3173 O O . ARG B 1 162 ? 23.578 1.463 7.746 1 96.56 162 ARG B O 1
ATOM 3180 N N . VAL B 1 163 ? 22 0.833 6.344 1 98.31 163 VAL B N 1
ATOM 3181 C CA . VAL B 1 163 ? 22.953 0.754 5.25 1 98.31 163 VAL B CA 1
ATOM 3182 C C . VAL B 1 163 ? 22.734 1.919 4.285 1 98.31 163 VAL B C 1
ATOM 3184 O O . VAL B 1 163 ? 21.656 2.057 3.705 1 98.31 163 VAL B O 1
ATOM 3187 N N . TRP B 1 164 ? 23.766 2.766 4.188 1 98.5 164 TRP B N 1
ATOM 3188 C CA . TRP B 1 164 ? 23.75 3.855 3.217 1 98.5 164 TRP B CA 1
ATOM 3189 C C . TRP B 1 164 ? 24 3.328 1.807 1 98.5 164 TRP B C 1
ATOM 3191 O O . TRP B 1 164 ? 24.906 2.529 1.583 1 98.5 164 TRP B O 1
ATOM 3201 N N . MET B 1 165 ? 23.172 3.691 0.887 1 98.81 165 MET B N 1
ATOM 3202 C CA . MET B 1 165 ? 23.297 3.35 -0.528 1 98.81 165 MET B CA 1
ATOM 3203 C C . MET B 1 165 ? 23.531 4.598 -1.371 1 98.81 165 MET B C 1
ATOM 3205 O O . MET B 1 165 ? 22.578 5.262 -1.784 1 98.81 165 MET B O 1
ATOM 3209 N N . PRO B 1 166 ? 24.75 4.91 -1.631 1 98.44 166 PRO B N 1
ATOM 3210 C CA . PRO B 1 166 ? 25.078 6.203 -2.232 1 98.44 166 PRO B CA 1
ATOM 3211 C C . PRO B 1 166 ? 24.453 6.391 -3.611 1 98.44 166 PRO B C 1
ATOM 3213 O O . PRO B 1 166 ? 24.094 7.512 -3.98 1 98.44 166 PRO B O 1
ATOM 3216 N N . GLU B 1 167 ? 24.312 5.324 -4.426 1 98.5 167 GLU B N 1
ATOM 3217 C CA . GLU B 1 167 ? 23.75 5.418 -5.77 1 98.5 167 GLU B CA 1
ATOM 3218 C C . GLU B 1 167 ? 22.266 5.812 -5.723 1 98.5 167 GLU B C 1
ATOM 3220 O O . GLU B 1 167 ? 21.734 6.324 -6.703 1 98.5 167 GLU B O 1
ATOM 3225 N N . ILE B 1 168 ? 21.688 5.566 -4.555 1 98.69 168 ILE B N 1
ATOM 3226 C CA . ILE B 1 168 ? 20.266 5.879 -4.383 1 98.69 168 ILE B CA 1
ATOM 3227 C C . ILE B 1 168 ? 20.125 7.207 -3.641 1 98.69 168 ILE B C 1
ATOM 3229 O O . ILE B 1 168 ? 19.156 7.941 -3.854 1 98.69 168 ILE B O 1
ATOM 3233 N N . GLY B 1 169 ? 21.094 7.559 -2.854 1 98.5 169 GLY B N 1
ATOM 3234 C CA . GLY B 1 169 ? 21.016 8.734 -2.002 1 98.5 169 GLY B CA 1
ATOM 3235 C C . GLY B 1 169 ? 20.125 8.539 -0.792 1 98.5 169 GLY B C 1
ATOM 3236 O O . GLY B 1 169 ? 19.453 9.477 -0.348 1 98.5 169 GLY B O 1
ATOM 3237 N N . LEU B 1 170 ? 19.969 7.312 -0.293 1 98.81 170 LEU B N 1
ATOM 3238 C CA . LEU B 1 170 ? 19.188 6.941 0.875 1 98.81 170 LEU B CA 1
ATOM 3239 C C . LEU B 1 170 ? 19.844 5.801 1.641 1 98.81 170 LEU B C 1
ATOM 3241 O O . LEU B 1 170 ? 20.641 5.059 1.079 1 98.81 170 LEU B O 1
ATOM 3245 N N . ALA B 1 171 ? 19.547 5.742 2.848 1 98.81 171 ALA B N 1
ATOM 3246 C CA . ALA B 1 171 ? 19.812 4.539 3.625 1 98.81 171 ALA B CA 1
ATOM 3247 C C . ALA B 1 171 ? 18.531 3.783 3.938 1 98.81 171 ALA B C 1
ATOM 3249 O O . ALA B 1 171 ? 17.438 4.363 3.9 1 98.81 171 ALA B O 1
ATOM 3250 N N . ILE B 1 172 ? 18.672 2.531 4.148 1 98.81 172 ILE B N 1
ATOM 3251 C CA . ILE B 1 172 ? 17.547 1.716 4.598 1 98.81 172 ILE B CA 1
ATOM 3252 C C . ILE B 1 172 ? 17.891 1.051 5.93 1 98.81 172 ILE B C 1
ATOM 3254 O O . ILE B 1 172 ? 19.047 0.654 6.152 1 98.81 172 ILE B O 1
ATOM 3258 N N . GLY B 1 173 ? 16.969 1.015 6.797 1 98.5 173 GLY B N 1
ATOM 3259 C CA . GLY B 1 173 ? 17.141 0.399 8.102 1 98.5 173 GLY B CA 1
ATOM 3260 C C . GLY B 1 173 ? 15.82 0.043 8.766 1 98.5 173 GLY B C 1
ATOM 3261 O O . GLY B 1 173 ? 14.758 0.15 8.148 1 98.5 173 GLY B O 1
ATOM 3262 N N . ARG B 1 174 ? 15.922 -0.499 9.969 1 97.38 174 ARG B N 1
ATOM 3263 C CA . ARG B 1 174 ? 14.773 -0.924 10.758 1 97.38 174 ARG B CA 1
ATOM 3264 C C . ARG B 1 174 ? 14.578 -0.029 11.977 1 97.38 174 ARG B C 1
ATOM 3266 O O . ARG B 1 174 ? 15.555 0.411 12.594 1 97.38 174 ARG B O 1
ATOM 3273 N N . GLU B 1 175 ? 13.383 0.22 12.32 1 97.25 175 GLU B N 1
ATOM 3274 C CA . GLU B 1 175 ? 13.047 1.004 13.508 1 97.25 175 GLU B CA 1
ATOM 3275 C C . GLU B 1 175 ? 11.633 0.7 13.992 1 97.25 175 GLU B C 1
ATOM 3277 O O . GLU B 1 175 ? 10.75 0.399 13.188 1 97.25 175 GLU B O 1
ATOM 3282 N N . GLN B 1 176 ? 11.492 0.776 15.352 1 96.38 176 GLN B N 1
ATOM 3283 C CA . GLN B 1 176 ? 10.148 0.677 15.906 1 96.38 176 GLN B CA 1
ATOM 3284 C C . GLN B 1 176 ? 9.289 1.865 15.484 1 96.38 176 GLN B C 1
ATOM 3286 O O . GLN B 1 176 ? 9.766 3 15.445 1 96.38 176 GLN B O 1
ATOM 3291 N N . GLY B 1 177 ? 8.094 1.593 15.031 1 95.94 177 GLY B N 1
ATOM 3292 C CA . GLY B 1 177 ? 7.168 2.641 14.633 1 95.94 177 GLY B CA 1
ATOM 3293 C C . GLY B 1 177 ? 5.75 2.137 14.422 1 95.94 177 GLY B C 1
ATOM 3294 O O . GLY B 1 177 ? 5.461 0.961 14.664 1 95.94 177 GLY B O 1
ATOM 3295 N N . THR B 1 178 ? 4.887 3.055 14.164 1 95.81 178 THR B N 1
ATOM 3296 C CA . THR B 1 178 ? 3.484 2.725 13.922 1 95.81 178 THR B CA 1
ATOM 3297 C C . THR B 1 178 ? 3.092 3.037 12.484 1 95.81 178 THR B C 1
ATOM 3299 O O . THR B 1 178 ? 3.375 4.129 11.984 1 95.81 178 THR B O 1
ATOM 3302 N N . TYR B 1 179 ? 2.559 2.08 11.852 1 96.81 179 TYR B N 1
ATOM 3303 C CA . TYR B 1 179 ? 2.057 2.213 10.492 1 96.81 179 TYR B CA 1
ATOM 3304 C C . TYR B 1 179 ? 0.691 1.552 10.344 1 96.81 179 TYR B C 1
ATOM 3306 O O . TYR B 1 179 ? 0.529 0.372 10.672 1 96.81 179 TYR B O 1
ATOM 3314 N N . GLN B 1 180 ? -0.286 2.33 9.867 1 97.12 180 GLN B N 1
ATOM 3315 C CA . GLN B 1 180 ? -1.68 1.915 9.75 1 97.12 180 GLN B CA 1
ATOM 3316 C C . GLN B 1 180 ? -2.18 1.288 11.047 1 97.12 180 GLN B C 1
ATOM 3318 O O . GLN B 1 180 ? -2.842 0.248 11.023 1 97.12 180 GLN B O 1
ATOM 3323 N N . GLY B 1 181 ? -1.689 1.86 12.117 1 94.88 181 GLY B N 1
ATOM 3324 C CA . GLY B 1 181 ? -2.18 1.513 13.445 1 94.88 181 GLY B CA 1
ATOM 3325 C C . GLY B 1 181 ? -1.388 0.396 14.102 1 94.88 181 GLY B C 1
ATOM 3326 O O . GLY B 1 181 ? -1.556 0.125 15.289 1 94.88 181 GLY B O 1
ATOM 3327 N N . ARG B 1 182 ? -0.521 -0.221 13.383 1 95.31 182 ARG B N 1
ATOM 3328 C CA . ARG B 1 182 ? 0.262 -1.322 13.93 1 95.31 182 ARG B CA 1
ATOM 3329 C C . ARG B 1 182 ? 1.638 -0.844 14.383 1 95.31 182 ARG B C 1
ATOM 3331 O O . ARG B 1 182 ? 2.377 -0.239 13.609 1 95.31 182 ARG B O 1
ATOM 3338 N N . THR B 1 183 ? 1.947 -1.118 15.648 1 95.19 183 THR B N 1
ATOM 3339 C CA . THR B 1 183 ? 3.266 -0.798 16.188 1 95.19 183 THR B CA 1
ATOM 3340 C C . THR B 1 183 ? 4.172 -2.027 16.156 1 95.19 183 THR B C 1
ATOM 3342 O O . THR B 1 183 ? 3.826 -3.066 16.719 1 95.19 183 THR B O 1
ATOM 3345 N N . ARG B 1 184 ? 5.246 -1.874 15.492 1 95.25 184 ARG B N 1
ATOM 3346 C CA . ARG B 1 184 ? 6.238 -2.934 15.352 1 95.25 184 ARG B CA 1
ATOM 3347 C C . ARG B 1 184 ? 7.508 -2.41 14.695 1 95.25 184 ARG B C 1
ATOM 3349 O O . ARG B 1 184 ? 7.668 -1.2 14.508 1 95.25 184 ARG B O 1
ATOM 3356 N N . GLU B 1 185 ? 8.43 -3.324 14.477 1 95.38 185 GLU B N 1
ATOM 3357 C CA . GLU B 1 185 ? 9.602 -2.961 13.68 1 95.38 185 GLU B CA 1
ATOM 3358 C C . GLU B 1 185 ? 9.258 -2.885 12.195 1 95.38 185 GLU B C 1
ATOM 3360 O O . GLU B 1 185 ? 8.695 -3.83 11.633 1 95.38 185 GLU B O 1
ATOM 3365 N N . TRP B 1 186 ? 9.469 -1.757 11.633 1 97.38 186 TRP B N 1
ATOM 3366 C CA . TRP B 1 186 ? 9.234 -1.527 10.211 1 97.38 186 TRP B CA 1
ATOM 3367 C C . TRP B 1 186 ? 10.539 -1.193 9.492 1 97.38 186 TRP B C 1
ATOM 3369 O O . TRP B 1 186 ? 11.586 -1.043 10.133 1 97.38 186 TRP B O 1
ATOM 3379 N N . LEU B 1 187 ? 10.523 -1.2 8.203 1 98.56 187 LEU B N 1
ATOM 3380 C CA . LEU B 1 187 ? 11.625 -0.682 7.391 1 98.56 187 LEU B CA 1
ATOM 3381 C C . LEU B 1 187 ? 11.391 0.784 7.039 1 98.56 187 LEU B C 1
ATOM 3383 O O . LEU B 1 187 ? 10.273 1.181 6.715 1 98.56 187 LEU B O 1
ATOM 3387 N N . TYR B 1 188 ? 12.453 1.565 7.113 1 98.88 188 TYR B N 1
ATOM 3388 C CA . TYR B 1 188 ? 12.383 2.986 6.793 1 98.88 188 TYR B CA 1
ATOM 3389 C C . TYR B 1 188 ? 13.547 3.404 5.898 1 98.88 188 TYR B C 1
ATOM 3391 O O . TYR B 1 188 ? 14.578 2.729 5.855 1 98.88 188 TYR B O 1
ATOM 3399 N N . TRP B 1 189 ? 13.328 4.508 5.219 1 98.88 189 TRP B N 1
ATOM 3400 C CA . TRP B 1 189 ? 14.398 5.227 4.535 1 98.88 189 TRP B CA 1
ATOM 3401 C C . TRP B 1 189 ? 15.016 6.285 5.445 1 98.88 189 TRP B C 1
ATOM 3403 O O . TRP B 1 189 ? 14.32 6.879 6.277 1 98.88 189 TRP B O 1
ATOM 3413 N N . TYR B 1 190 ? 16.25 6.531 5.219 1 98.81 190 TYR B N 1
ATOM 3414 C CA . TYR B 1 190 ? 16.969 7.57 5.949 1 98.81 190 TYR B CA 1
ATOM 3415 C C . TYR B 1 190 ? 17.75 8.469 4.992 1 98.81 190 TYR B C 1
ATOM 3417 O O . TYR B 1 190 ? 18.203 8.016 3.936 1 98.81 190 TYR B O 1
ATOM 3425 N N . ASP B 1 191 ? 17.875 9.688 5.402 1 98.38 191 ASP B N 1
ATOM 3426 C CA . ASP B 1 191 ? 18.641 10.602 4.562 1 98.38 191 ASP B CA 1
ATOM 3427 C C . ASP B 1 191 ? 20.125 10.523 4.887 1 98.38 191 ASP B C 1
ATOM 3429 O O . ASP B 1 191 ? 20.562 9.664 5.656 1 98.38 191 ASP B O 1
ATOM 3433 N N . GLN B 1 192 ? 20.938 11.352 4.223 1 97.12 192 GLN B N 1
ATOM 3434 C CA . GLN B 1 192 ? 22.391 11.305 4.312 1 97.12 192 GLN B CA 1
ATOM 3435 C C . GLN B 1 192 ? 22.875 11.609 5.73 1 97.12 192 GLN B C 1
ATOM 3437 O O . GLN B 1 192 ? 23.922 11.125 6.156 1 97.12 192 GLN B O 1
ATOM 3442 N N . GLU B 1 193 ? 22.062 12.344 6.465 1 97.62 193 GLU B N 1
ATOM 3443 C CA . GLU B 1 193 ? 22.422 12.719 7.828 1 97.62 193 GLU B CA 1
ATOM 3444 C C . GLU B 1 193 ? 21.953 11.664 8.828 1 97.62 193 GLU B C 1
ATOM 3446 O O . GLU B 1 193 ? 22.188 11.789 10.031 1 97.62 193 GLU B O 1
ATOM 3451 N N . GLY B 1 194 ? 21.25 10.656 8.383 1 96.56 194 GLY B N 1
ATOM 3452 C CA . GLY B 1 194 ? 20.797 9.578 9.25 1 96.56 194 GLY B CA 1
ATOM 3453 C C . GLY B 1 194 ? 19.406 9.82 9.828 1 96.56 194 GLY B C 1
ATOM 3454 O O . GLY B 1 194 ? 18.984 9.117 10.75 1 96.56 194 GLY B O 1
ATOM 3455 N N . ARG B 1 195 ? 18.766 10.852 9.328 1 97.56 195 ARG B N 1
ATOM 3456 C CA . ARG B 1 195 ? 17.422 11.141 9.805 1 97.56 195 ARG B CA 1
ATOM 3457 C C . ARG B 1 195 ? 16.391 10.281 9.078 1 97.56 195 ARG B C 1
ATOM 3459 O O . ARG B 1 195 ? 16.438 10.133 7.859 1 97.56 195 ARG B O 1
ATOM 3466 N N . LYS B 1 196 ? 15.492 9.695 9.859 1 98.56 196 LYS B N 1
ATOM 3467 C CA . LYS B 1 196 ? 14.398 8.898 9.305 1 98.56 196 LYS B CA 1
ATOM 3468 C C . LYS B 1 196 ? 13.445 9.758 8.484 1 98.56 196 LYS B C 1
ATOM 3470 O O . LYS B 1 196 ? 13.039 10.836 8.93 1 98.56 196 LYS B O 1
ATOM 3475 N N . LEU B 1 197 ? 13.125 9.328 7.316 1 98.69 197 LEU B N 1
ATOM 3476 C CA . LEU B 1 197 ? 12.109 10.008 6.527 1 98.69 197 LEU B CA 1
ATOM 3477 C C . LEU B 1 197 ? 10.711 9.68 7.039 1 98.69 197 LEU B C 1
ATOM 3479 O O . LEU B 1 197 ? 10.383 8.508 7.246 1 98.69 197 LEU B O 1
ATOM 3483 N N . PRO B 1 198 ? 9.906 10.672 7.238 1 97.81 198 PRO B N 1
ATOM 3484 C CA . PRO B 1 198 ? 8.602 10.438 7.871 1 97.81 198 PRO B CA 1
ATOM 3485 C C . PRO B 1 198 ? 7.605 9.766 6.93 1 97.81 198 PRO B C 1
ATOM 3487 O O . PRO B 1 198 ? 7.656 9.984 5.715 1 97.81 198 PRO B O 1
ATOM 3490 N N . THR B 1 199 ? 6.738 8.961 7.48 1 97.69 199 THR B N 1
ATOM 3491 C CA . THR B 1 199 ? 5.562 8.461 6.777 1 97.69 199 THR B CA 1
ATOM 3492 C C . THR B 1 199 ? 4.512 9.555 6.629 1 97.69 199 THR B C 1
ATOM 3494 O O . THR B 1 199 ? 4.574 10.578 7.316 1 97.69 199 THR B O 1
ATOM 3497 N N . PRO B 1 200 ? 3.547 9.359 5.727 1 96.44 200 PRO B N 1
ATOM 3498 C CA . PRO B 1 200 ? 2.461 10.344 5.641 1 96.44 200 PRO B CA 1
ATOM 3499 C C . PRO B 1 200 ? 1.719 10.523 6.961 1 96.44 200 PRO B C 1
ATOM 3501 O O . PRO B 1 200 ? 1.37 11.648 7.332 1 96.44 200 PRO B O 1
ATOM 3504 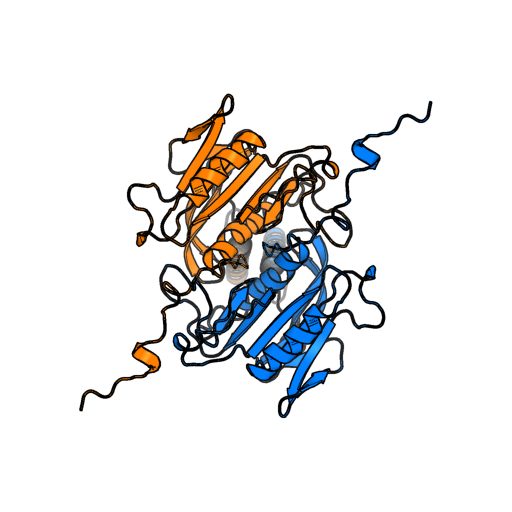N N . GLU B 1 201 ? 1.542 9.461 7.684 1 96.31 201 GLU B N 1
ATOM 3505 C CA . GLU B 1 201 ? 0.876 9.531 8.977 1 96.31 201 GLU B CA 1
ATOM 3506 C C . GLU B 1 201 ? 1.699 10.344 9.977 1 96.31 201 GLU B C 1
ATOM 3508 O O . GLU B 1 201 ? 1.151 11.148 10.734 1 96.31 201 GLU B O 1
ATOM 3513 N N . GLU B 1 202 ? 2.967 10.062 9.977 1 96.81 202 GLU B N 1
ATOM 3514 C CA . GLU B 1 202 ? 3.857 10.789 10.875 1 96.81 202 GLU B CA 1
ATOM 3515 C C . GLU B 1 202 ? 3.896 12.273 10.539 1 96.81 202 GLU B C 1
ATOM 3517 O O . GLU B 1 202 ? 3.918 13.125 11.43 1 96.81 202 GLU B O 1
ATOM 3522 N N . LEU B 1 203 ? 3.924 12.578 9.281 1 97.06 203 LEU B N 1
ATOM 3523 C CA . LEU B 1 203 ? 3.898 13.969 8.844 1 97.06 203 LEU B CA 1
ATOM 3524 C C . LEU B 1 203 ? 2.607 14.648 9.289 1 97.06 203 LEU B C 1
ATOM 3526 O O . LEU B 1 203 ? 2.633 15.789 9.75 1 97.06 203 LEU B O 1
ATOM 3530 N N . ALA B 1 204 ? 1.492 14.008 9.094 1 96.5 204 ALA B N 1
ATOM 3531 C CA . ALA B 1 204 ? 0.206 14.547 9.523 1 96.5 204 ALA B CA 1
ATOM 3532 C C . ALA B 1 204 ? 0.208 14.836 11.023 1 96.5 204 ALA B C 1
ATOM 3534 O O . ALA B 1 204 ? -0.27 15.891 11.461 1 96.5 204 ALA B O 1
ATOM 3535 N N . GLN B 1 205 ? 0.719 13.938 11.75 1 96.31 205 GLN B N 1
ATOM 3536 C CA . GLN B 1 205 ? 0.788 14.109 13.195 1 96.31 205 GLN B CA 1
ATOM 3537 C C . GLN B 1 205 ? 1.682 15.289 13.57 1 96.31 205 GLN B C 1
ATOM 3539 O O . GLN B 1 205 ? 1.362 16.062 14.484 1 96.31 205 GLN B O 1
ATOM 3544 N N . GLN B 1 206 ? 2.82 15.359 12.945 1 96.56 206 GLN B N 1
ATOM 3545 C CA . GLN B 1 206 ? 3.736 16.469 13.18 1 96.56 206 GLN B CA 1
ATOM 3546 C C . GLN B 1 206 ? 3.061 17.812 12.906 1 96.56 206 GLN B C 1
ATOM 3548 O O . GLN B 1 206 ? 3.17 18.734 13.703 1 96.56 206 GLN B O 1
ATOM 3553 N N . GLU B 1 207 ? 2.391 17.859 11.836 1 96.75 207 GLU B N 1
ATOM 3554 C CA . GLU B 1 207 ? 1.704 19.094 11.461 1 96.75 207 GLU B CA 1
ATOM 3555 C C . GLU B 1 207 ? 0.562 19.406 12.43 1 96.75 207 GLU B C 1
ATOM 3557 O O . GLU B 1 207 ? 0.299 20.562 12.734 1 96.75 207 GLU B O 1
ATOM 3562 N N . ARG B 1 208 ? -0.041 18.422 12.836 1 97 208 ARG B N 1
ATOM 3563 C CA . ARG B 1 208 ? -1.098 18.594 13.82 1 97 208 ARG B CA 1
ATOM 3564 C C . ARG B 1 208 ? -0.539 19.172 15.125 1 97 208 ARG B C 1
ATOM 3566 O O . ARG B 1 208 ? -1.122 20.078 15.703 1 97 208 ARG B O 1
ATOM 3573 N N . GLN B 1 209 ? 0.5 18.641 15.555 1 96.81 209 GLN B N 1
ATOM 3574 C CA . GLN B 1 209 ? 1.135 19.109 16.781 1 96.81 209 GLN B CA 1
ATOM 3575 C C . GLN B 1 209 ? 1.589 20.562 16.641 1 96.81 209 GLN B C 1
ATOM 3577 O O . GLN B 1 209 ? 1.431 21.359 17.562 1 96.81 209 GLN B O 1
ATOM 3582 N N . ARG B 1 210 ? 2.152 20.781 15.523 1 96.88 210 ARG B N 1
ATOM 3583 C CA . ARG B 1 210 ? 2.555 22.156 15.242 1 96.88 210 ARG B CA 1
ATOM 3584 C C . ARG B 1 210 ? 1.358 23.094 15.297 1 96.88 210 ARG B C 1
ATOM 3586 O O . ARG B 1 210 ? 1.424 24.156 15.93 1 96.88 210 ARG B O 1
ATOM 3593 N N . ALA B 1 211 ? 0.301 22.766 14.695 1 97.12 211 ALA B N 1
ATOM 3594 C CA . ALA B 1 211 ? -0.915 23.578 14.688 1 97.12 211 ALA B CA 1
ATOM 3595 C C . ALA B 1 211 ? -1.46 23.766 16.109 1 97.12 211 ALA B C 1
ATOM 3597 O O . ALA B 1 211 ? -1.91 24.859 16.469 1 97.12 211 ALA B O 1
ATOM 3598 N N . GLU B 1 212 ? -1.385 22.75 16.797 1 96.88 212 GLU B N 1
ATOM 3599 C CA . GLU B 1 212 ? -1.886 22.812 18.156 1 96.88 212 GLU B CA 1
ATOM 3600 C C . GLU B 1 212 ? -1.044 23.766 19 1 96.88 212 GLU B C 1
ATOM 3602 O O . GLU B 1 212 ? -1.579 24.516 19.828 1 96.88 212 GLU B O 1
ATOM 3607 N N . GLN B 1 213 ? 0.198 23.703 18.844 1 97 213 GLN B N 1
ATOM 3608 C CA . GLN B 1 213 ? 1.089 24.609 19.562 1 97 213 GLN B CA 1
ATOM 3609 C C . GLN B 1 213 ? 0.809 26.062 19.188 1 97 213 GLN B C 1
ATOM 3611 O O . GLN B 1 213 ? 0.758 26.938 20.062 1 97 213 GLN B O 1
ATOM 3616 N N . LEU B 1 214 ? 0.664 26.281 17.984 1 97.31 214 LEU B N 1
ATOM 3617 C CA . LEU B 1 214 ? 0.368 27.609 17.484 1 97.31 214 LEU B CA 1
ATOM 3618 C C . LEU B 1 214 ? -0.994 28.094 17.984 1 97.31 214 LEU B C 1
ATOM 3620 O O . LEU B 1 214 ? -1.149 29.25 18.375 1 97.31 214 LEU B O 1
ATOM 3624 N N . ALA B 1 215 ? -1.965 27.234 17.953 1 97.5 215 ALA B N 1
ATOM 3625 C CA . ALA B 1 215 ? -3.303 27.547 18.438 1 97.5 215 ALA B CA 1
ATOM 3626 C C . ALA B 1 215 ? -3.275 27.891 19.938 1 97.5 215 ALA B C 1
ATOM 3628 O O . ALA B 1 215 ? -3.971 28.797 20.375 1 97.5 215 ALA B O 1
ATOM 3629 N N . GLN B 1 216 ? -2.51 27.141 20.641 1 96.94 216 GLN B N 1
ATOM 3630 C CA . GLN B 1 216 ? -2.387 27.391 22.062 1 96.94 216 GLN B CA 1
ATOM 3631 C C . GLN B 1 216 ? -1.793 28.766 22.328 1 96.94 216 GLN B C 1
ATOM 3633 O O . GLN B 1 216 ? -2.244 29.484 23.234 1 96.94 216 GLN B O 1
ATOM 3638 N N . LYS B 1 217 ? -0.769 29.094 21.594 1 96.75 217 LYS B N 1
ATOM 3639 C CA . LYS B 1 217 ? -0.161 30.406 21.75 1 96.75 217 LYS B CA 1
ATOM 3640 C C . LYS B 1 217 ? -1.171 31.516 21.469 1 96.75 217 LYS B C 1
ATOM 3642 O O . LYS B 1 217 ? -1.193 32.531 22.156 1 96.75 217 LYS B O 1
ATOM 3647 N N . LEU B 1 218 ? -1.957 31.344 20.5 1 97 218 LEU B N 1
ATOM 3648 C CA . LEU B 1 218 ? -2.988 32.312 20.172 1 97 218 LEU B CA 1
ATOM 3649 C C . LEU B 1 218 ? -4.02 32.438 21.281 1 97 218 LEU B C 1
ATOM 3651 O O . LEU B 1 218 ? -4.461 33.531 21.625 1 97 218 LEU B O 1
ATOM 3655 N N . ARG B 1 219 ? -4.375 31.297 21.828 1 96.88 219 ARG B N 1
ATOM 3656 C CA . ARG B 1 219 ? -5.309 31.312 22.953 1 96.88 219 ARG B CA 1
ATOM 3657 C C . ARG B 1 219 ? -4.73 32.094 24.141 1 96.88 219 ARG B C 1
ATOM 3659 O O . ARG B 1 219 ? -5.453 32.812 24.828 1 96.88 219 ARG B O 1
ATOM 3666 N N . GLU B 1 220 ? -3.494 31.891 24.375 1 96.12 220 GLU B N 1
ATOM 3667 C CA . GLU B 1 220 ? -2.818 32.625 25.453 1 96.12 220 GLU B CA 1
ATOM 3668 C C . GLU B 1 220 ? -2.891 34.125 25.234 1 96.12 220 GLU B C 1
ATOM 3670 O O . GLU B 1 220 ? -2.846 34.906 26.188 1 96.12 220 GLU B O 1
ATOM 3675 N N . LEU B 1 221 ? -3.004 34.531 23.984 1 94.69 221 LEU B N 1
ATOM 3676 C CA . LEU B 1 221 ? -3.062 35.938 23.609 1 94.69 221 LEU B CA 1
ATOM 3677 C C . LEU B 1 221 ? -4.508 36.438 23.531 1 94.69 221 LEU B C 1
ATOM 3679 O O . LEU B 1 221 ? -4.762 37.562 23.141 1 94.69 221 LEU B O 1
ATOM 3683 N N . GLY B 1 222 ? -5.414 35.469 23.828 1 95.31 222 GLY B N 1
ATOM 3684 C CA . GLY B 1 222 ? -6.824 35.844 23.875 1 95.31 222 GLY B CA 1
ATOM 3685 C C . GLY B 1 222 ? -7.504 35.719 22.516 1 95.31 222 GLY B C 1
ATOM 3686 O O . GLY B 1 222 ? -8.57 36.312 22.312 1 95.31 222 GLY B O 1
ATOM 3687 N N . ILE B 1 223 ? -6.879 35.125 21.531 1 96.06 223 ILE B N 1
ATOM 3688 C CA . ILE B 1 223 ? -7.426 34.969 20.188 1 96.06 223 ILE B CA 1
ATOM 3689 C C . ILE B 1 223 ? -7.957 33.562 19.984 1 96.06 223 ILE B C 1
ATOM 3691 O O . ILE B 1 223 ? -7.277 32.562 20.312 1 96.06 223 ILE B O 1
ATOM 3695 N N . ASP B 1 224 ? -9.18 33.375 19.484 1 96.56 224 ASP B N 1
ATOM 3696 C CA . ASP B 1 224 ? -9.773 32.094 19.172 1 96.56 224 ASP B CA 1
ATOM 3697 C C . ASP B 1 224 ? -9.227 31.547 17.859 1 96.56 224 ASP B C 1
ATOM 3699 O O . ASP B 1 224 ? -9.57 32.031 16.781 1 96.56 224 ASP B O 1
ATOM 3703 N N . PRO B 1 225 ? -8.531 30.469 17.906 1 95.69 225 PRO B N 1
ATOM 3704 C CA . PRO B 1 225 ? -7.906 29.953 16.688 1 95.69 225 PRO B CA 1
ATOM 3705 C C . PRO B 1 225 ? -8.922 29.422 15.688 1 95.69 225 PRO B C 1
ATOM 3707 O O . PRO B 1 225 ? -8.617 29.281 14.5 1 95.69 225 PRO B O 1
ATOM 3710 N N . ASP B 1 226 ? -10.125 29.109 16.094 1 92.88 226 ASP B N 1
ATOM 3711 C CA . ASP B 1 226 ? -11.133 28.531 15.203 1 92.88 226 ASP B CA 1
ATOM 3712 C C . ASP B 1 226 ? -11.891 29.609 14.445 1 92.88 226 ASP B C 1
ATOM 3714 O O . ASP B 1 226 ? -12.703 29.312 13.57 1 92.88 226 ASP B O 1
ATOM 3718 N N . LYS B 1 227 ? -11.711 30.891 14.773 1 90.5 227 LYS B N 1
ATOM 3719 C CA . LYS B 1 227 ? -12.406 32 14.148 1 90.5 227 LYS B CA 1
ATOM 3720 C C . LYS B 1 227 ? -11.438 32.875 13.352 1 90.5 227 LYS B C 1
ATOM 3722 O O . LYS B 1 227 ? -11.695 34.062 13.141 1 90.5 227 LYS B O 1
ATOM 3727 N N . ILE B 1 228 ? -10.422 32.344 13.016 1 83.88 228 ILE B N 1
ATOM 3728 C CA . ILE B 1 228 ? -9.469 33.156 12.266 1 83.88 228 ILE B CA 1
ATOM 3729 C C . ILE B 1 228 ? -9.703 32.969 10.766 1 83.88 228 ILE B C 1
ATOM 3731 O O . ILE B 1 228 ? -10.148 31.891 10.328 1 83.88 228 ILE B O 1
#

Organism: NCBI:txid741277

Foldseek 3Di:
DPPPPVVVPDDDPLRDPCVVVDNDDDPCLQQFQVQAVQLCCVVCVVPFFKEKDAQAFEAQDPVDGTDGFRMFMFGRFGHADPPVGDNHHYCVVRVNTDTQEGEHEDAAADDPVVVVSQLVCLVSPHAKYKYAYQDPVRQVVHDRIWIWGRDPSDTDTDDDQWDDDVVVQWIKHWDFDDDPRDTGIGIFIAGPVRHTRDGPVRVVVVVVVVVVVVQVVCVVVVHHPVVD/DPPPPVVVPDDDPLRPPCPVVDNDDDPCLQQFQVQAVQLCCVVCVVPFFKEKDAQAFEAQDPVDGTDGFRMFMFGRFGHADDPVGDNHHYCVVRVNTDTQEGEHEDAAADDPVVVVSQLVCLVSPHAKYKYAYQDPVRQVVHDRIWIWGRDPSDTDTDDDQWDDDVVVQWIKHWDFDDDPRDTGIGIFIAGPVRHTRDGPVRVVVVVVVVVVVVQVVCVVVVHHPVVD

Sequence (456 aa):
MLQYNPLDCLPSSAELPDSDDTPVDNELQNLIPNLLAAILALAWSQRTDWFFGVDMAIYYAPSQSPLVPDGFLSLGVERFVDEDGRLSYVLWEEDGIVPVFALEVVSKTYGGEYEQKKLDYAQLGILYYAIYVPTRRYRRKREPLEIYRLVEGNYVLQPGARVWMPEIGLAIGREQGTYQGRTREWLYWYDQEGRKLPTPEELAQQERQRAEQLAQKLRELGIDPDKIMLQYNPLDCLPSSAELPDSDDTPVDNELQNLIPNLLAAILALAWSQRTDWFFGVDMAIYYAPSQSPLVPDGFLSLGVERFVDEDGRLSYVLWEEDGIVPVFALEVVSKTYGGEYEQKKLDYAQLGILYYAIYVPTRRYRRKREPLEIYRLVEGNYVLQPGARVWMPEIGLAIGREQGTYQGRTREWLYWYDQEGRKLPTPEELAQQERQRAEQLAQKLRELGIDPDKI

Solvent-accessible surface area (backbone atoms only — not comparable to full-atom values): 25429 Å² total; per-residue (Å²): 131,84,80,74,55,72,71,74,75,54,76,48,66,90,65,40,71,67,53,85,64,38,63,57,30,28,48,54,47,46,48,49,42,53,49,45,47,48,26,46,32,61,76,43,60,87,59,55,44,32,41,71,46,51,38,27,36,34,39,85,47,93,89,49,83,56,48,65,41,39,17,34,35,30,70,79,38,69,46,78,47,75,95,62,42,46,64,44,47,40,23,84,81,49,81,59,55,57,40,48,32,38,32,42,60,48,86,54,70,78,53,72,67,58,55,52,48,51,53,52,39,38,72,69,53,31,37,29,43,35,42,34,34,85,39,72,91,50,23,76,97,49,67,47,63,43,42,25,38,55,51,96,74,35,75,40,80,52,75,69,75,58,38,77,36,78,96,76,63,35,21,44,33,70,44,80,45,74,58,78,83,44,74,42,78,41,66,41,46,20,42,92,87,65,48,72,59,61,40,46,61,54,45,19,50,52,25,40,52,50,25,49,54,44,35,49,55,36,44,74,73,73,40,63,68,88,75,110,131,84,80,76,56,72,72,73,73,54,75,48,68,89,64,40,70,67,52,84,66,39,63,58,31,28,48,54,46,46,49,50,43,52,49,45,45,48,25,45,31,61,77,42,60,87,59,55,45,33,41,71,47,51,38,25,36,35,40,84,47,95,90,49,83,55,49,66,41,39,18,34,34,30,69,81,37,69,44,77,48,74,95,62,43,46,65,43,47,39,23,83,83,50,80,60,56,57,38,47,31,38,34,40,60,50,87,56,71,79,52,72,69,58,56,52,48,50,52,53,39,38,73,68,53,31,37,29,43,34,42,34,34,84,37,73,90,48,22,76,96,49,66,48,62,44,42,25,37,54,52,96,76,35,75,40,79,53,75,67,75,58,41,76,37,77,96,75,64,36,21,44,31,70,44,79,44,72,57,78,81,44,74,42,77,42,66,45,46,20,40,93,88,65,48,70,58,60,41,46,61,55,46,20,50,50,25,40,52,52,25,49,54,42,34,48,56,34,44,76,72,73,40,64,68,89,76,109

Nearest PDB structures (foldseek):
  4d10-assembly1_N  TM=2.755E-01  e=7.728E-02  Homo sapiens
  4wsn-assembly2_N  TM=2.727E-01  e=1.433E-01  Homo sapiens
  7uqb-assembly1_T  TM=2.638E-01  e=6.198E+00  Saccharomyces cerevisiae BY4741
  4d10-assembly1_N  TM=2.756E-01  e=7.786E-02  Homo sapiens
  4wsn-assembly2_N  TM=2.729E-01  e=1.535E-01  Homo sapiens

Secondary structure (DSSP, 8-state):
-----GGGGSPPTTTS---SSS----HHHHHHHHHHHHHHHHHTTT--SEEEEES--EE--TTSPPB--SEEEEESS-SS-TTT--SSEEGGGTTTPPPSEEEEE--S---HHHHHHHHHHHHHT-SEEEEE---GGG-TTS-SEEEEEEETTEEEEPPSSEEEETTTTEEEEEEEEEETTEEEEEEEEE-TTSPBPPPHHHHHHHHHHHHHHHHHHHHHTT--GGG-/-----GGGGSPPTTTS---SSS----HHHHHHHHHHHHHHHHHTTT--SEEEEES--EE--TTSPPB--SEEEEESS-SS-TTT--SSEEGGGTTTPPPSEEEEE--S---HHHHHHHHHHHHHT-SEEEEE---GGG-TTS-SEEEEEEETTEEEEPPSSEEEETTTTEEEEEEEEEETTEEEEEEEEE-TTSPBPPPHHHHHHHHHHHHHHHHHHHHHTT--GGG-

pLDDT: mean 89.08, std 15.25, range [28.61, 98.94]

InterPro domains:
  IPR008538 Putative restriction endonuclease [PF05685] (23-160)
  IPR011335 Restriction endonuclease type II-like [SSF52980] (23-168)
  IPR012296 Nuclease, putative, TT1808 [G3DSA:3.90.1570.10] (19-173)

Radius of gyration: 23.51 Å; Cα contacts (8 Å, |Δi|>4): 836; chains: 2; bounding box: 63×81×72 Å